Protein AF-A0A7C3T1F1-F1 (afdb_monomer_lite)

pLDDT: mean 91.88, std 9.68, range [42.22, 98.81]

Radius of gyration: 26.27 Å; chains: 1; bounding box: 64×55×73 Å

Sequence (427 aa):
MGEGMEMRIALVTFRFGRDFLGGGERYLYQLARGLLDRGHAVEVFTTRARNFFHTPHGYLIWDNHYAPGREEDGGIPVHRFTVLSPRPGRGVRLSRKWARLQERERRGKEFARSLAGFMAGDREHCLLYGWSNPGLQREPETAYMAGEAVAVVGGKELTRLVLVVRGEGDERLLVEVSGSLPSCFELEGGKRQVCEVSLRPASAAVLRLRFWERQGGTRPGDRHLEVSRLAVEDAGELRELSLGMTWERYMEEGSEFALGGCLWENVERRRARSSRWHRYLLGPRSPELERALRDRAGDFDVIVGSMFPMTTIETAQRAASLHGRPFVAVPLFHPRDPNHYSRHLKEVLVRADGVEANTAYMAAIMRRWGFKAFAVGPGFDTREFEGKDLDGRRFRARFGLEGRPLLLWVGRKNVHKGYLEAVRAVE

Foldseek 3Di:
DDPDDAFEEEEWDADEAPPDPDLFRVLVNVVQVVSVVVRHAYEYEYALFPDWDQDPLGFIDGDSPHDAAWDDHPNYIYGYFYFDAFDVVRLNVLSVVLVVVVVVLLVDPLLLVLLQVQLQAPQDKAFRDQWDDPDPDLQDLKIKGQFKTKMKGFAPWWFKKKWWKAWQAFKKKWKDKPPFDIDIDTHHHGDTDIDMDTDDIGRMIMIMIGMDHPDDDDDRPDTIMMISWIWTQHPNDIGTDGSNRYPLNCLQDNDLLSLLSSLQVSQVPDDPCSVVSLCNRYERDGPPSLVVLLVCVLVGQEYEYEEPPYCRLLSRLVSCVNNVHAYEYHHCDDSSDSSNRHPSNVVSQQSHPEYEQQDPVSQVSVVVSVGRYDYPHRDDDCVVVVDPPDDPVVVCVVVVNPPHDDDDQDDDPDPSSCVVVSVVVVD

Secondary structure (DSSP, 8-state):
---PPP-EEEEE-S---TT--SHHHHHHHHHHHHHHTTT-EEEEEEES-S-EEE-TTS-EEE---SPSEEEEETTEEEEEE---PPPHHHHHHHHHHHHHHHHHHHTSHHHHHHHHHHHTTS--EEEEEEEE-SS--SS-S-EEEEEEEEEEEEEEEEEEEEEEEE-SSSEEEEEEETTS--EEEEE-TT-EEEEEEEEEEEEEEEEEEEEEESSS---TTS--EEEEEEEEEETTEEEEPPTT-BHHHHHHHS-HHHHHHHHHHHHHHS-THHHHHHHHHT----HHHHHHHHHHGGG-SEEEEE-TT-THHHHHHHHHHHTT--EEEE----TT-GGG--HHHHHHHHH-SEEE-SSHHHHHHHHHTT--EE-------GGGG--TT--HHHHHHHTT-TT-------S-SSGGGTHHHHHHTT-

Structure (mmCIF, N/CA/C/O backbone):
data_AF-A0A7C3T1F1-F1
#
_entry.id   AF-A0A7C3T1F1-F1
#
loop_
_atom_site.group_PDB
_atom_site.id
_atom_site.type_symbol
_atom_site.label_atom_id
_atom_site.label_alt_id
_atom_site.label_comp_id
_atom_site.label_asym_id
_atom_site.label_entity_id
_atom_site.label_seq_id
_atom_site.pdbx_PDB_ins_code
_atom_site.Cartn_x
_atom_site.Cartn_y
_atom_site.Cartn_z
_atom_site.occupancy
_atom_site.B_iso_or_equiv
_atom_site.auth_seq_id
_atom_site.auth_comp_id
_atom_site.auth_asym_id
_atom_site.auth_atom_id
_atom_site.pdbx_PDB_model_num
ATOM 1 N N . MET A 1 1 ? 5.124 -27.695 -29.906 1.00 42.22 1 MET A N 1
ATOM 2 C CA . MET A 1 1 ? 5.390 -26.382 -29.283 1.00 42.22 1 MET A CA 1
ATOM 3 C C . MET A 1 1 ? 4.839 -25.360 -30.251 1.00 42.22 1 MET A C 1
ATOM 5 O O . MET A 1 1 ? 5.334 -25.321 -31.365 1.00 42.22 1 MET A O 1
ATOM 9 N N . GLY A 1 2 ? 3.730 -24.695 -29.917 1.00 44.47 2 GLY A N 1
ATOM 10 C CA . GLY A 1 2 ? 3.115 -23.739 -30.840 1.00 44.47 2 GLY A CA 1
ATOM 11 C C . GLY A 1 2 ? 4.089 -22.602 -31.125 1.00 44.47 2 GLY A C 1
ATOM 12 O O . GLY A 1 2 ? 4.692 -22.090 -30.184 1.00 44.47 2 GLY A O 1
ATOM 13 N N . GLU A 1 3 ? 4.267 -22.265 -32.400 1.00 49.81 3 GLU A N 1
ATOM 14 C CA . GLU A 1 3 ? 4.972 -21.065 -32.850 1.00 49.81 3 GLU A CA 1
ATOM 15 C C . GLU A 1 3 ? 4.307 -19.849 -32.192 1.00 49.81 3 GLU A C 1
ATOM 17 O O . GLU A 1 3 ? 3.253 -19.378 -32.617 1.00 49.81 3 GLU A O 1
ATOM 22 N N . GLY A 1 4 ? 4.858 -19.393 -31.067 1.00 61.56 4 GLY A N 1
ATOM 23 C CA . GLY A 1 4 ? 4.425 -18.151 -30.447 1.00 61.56 4 GLY A CA 1
ATOM 24 C C . GLY A 1 4 ? 4.884 -17.010 -31.339 1.00 61.56 4 GLY A C 1
ATOM 25 O O . GLY A 1 4 ? 6.082 -16.894 -31.579 1.00 61.56 4 GLY A O 1
ATOM 26 N N . MET A 1 5 ? 3.948 -16.201 -31.845 1.00 78.06 5 MET A N 1
ATOM 27 C CA . MET A 1 5 ? 4.278 -15.003 -32.622 1.00 78.06 5 MET A CA 1
ATOM 28 C C . MET A 1 5 ? 5.351 -14.181 -31.899 1.00 78.06 5 MET A C 1
ATOM 30 O O . MET A 1 5 ? 5.223 -13.876 -30.707 1.00 78.06 5 MET A O 1
ATOM 34 N N . GLU A 1 6 ? 6.397 -13.811 -32.636 1.00 91.38 6 GLU A N 1
ATOM 35 C CA . GLU A 1 6 ? 7.313 -12.756 -32.225 1.00 91.38 6 GLU A CA 1
ATOM 36 C C . GLU A 1 6 ? 6.490 -11.500 -31.902 1.00 91.38 6 GLU A C 1
ATOM 38 O O . GLU A 1 6 ? 5.608 -11.110 -32.664 1.00 91.38 6 GLU A O 1
ATOM 43 N N . MET A 1 7 ? 6.751 -10.893 -30.744 1.00 96.44 7 MET A N 1
ATOM 44 C CA . MET A 1 7 ? 6.057 -9.687 -30.290 1.00 96.44 7 MET A CA 1
ATOM 45 C C . MET A 1 7 ? 7.081 -8.589 -30.067 1.00 96.44 7 MET A C 1
ATOM 47 O O . MET A 1 7 ? 8.174 -8.850 -29.555 1.00 96.44 7 MET A O 1
ATOM 51 N N . ARG A 1 8 ? 6.693 -7.353 -30.371 1.00 98.00 8 ARG A N 1
ATOM 52 C CA . ARG A 1 8 ? 7.434 -6.144 -30.019 1.00 98.00 8 ARG A CA 1
ATOM 53 C C . ARG A 1 8 ? 6.893 -5.587 -28.710 1.00 98.00 8 ARG A C 1
ATOM 55 O O . ARG A 1 8 ? 5.738 -5.178 -28.622 1.00 98.00 8 ARG A O 1
ATOM 62 N N . ILE A 1 9 ? 7.736 -5.544 -27.686 1.00 98.62 9 ILE A N 1
ATOM 63 C CA . ILE A 1 9 ? 7.353 -5.200 -26.317 1.00 98.62 9 ILE A CA 1
ATOM 64 C C . ILE A 1 9 ? 8.111 -3.950 -25.874 1.00 98.62 9 ILE A C 1
ATOM 66 O O . ILE A 1 9 ? 9.343 -3.930 -25.864 1.00 98.62 9 ILE A O 1
ATOM 70 N N . ALA A 1 10 ? 7.377 -2.920 -25.451 1.00 98.69 10 ALA A N 1
ATOM 71 C CA . ALA A 1 10 ? 7.966 -1.771 -24.772 1.00 98.69 10 ALA A CA 1
ATOM 72 C C . ALA A 1 10 ? 7.882 -1.959 -23.256 1.00 98.69 10 ALA A C 1
ATOM 74 O O . ALA A 1 10 ? 6.788 -1.970 -22.686 1.00 98.69 10 ALA A O 1
ATOM 75 N N . LEU A 1 11 ? 9.032 -2.050 -22.591 1.00 98.69 11 LEU A N 1
ATOM 76 C CA . LEU A 1 11 ? 9.121 -2.056 -21.134 1.00 98.69 11 LEU A CA 1
ATOM 77 C C . LEU A 1 11 ? 9.446 -0.651 -20.620 1.00 98.69 11 LEU A C 1
ATOM 79 O O . LEU A 1 11 ? 10.501 -0.089 -20.903 1.00 98.69 11 LEU A O 1
ATOM 83 N N . VAL A 1 12 ? 8.551 -0.089 -19.816 1.00 98.75 12 VAL A N 1
ATOM 84 C CA . VAL A 1 12 ? 8.675 1.258 -19.265 1.00 98.75 12 VAL A CA 1
ATOM 85 C C . VAL A 1 12 ? 8.868 1.193 -17.755 1.00 98.75 12 VAL A C 1
ATOM 87 O O . VAL A 1 12 ? 8.034 0.670 -17.007 1.00 98.75 12 VAL A O 1
ATOM 90 N N . THR A 1 13 ? 9.969 1.767 -17.285 1.00 98.25 13 THR A N 1
ATOM 91 C CA . THR A 1 13 ? 10.332 1.801 -15.864 1.00 98.25 13 THR A CA 1
ATOM 92 C C . THR A 1 13 ? 11.102 3.075 -15.537 1.00 98.25 13 THR A C 1
ATOM 94 O O . THR A 1 13 ? 11.489 3.830 -16.424 1.00 98.25 13 THR A O 1
ATOM 97 N N . PHE A 1 14 ? 11.304 3.363 -14.256 1.00 97.19 14 PHE A N 1
ATOM 98 C CA . PHE A 1 14 ? 12.062 4.541 -13.847 1.00 97.19 14 PHE A CA 1
ATOM 99 C C . PHE A 1 14 ? 13.576 4.334 -13.955 1.00 97.19 14 PHE A C 1
ATOM 101 O O . PHE A 1 14 ? 14.293 5.294 -14.239 1.00 97.19 14 PHE A O 1
ATOM 108 N N . ARG A 1 15 ? 14.061 3.105 -13.749 1.00 96.06 15 ARG A N 1
ATOM 109 C CA . ARG A 1 15 ? 15.467 2.721 -13.916 1.00 96.06 15 ARG A CA 1
ATOM 110 C C . ARG A 1 15 ? 15.574 1.271 -14.371 1.00 96.06 15 ARG A C 1
ATOM 112 O O . ARG A 1 15 ? 14.745 0.442 -14.003 1.00 96.06 15 ARG A O 1
ATOM 119 N N . PHE A 1 16 ? 16.606 0.981 -15.153 1.00 96.75 16 PHE A N 1
ATOM 120 C CA . PHE A 1 16 ? 16.833 -0.329 -15.752 1.00 96.75 16 PHE A CA 1
ATOM 121 C C . PHE A 1 16 ? 18.316 -0.548 -16.039 1.00 96.75 16 PHE A C 1
ATOM 123 O O . PHE A 1 16 ? 18.999 0.393 -16.464 1.00 96.75 16 PHE A O 1
ATOM 130 N N . GLY A 1 17 ? 18.778 -1.778 -15.827 1.00 92.88 17 GLY A N 1
ATOM 131 C CA . GLY A 1 17 ? 20.121 -2.243 -16.160 1.00 92.88 17 GLY A CA 1
ATOM 132 C C . GLY A 1 17 ? 20.574 -3.414 -15.282 1.00 92.88 17 GLY A C 1
ATOM 133 O O . GLY A 1 17 ? 20.003 -3.652 -14.213 1.00 92.88 17 GLY A O 1
ATOM 134 N N . ARG A 1 18 ? 21.621 -4.117 -15.719 1.00 89.50 18 ARG A N 1
ATOM 135 C CA . ARG A 1 18 ? 22.212 -5.272 -15.018 1.00 89.50 18 ARG A CA 1
ATOM 136 C C . ARG A 1 18 ? 22.751 -4.930 -13.629 1.00 89.50 18 ARG A C 1
ATOM 138 O O . ARG A 1 18 ? 22.678 -5.747 -12.716 1.00 89.50 18 ARG A O 1
ATOM 145 N N . ASP A 1 19 ? 23.264 -3.715 -13.465 1.00 86.44 19 ASP A N 1
ATOM 146 C CA . ASP A 1 19 ? 23.966 -3.291 -12.248 1.00 86.44 19 ASP A CA 1
ATOM 147 C C . ASP A 1 19 ? 23.029 -2.945 -11.079 1.00 86.44 19 ASP A C 1
ATOM 149 O O . ASP A 1 19 ? 23.480 -2.598 -9.981 1.00 86.44 19 ASP A O 1
ATOM 153 N N . PHE A 1 20 ? 21.710 -3.004 -11.282 1.00 87.50 20 PHE A N 1
ATOM 154 C CA . PHE A 1 20 ? 20.752 -2.737 -10.218 1.00 87.50 20 PHE A CA 1
ATOM 155 C C . PHE A 1 20 ? 20.529 -3.970 -9.344 1.00 87.50 20 PHE A C 1
ATOM 157 O O . PHE A 1 20 ? 19.907 -4.949 -9.738 1.00 87.50 20 PHE A O 1
ATOM 164 N N . LEU A 1 21 ? 20.964 -3.866 -8.088 1.00 77.19 21 LEU A N 1
ATOM 165 C CA . LEU A 1 21 ? 20.829 -4.929 -7.085 1.00 77.19 21 LEU A CA 1
ATOM 166 C C . LEU A 1 21 ? 19.454 -4.964 -6.390 1.00 77.19 21 LEU A C 1
ATOM 168 O O . LEU A 1 21 ? 19.226 -5.775 -5.493 1.00 77.19 21 LEU A O 1
ATOM 172 N N . GLY A 1 22 ? 18.542 -4.051 -6.732 1.00 82.31 22 GLY A N 1
ATOM 173 C CA . GLY A 1 22 ? 17.197 -4.039 -6.163 1.00 82.31 22 GLY A CA 1
ATOM 174 C C . GLY A 1 22 ? 16.341 -5.168 -6.739 1.00 82.31 22 GLY A C 1
ATOM 175 O O . GLY A 1 22 ? 16.399 -5.448 -7.931 1.00 82.31 22 GLY A O 1
ATOM 176 N N . GLY A 1 23 ? 15.549 -5.835 -5.890 1.00 85.06 23 GLY A N 1
ATOM 177 C CA . GLY A 1 23 ? 14.776 -7.015 -6.301 1.00 85.06 23 GLY A CA 1
ATOM 178 C C . GLY A 1 23 ? 13.793 -6.736 -7.440 1.00 85.06 23 GLY A C 1
ATOM 179 O O . GLY A 1 23 ? 13.659 -7.553 -8.342 1.00 85.06 23 GLY A O 1
ATOM 180 N N . GLY A 1 24 ? 13.162 -5.558 -7.442 1.00 89.31 24 GLY A N 1
ATOM 181 C CA . GLY A 1 24 ? 12.253 -5.160 -8.512 1.00 89.31 24 GLY A CA 1
ATOM 182 C C . GLY A 1 24 ? 12.965 -4.874 -9.832 1.00 89.31 24 GLY A C 1
ATOM 183 O O . GLY A 1 24 ? 12.510 -5.303 -10.885 1.00 89.31 24 GLY A O 1
ATOM 184 N N . GLU A 1 25 ? 14.097 -4.171 -9.790 1.00 92.81 25 GLU A N 1
ATOM 185 C CA . GLU A 1 25 ? 14.891 -3.879 -10.987 1.00 92.81 25 GLU A CA 1
ATOM 186 C C . GLU A 1 25 ? 15.476 -5.157 -11.583 1.00 92.81 25 GLU A C 1
ATOM 188 O O . GLU A 1 25 ? 15.404 -5.359 -12.794 1.00 92.81 25 GLU A O 1
ATOM 193 N N . ARG A 1 26 ? 15.987 -6.046 -10.724 1.00 89.75 26 ARG A N 1
ATOM 194 C CA . ARG A 1 26 ? 16.495 -7.354 -11.131 1.00 89.75 26 ARG A CA 1
ATOM 195 C C . ARG A 1 26 ? 15.406 -8.203 -11.776 1.00 89.75 26 ARG A C 1
ATOM 197 O O . ARG A 1 26 ? 15.649 -8.784 -12.829 1.00 89.75 26 ARG A O 1
ATOM 204 N N . TYR A 1 27 ? 14.215 -8.236 -11.181 1.00 90.69 27 TYR A N 1
ATOM 205 C CA . TYR A 1 27 ? 13.070 -8.933 -11.757 1.00 90.69 27 TYR A CA 1
ATOM 206 C C . TYR A 1 27 ? 12.737 -8.411 -13.159 1.00 90.69 27 TYR A C 1
ATOM 208 O O . TYR A 1 27 ? 12.611 -9.200 -14.090 1.00 90.69 27 TYR A O 1
ATOM 216 N N . LEU A 1 28 ? 12.664 -7.089 -13.344 1.00 93.25 28 LEU A N 1
ATOM 217 C CA . LEU A 1 28 ? 12.388 -6.496 -14.656 1.00 93.25 28 LEU A CA 1
ATOM 218 C C . LEU A 1 28 ? 13.493 -6.784 -15.680 1.00 93.25 28 LEU A C 1
ATOM 220 O O . LEU A 1 28 ? 13.190 -7.029 -16.847 1.00 93.25 28 LEU A O 1
ATOM 224 N N . TYR A 1 29 ? 14.760 -6.781 -15.257 1.00 93.88 29 TYR A N 1
ATOM 225 C CA . TYR A 1 29 ? 15.881 -7.164 -16.115 1.00 93.88 29 TYR A CA 1
ATOM 226 C C . TYR A 1 29 ? 15.767 -8.623 -16.570 1.00 93.88 29 TYR A C 1
ATOM 228 O O . TYR A 1 29 ? 15.862 -8.912 -17.763 1.00 93.88 29 TYR A O 1
ATOM 236 N N . GLN A 1 30 ? 15.501 -9.537 -15.634 1.00 91.12 30 GLN A N 1
ATOM 237 C CA . GLN A 1 30 ? 15.329 -10.963 -15.921 1.00 91.12 30 GLN A CA 1
ATOM 238 C C . GLN A 1 30 ? 14.083 -11.234 -16.773 1.00 91.12 30 GLN A C 1
ATOM 240 O O . GLN A 1 30 ? 14.138 -12.072 -17.669 1.00 91.12 30 GLN A O 1
ATOM 245 N N . LEU A 1 31 ? 12.992 -10.490 -16.567 1.00 92.19 31 LEU A N 1
ATOM 246 C CA . LEU A 1 31 ? 11.808 -10.539 -17.424 1.00 92.19 31 LEU A CA 1
ATOM 247 C C . LEU A 1 31 ? 12.155 -10.140 -18.864 1.00 92.19 31 LEU A C 1
ATOM 249 O O . LEU A 1 31 ? 11.853 -10.886 -19.792 1.00 92.19 31 LEU A O 1
ATOM 253 N N . ALA A 1 32 ? 12.820 -8.997 -19.056 1.00 94.94 32 ALA A N 1
ATOM 254 C CA . ALA A 1 32 ? 13.201 -8.518 -20.383 1.00 94.94 32 ALA A CA 1
ATOM 255 C C . ALA A 1 32 ? 14.147 -9.499 -21.096 1.00 94.94 32 ALA A C 1
ATOM 257 O O . ALA A 1 32 ? 13.926 -9.834 -22.259 1.00 94.94 32 ALA A O 1
ATOM 258 N N . ARG A 1 33 ? 15.151 -10.026 -20.382 1.00 92.94 33 ARG A N 1
ATOM 259 C CA . ARG A 1 33 ? 16.064 -11.056 -20.900 1.00 92.94 33 ARG A CA 1
ATOM 260 C C . ARG A 1 33 ? 15.338 -12.355 -21.240 1.00 92.94 33 ARG A C 1
ATOM 262 O O . ARG A 1 33 ? 15.544 -12.891 -22.318 1.00 92.94 33 ARG A O 1
ATOM 269 N N . GLY A 1 34 ? 14.455 -12.829 -20.366 1.00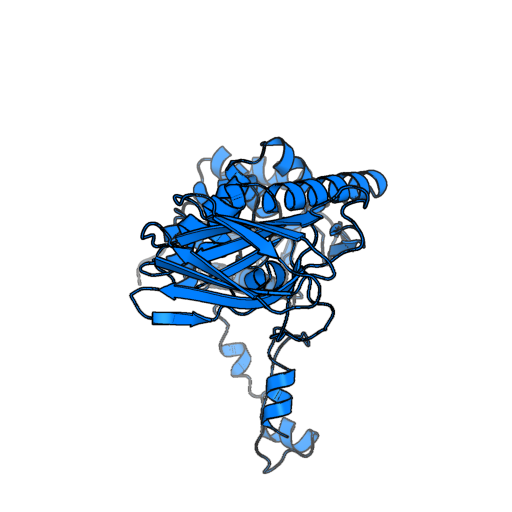 91.75 34 GLY A N 1
ATOM 270 C CA . GLY A 1 34 ? 13.696 -14.057 -20.588 1.00 91.75 34 GLY A CA 1
ATOM 271 C C . GLY A 1 34 ? 12.696 -13.966 -21.745 1.00 91.75 34 GLY A C 1
ATOM 272 O O . GLY A 1 34 ? 12.396 -14.995 -22.352 1.00 91.75 34 GLY A O 1
ATOM 273 N N . LEU A 1 35 ? 12.185 -12.768 -22.049 1.00 93.56 35 LEU A N 1
ATOM 274 C CA . LEU A 1 35 ? 11.372 -12.496 -23.240 1.00 93.56 35 LEU A CA 1
ATOM 275 C C . LEU A 1 35 ? 12.233 -12.469 -24.510 1.00 93.56 35 LEU A C 1
ATOM 277 O O . LEU A 1 35 ? 11.857 -13.084 -25.505 1.00 93.56 35 LEU A O 1
ATOM 281 N N . LEU A 1 36 ? 13.403 -11.825 -24.454 1.00 94.38 36 LEU A N 1
ATOM 282 C CA . LEU A 1 36 ? 14.363 -11.800 -25.560 1.00 94.38 36 LEU A CA 1
ATOM 283 C C . LEU A 1 36 ? 14.865 -13.209 -25.914 1.00 94.38 36 LEU A C 1
ATOM 285 O O . LEU A 1 36 ? 14.844 -13.597 -27.077 1.00 94.38 36 LEU A O 1
ATOM 289 N N . ASP A 1 37 ? 15.231 -14.011 -24.911 1.00 91.88 37 ASP A N 1
ATOM 290 C CA . ASP A 1 37 ? 15.701 -15.394 -25.088 1.00 91.88 37 ASP A CA 1
ATOM 291 C C . ASP A 1 37 ? 14.610 -16.321 -25.669 1.00 91.88 37 ASP A C 1
ATOM 293 O O . ASP A 1 37 ? 14.914 -17.391 -26.192 1.00 91.88 37 ASP A O 1
ATOM 297 N N . ARG A 1 38 ? 13.334 -15.914 -25.595 1.00 93.12 38 ARG A N 1
ATOM 298 C CA . ARG A 1 38 ? 12.190 -16.599 -26.221 1.00 93.12 38 ARG A CA 1
ATOM 299 C C . ARG A 1 38 ? 11.878 -16.102 -27.637 1.00 93.12 38 ARG A C 1
ATOM 301 O O . ARG A 1 38 ? 10.920 -16.583 -28.231 1.00 93.12 38 ARG A O 1
ATOM 308 N N . GLY A 1 39 ? 12.673 -15.175 -28.172 1.00 95.31 39 GLY A N 1
ATOM 309 C CA . GLY A 1 39 ? 12.532 -14.655 -29.532 1.00 95.31 39 GLY A CA 1
ATOM 310 C C . GLY A 1 39 ? 11.625 -13.431 -29.665 1.00 95.31 39 GLY A C 1
ATOM 311 O O . GLY A 1 39 ? 11.252 -13.095 -30.780 1.00 95.31 39 GLY A O 1
ATOM 312 N N . HIS A 1 40 ? 11.252 -12.758 -28.570 1.00 97.19 40 HIS A N 1
ATOM 313 C CA . HIS A 1 40 ? 10.511 -11.493 -28.647 1.00 97.19 40 HIS A CA 1
ATOM 314 C C . HIS A 1 40 ? 11.462 -10.291 -28.733 1.00 97.19 40 HIS A C 1
ATOM 316 O O . HIS A 1 40 ? 12.532 -10.281 -28.123 1.00 97.19 40 HIS A O 1
ATOM 322 N N . ALA A 1 41 ? 11.041 -9.225 -29.411 1.00 97.44 41 ALA A N 1
ATOM 323 C CA . ALA A 1 41 ? 11.782 -7.971 -29.463 1.00 97.44 41 ALA A CA 1
ATOM 324 C C . ALA A 1 41 ? 11.396 -7.081 -28.273 1.00 97.44 41 ALA A C 1
ATOM 326 O O . ALA A 1 41 ? 10.250 -6.649 -28.158 1.00 97.44 41 ALA A O 1
ATOM 327 N N . VAL A 1 42 ? 12.348 -6.771 -27.389 1.00 98.12 42 VAL A N 1
ATOM 328 C CA . VAL A 1 42 ? 12.102 -5.948 -26.193 1.00 98.12 42 VAL A CA 1
ATOM 329 C C . VAL A 1 42 ? 12.903 -4.654 -26.269 1.00 98.12 42 VAL A C 1
ATOM 331 O O . VAL A 1 42 ? 14.126 -4.697 -26.350 1.00 98.12 42 VAL A O 1
ATOM 334 N N . GLU A 1 43 ? 12.234 -3.504 -26.178 1.00 98.56 43 GLU A N 1
ATOM 335 C CA . GLU A 1 43 ? 12.884 -2.200 -25.990 1.00 98.56 43 GLU A CA 1
ATOM 336 C C . GLU A 1 43 ? 12.505 -1.607 -24.629 1.00 98.56 43 GLU A C 1
ATOM 338 O O . GLU A 1 43 ? 11.343 -1.636 -24.216 1.00 98.56 43 GLU A O 1
ATOM 343 N N . VAL A 1 44 ? 13.480 -1.017 -23.937 1.00 98.75 44 VAL A N 1
ATOM 344 C CA . VAL A 1 44 ? 13.270 -0.384 -22.633 1.00 98.75 44 VAL A CA 1
ATOM 345 C C . VAL A 1 44 ? 13.253 1.130 -22.766 1.00 98.75 44 VAL A C 1
ATOM 347 O O . VAL A 1 44 ? 14.191 1.733 -23.280 1.00 98.75 44 VAL A O 1
ATOM 350 N N . PHE A 1 45 ? 12.226 1.765 -22.209 1.00 98.81 45 PHE A N 1
ATOM 351 C CA . PHE A 1 45 ? 12.136 3.214 -22.065 1.00 98.81 45 PHE A CA 1
ATOM 352 C C . PHE A 1 45 ? 12.232 3.570 -20.585 1.00 98.81 45 PHE A C 1
ATOM 354 O O . PHE A 1 45 ? 11.357 3.238 -19.782 1.00 98.81 45 PHE A O 1
ATOM 361 N N . THR A 1 46 ? 13.315 4.241 -20.209 1.00 98.56 46 THR A N 1
ATOM 362 C CA . THR A 1 46 ? 13.649 4.500 -18.810 1.00 98.56 46 THR A CA 1
ATOM 363 C C . THR A 1 46 ? 14.248 5.884 -18.616 1.00 98.56 46 THR A C 1
ATOM 365 O O . THR A 1 46 ? 14.488 6.641 -19.554 1.00 98.56 46 THR A O 1
ATOM 368 N N . THR A 1 47 ? 14.494 6.264 -17.370 1.00 98.25 47 THR A N 1
ATOM 369 C CA . THR A 1 47 ? 15.194 7.508 -17.077 1.00 98.25 47 THR A CA 1
ATOM 370 C C . THR A 1 47 ? 16.706 7.313 -16.979 1.00 98.25 47 THR A C 1
ATOM 372 O O . THR A 1 47 ? 17.222 6.193 -16.920 1.00 98.25 47 THR A O 1
ATOM 375 N N . ARG A 1 48 ? 17.421 8.436 -16.925 1.00 97.56 48 ARG A N 1
ATOM 376 C CA . ARG A 1 48 ? 18.854 8.502 -16.616 1.00 97.56 48 ARG A CA 1
ATOM 377 C C . ARG A 1 48 ? 19.176 8.245 -15.141 1.00 97.56 48 ARG A C 1
ATOM 379 O O . ARG A 1 48 ? 20.345 8.292 -14.770 1.00 97.56 48 ARG A O 1
ATOM 386 N N . ALA A 1 49 ? 18.177 8.049 -14.282 1.00 96.00 49 ALA A N 1
ATOM 387 C CA . ALA A 1 49 ? 18.407 7.917 -12.853 1.00 96.00 49 ALA A CA 1
ATOM 388 C C . ALA A 1 49 ? 19.049 6.571 -12.500 1.00 96.00 49 ALA A C 1
ATOM 390 O O . ALA A 1 49 ? 18.531 5.508 -12.852 1.00 96.00 49 ALA A O 1
ATOM 391 N N . ARG A 1 50 ? 20.138 6.622 -11.732 1.00 94.75 50 ARG A N 1
ATOM 392 C CA . ARG A 1 50 ? 20.665 5.457 -11.012 1.00 94.75 50 ARG A CA 1
ATOM 393 C C . ARG A 1 50 ? 20.075 5.417 -9.609 1.00 94.75 50 ARG A C 1
ATOM 395 O O . ARG A 1 50 ? 19.529 4.399 -9.172 1.00 94.75 50 ARG A O 1
ATOM 402 N N . ASN A 1 51 ? 20.109 6.558 -8.936 1.00 93.19 51 ASN A N 1
ATOM 403 C CA . ASN A 1 51 ? 19.579 6.729 -7.598 1.00 93.19 51 ASN A CA 1
ATOM 404 C C . ASN A 1 51 ? 18.504 7.812 -7.552 1.00 93.19 51 ASN A C 1
ATOM 406 O O . ASN A 1 51 ? 18.431 8.725 -8.381 1.00 93.19 51 ASN A O 1
ATOM 410 N N . PHE A 1 52 ? 17.689 7.709 -6.510 1.00 93.94 52 PHE A N 1
ATOM 411 C CA . PHE A 1 52 ? 16.873 8.800 -6.022 1.00 93.94 52 PHE A CA 1
ATOM 412 C C . PHE A 1 52 ? 17.135 8.989 -4.532 1.00 93.94 52 PHE A C 1
ATOM 414 O O . PHE A 1 52 ? 17.476 8.045 -3.819 1.00 93.94 52 PHE A O 1
ATOM 421 N N . PHE A 1 53 ? 16.954 10.215 -4.062 1.00 94.38 53 PHE A N 1
ATOM 422 C CA . PHE A 1 53 ? 17.193 10.588 -2.675 1.00 94.38 53 PHE A CA 1
ATOM 423 C C . PHE A 1 53 ? 15.903 11.100 -2.050 1.00 94.38 53 PHE A C 1
ATOM 425 O O . PHE A 1 53 ? 15.262 12.004 -2.593 1.00 94.38 53 PHE A O 1
ATOM 432 N N . HIS A 1 54 ? 15.544 10.544 -0.894 1.00 92.88 54 HIS A N 1
ATOM 433 C CA . HIS A 1 54 ? 14.495 11.108 -0.055 1.00 92.88 54 HIS A CA 1
ATOM 434 C C . HIS A 1 54 ? 15.029 12.365 0.621 1.00 92.88 54 HIS A C 1
ATOM 436 O O . HIS A 1 54 ? 16.027 12.331 1.339 1.00 92.88 54 HIS A O 1
ATOM 442 N N . THR A 1 55 ? 14.356 13.488 0.404 1.00 95.00 55 THR A N 1
ATOM 443 C CA . THR A 1 55 ? 14.637 14.696 1.183 1.00 95.00 55 THR A CA 1
ATOM 444 C C . THR A 1 55 ? 14.049 14.579 2.592 1.00 95.00 55 THR A C 1
ATOM 446 O O . THR A 1 55 ? 13.071 13.850 2.777 1.00 95.00 55 THR A O 1
ATOM 449 N N . PRO A 1 56 ? 14.524 15.373 3.573 1.00 93.69 56 PRO A N 1
ATOM 450 C CA . PRO A 1 56 ? 13.919 15.445 4.912 1.00 93.69 56 PRO A CA 1
ATOM 451 C C . PRO A 1 56 ? 12.433 15.840 4.918 1.00 93.69 56 PRO A C 1
ATOM 453 O O . PRO A 1 56 ? 11.752 15.739 5.932 1.00 93.69 56 PRO A O 1
ATOM 456 N N . HIS A 1 57 ? 11.916 16.323 3.785 1.00 91.62 57 HIS A N 1
ATOM 457 C CA . HIS A 1 57 ? 10.520 16.700 3.611 1.00 91.62 57 HIS A CA 1
ATOM 458 C C . HIS A 1 57 ? 9.706 15.670 2.814 1.00 91.62 57 HIS A C 1
ATOM 460 O O . HIS A 1 57 ? 8.546 15.939 2.523 1.00 91.62 57 HIS A O 1
ATOM 466 N N . GLY A 1 58 ? 10.281 14.517 2.459 1.00 89.88 58 GLY A N 1
ATOM 467 C CA . GLY A 1 58 ? 9.559 13.382 1.873 1.00 89.88 58 GLY A CA 1
ATOM 468 C C . GLY A 1 58 ? 9.384 13.403 0.350 1.00 89.88 58 GLY A C 1
ATOM 469 O O . GLY A 1 58 ? 8.766 12.490 -0.187 1.00 89.88 58 GLY A O 1
ATOM 470 N N . TYR A 1 59 ? 9.922 14.396 -0.367 1.00 94.75 59 TYR A N 1
ATOM 471 C CA . TYR A 1 59 ? 9.961 14.378 -1.839 1.00 94.75 59 TYR A CA 1
ATOM 472 C C . TYR A 1 59 ? 11.283 13.819 -2.367 1.00 94.75 59 TYR A C 1
ATOM 474 O O . TYR A 1 59 ? 12.297 13.875 -1.665 1.00 94.75 59 TYR A O 1
ATOM 482 N N . LEU A 1 60 ? 11.264 13.315 -3.602 1.00 96.81 60 LEU A N 1
ATOM 483 C CA . LEU A 1 60 ? 12.394 12.652 -4.249 1.00 96.81 60 LEU A CA 1
ATOM 484 C C . LEU A 1 60 ? 13.201 13.605 -5.135 1.00 96.81 60 LEU A C 1
ATOM 486 O O . LEU A 1 60 ? 12.642 14.457 -5.829 1.00 96.81 60 LEU A O 1
ATOM 490 N N . ILE A 1 61 ? 14.521 13.429 -5.136 1.00 96.94 61 ILE A N 1
ATOM 491 C CA . ILE A 1 61 ? 15.464 14.059 -6.071 1.00 96.94 61 ILE A CA 1
ATOM 492 C C . ILE A 1 61 ? 16.160 12.958 -6.868 1.00 96.94 61 ILE A C 1
ATOM 494 O O . ILE A 1 61 ? 16.504 11.923 -6.311 1.00 96.94 61 ILE A O 1
ATOM 498 N N . TRP A 1 62 ? 16.375 13.204 -8.157 1.00 96.81 62 TRP A N 1
ATOM 499 C CA . TRP A 1 62 ? 16.893 12.250 -9.134 1.00 96.81 62 TRP A CA 1
ATOM 500 C C . TRP A 1 62 ? 18.282 12.673 -9.619 1.00 96.81 62 TRP A C 1
ATOM 502 O O . TRP A 1 62 ? 18.479 13.855 -9.913 1.00 96.81 62 TRP A O 1
ATOM 512 N N . ASP A 1 63 ? 19.226 11.731 -9.706 1.00 96.31 63 ASP A N 1
ATOM 513 C CA . ASP A 1 63 ? 20.638 12.028 -10.005 1.00 96.31 63 ASP A CA 1
ATOM 514 C C . ASP A 1 63 ? 20.961 12.214 -11.498 1.00 96.31 63 ASP A C 1
ATOM 516 O O . ASP A 1 63 ? 21.957 12.854 -11.821 1.00 96.31 63 ASP A O 1
ATOM 520 N N . ASN A 1 64 ? 20.123 11.696 -12.406 1.00 97.19 64 ASN A N 1
ATOM 521 C CA . ASN A 1 64 ? 20.382 11.668 -13.855 1.00 97.19 64 ASN A CA 1
ATOM 522 C C . ASN A 1 64 ? 21.798 11.165 -14.212 1.00 97.19 64 ASN A C 1
ATOM 524 O O . ASN A 1 64 ? 22.441 11.699 -15.119 1.00 97.19 64 ASN A O 1
ATOM 528 N N . HIS A 1 65 ? 22.273 10.152 -13.487 1.00 96.69 65 HIS A N 1
ATOM 529 C CA . HIS A 1 65 ? 23.635 9.632 -13.577 1.00 96.69 65 HIS A CA 1
ATOM 530 C C . HIS A 1 65 ? 24.050 9.159 -14.980 1.00 96.69 65 HIS A C 1
ATOM 532 O O . HIS A 1 65 ? 25.153 9.469 -15.419 1.00 96.69 65 HIS A O 1
ATOM 538 N N . TYR A 1 66 ? 23.189 8.419 -15.683 1.00 96.62 66 TYR A N 1
ATOM 539 C CA . TYR A 1 66 ? 23.526 7.856 -16.995 1.00 96.62 66 TYR A CA 1
ATOM 540 C C . TYR A 1 66 ? 23.478 8.910 -18.109 1.00 96.62 66 TYR A C 1
ATOM 542 O O . TYR A 1 66 ? 22.801 9.938 -17.985 1.00 96.62 66 TYR A O 1
ATOM 550 N N . ALA A 1 67 ? 24.163 8.642 -19.223 1.00 96.62 67 ALA A N 1
ATOM 551 C CA . ALA A 1 67 ? 24.080 9.477 -20.417 1.00 96.62 67 ALA A CA 1
ATOM 552 C C . ALA A 1 67 ? 22.646 9.464 -21.000 1.00 96.62 67 ALA A C 1
ATOM 554 O O . ALA A 1 67 ? 21.942 8.457 -20.883 1.00 96.62 67 ALA A O 1
ATOM 555 N N . PRO A 1 68 ? 22.166 10.580 -21.580 1.00 97.12 68 PRO A N 1
ATOM 556 C CA . PRO A 1 68 ? 20.921 10.579 -22.342 1.00 97.12 68 PRO A CA 1
ATOM 557 C C . PRO A 1 68 ? 21.077 9.790 -23.649 1.00 97.12 68 PRO A C 1
ATOM 559 O O . PRO A 1 68 ? 22.163 9.749 -24.223 1.00 97.12 68 PRO A O 1
ATOM 562 N N . GLY A 1 69 ? 19.969 9.259 -24.166 1.00 96.69 69 GLY A N 1
ATOM 563 C CA . GLY A 1 69 ? 19.922 8.618 -25.481 1.00 96.69 69 GLY A CA 1
ATOM 564 C C . GLY A 1 69 ? 19.783 7.100 -25.417 1.00 96.69 69 GLY A C 1
ATOM 565 O O . GLY A 1 69 ? 19.297 6.554 -24.427 1.00 96.69 69 GLY A O 1
ATOM 566 N N . ARG A 1 70 ? 20.142 6.436 -26.517 1.00 97.00 70 ARG A N 1
ATOM 567 C CA . ARG A 1 70 ? 20.017 4.987 -26.685 1.00 97.00 70 ARG A CA 1
ATOM 568 C C . ARG A 1 70 ? 21.341 4.299 -26.367 1.00 97.00 70 ARG A C 1
ATOM 570 O O . ARG A 1 70 ? 22.380 4.703 -26.875 1.00 97.00 70 ARG A O 1
ATOM 577 N N . GLU A 1 71 ? 21.265 3.219 -25.608 1.00 96.81 71 GLU A N 1
ATOM 578 C CA . GLU A 1 71 ? 22.347 2.263 -25.381 1.00 96.81 71 GLU A CA 1
ATOM 579 C C . GLU A 1 71 ? 21.814 0.826 -25.499 1.00 96.81 71 GLU A C 1
ATOM 581 O O . GLU A 1 71 ? 20.636 0.611 -25.801 1.00 96.81 71 GLU A O 1
ATOM 586 N N . GLU A 1 72 ? 22.681 -0.154 -25.268 1.00 96.19 72 GLU A N 1
ATOM 587 C CA . GLU A 1 72 ? 22.320 -1.568 -25.203 1.00 96.19 72 GLU A CA 1
ATOM 588 C C . GLU A 1 72 ? 22.845 -2.177 -23.896 1.00 96.19 72 GLU A C 1
ATOM 590 O O . GLU A 1 72 ? 24.009 -1.983 -23.546 1.00 96.19 72 GLU A O 1
ATOM 595 N N . ASP A 1 73 ? 21.998 -2.923 -23.181 1.00 94.25 73 ASP A N 1
ATOM 596 C CA . ASP A 1 73 ? 22.392 -3.708 -22.003 1.00 94.25 73 ASP A CA 1
ATOM 597 C C . ASP A 1 73 ? 21.981 -5.164 -22.214 1.00 94.25 73 ASP A C 1
ATOM 599 O O . ASP A 1 73 ? 20.800 -5.510 -22.177 1.00 94.25 73 ASP A O 1
ATOM 603 N N . GLY A 1 74 ? 22.973 -6.021 -22.468 1.00 90.50 74 GLY A N 1
ATOM 604 C CA . GLY A 1 74 ? 22.746 -7.441 -22.711 1.00 90.50 74 GLY A CA 1
ATOM 605 C C . GLY A 1 74 ? 21.762 -7.673 -23.857 1.00 90.50 74 GLY A C 1
ATOM 606 O O . GLY A 1 74 ? 20.752 -8.336 -23.645 1.00 90.50 74 GLY A O 1
ATOM 607 N N . GLY A 1 75 ? 22.010 -7.104 -25.039 1.00 93.81 75 GLY A N 1
ATOM 608 C CA . GLY A 1 75 ? 21.152 -7.275 -26.218 1.00 93.81 75 GLY A CA 1
ATOM 609 C C . GLY A 1 75 ? 19.799 -6.557 -26.156 1.00 93.81 75 GLY A C 1
ATOM 610 O O . GLY A 1 75 ? 19.010 -6.686 -27.085 1.00 93.81 75 GLY A O 1
ATOM 611 N N . ILE A 1 76 ? 19.503 -5.819 -25.081 1.00 97.31 76 ILE A N 1
ATOM 612 C CA . ILE A 1 76 ? 18.251 -5.071 -24.927 1.00 97.31 76 ILE A CA 1
ATOM 613 C C . ILE A 1 76 ? 18.525 -3.594 -25.233 1.00 97.31 76 ILE A C 1
ATOM 615 O O . ILE A 1 76 ? 19.306 -2.972 -24.507 1.00 97.31 76 ILE A O 1
ATOM 619 N N . PRO A 1 77 ? 17.883 -2.991 -26.250 1.00 98.25 77 PRO A N 1
ATOM 620 C CA . PRO A 1 77 ? 17.920 -1.548 -26.457 1.00 98.25 77 PRO A CA 1
ATOM 621 C C . PRO A 1 77 ? 17.306 -0.794 -25.271 1.00 98.25 77 PRO A C 1
ATOM 623 O O . PRO A 1 77 ? 16.154 -1.029 -24.901 1.00 98.25 77 PRO A O 1
ATOM 626 N N . VAL A 1 78 ? 18.054 0.155 -24.706 1.00 98.50 78 VAL A N 1
ATOM 627 C CA . VAL A 1 78 ? 17.630 0.983 -23.570 1.00 98.50 78 VAL A CA 1
ATOM 628 C C . VAL A 1 78 ? 17.674 2.457 -23.960 1.00 98.50 78 VAL A C 1
ATOM 630 O O . VAL A 1 78 ? 18.719 2.987 -24.321 1.00 98.50 78 VAL A O 1
ATOM 633 N N . HIS A 1 79 ? 16.538 3.142 -23.853 1.00 98.62 79 HIS A N 1
ATOM 634 C CA . HIS A 1 79 ? 16.397 4.574 -24.119 1.00 98.62 79 HIS A CA 1
ATOM 635 C C . HIS A 1 79 ? 16.297 5.336 -22.798 1.00 98.62 79 HIS A C 1
ATOM 637 O O . HIS A 1 79 ? 15.376 5.095 -22.011 1.00 98.62 79 HIS A O 1
ATOM 643 N N . ARG A 1 80 ? 17.236 6.254 -22.545 1.00 98.56 80 ARG A N 1
ATOM 644 C CA . ARG A 1 80 ? 17.362 7.000 -21.286 1.00 98.56 80 ARG A CA 1
ATOM 645 C C . ARG A 1 80 ? 17.034 8.476 -21.455 1.00 98.56 80 ARG A C 1
ATOM 647 O O . ARG A 1 80 ? 17.650 9.184 -22.251 1.00 98.56 80 ARG A O 1
ATOM 654 N N . PHE A 1 81 ? 16.122 8.958 -20.616 1.00 98.56 81 PHE A N 1
ATOM 655 C CA . PHE A 1 81 ? 15.617 10.332 -20.669 1.00 98.56 81 PHE A CA 1
ATOM 656 C C . PHE A 1 81 ? 15.846 11.104 -19.368 1.00 98.56 81 PHE A C 1
ATOM 658 O O . PHE A 1 81 ? 15.905 10.530 -18.273 1.00 98.56 81 PHE A O 1
ATOM 665 N N . THR A 1 82 ? 15.964 12.429 -19.472 1.00 98.31 82 THR A N 1
ATOM 666 C CA . THR A 1 82 ? 16.276 13.289 -18.322 1.00 98.31 82 THR A CA 1
ATOM 667 C C . THR A 1 82 ? 15.075 13.463 -17.395 1.00 98.31 82 THR A C 1
ATOM 669 O O . THR A 1 82 ? 13.952 13.706 -17.845 1.00 98.31 82 THR A O 1
ATOM 672 N N . VAL A 1 83 ? 15.309 13.378 -16.082 1.00 98.19 83 VAL A N 1
ATOM 673 C CA . VAL A 1 83 ? 14.307 13.627 -15.038 1.00 98.19 83 VAL A CA 1
ATOM 674 C C . VAL A 1 83 ? 14.413 15.047 -14.496 1.00 98.19 83 VAL A C 1
ATOM 676 O O . VAL A 1 83 ? 15.487 15.523 -14.131 1.00 98.19 83 VAL A O 1
ATOM 679 N N . LEU A 1 84 ? 13.264 15.705 -14.361 1.00 97.50 84 LEU A N 1
ATOM 680 C CA . LEU A 1 84 ? 13.117 17.016 -13.745 1.00 97.50 84 LEU A CA 1
ATOM 681 C C . LEU A 1 84 ? 12.787 16.890 -12.252 1.00 97.50 84 LEU A C 1
ATOM 683 O O . LEU A 1 84 ? 11.620 16.746 -11.852 1.00 97.50 84 LEU A O 1
ATOM 687 N N . SER A 1 85 ? 13.816 17.026 -11.419 1.00 96.56 85 SER A N 1
ATOM 688 C CA . SER A 1 85 ? 13.675 17.033 -9.961 1.00 96.56 85 SER A CA 1
ATOM 689 C C . SER A 1 85 ? 12.793 18.192 -9.453 1.00 96.56 85 SER A C 1
ATOM 691 O O . SER A 1 85 ? 12.695 19.254 -10.084 1.00 96.56 85 SER A O 1
ATOM 693 N N . PRO A 1 86 ? 12.105 18.021 -8.312 1.00 96.50 86 PRO A N 1
ATOM 694 C CA . PRO A 1 86 ? 11.345 19.088 -7.672 1.00 96.50 86 PRO A CA 1
ATOM 695 C C . PRO A 1 86 ? 12.260 20.243 -7.261 1.00 96.50 86 PRO A C 1
ATOM 697 O O . PRO A 1 86 ? 13.266 20.042 -6.590 1.00 96.50 86 PRO A O 1
ATOM 700 N N . ARG A 1 87 ? 11.876 21.485 -7.582 1.00 96.44 87 ARG A N 1
ATOM 701 C CA . ARG A 1 87 ? 12.547 22.670 -7.018 1.00 96.44 87 ARG A CA 1
ATOM 702 C C . ARG A 1 87 ? 12.358 22.692 -5.493 1.00 96.44 87 ARG A C 1
ATOM 704 O O . ARG A 1 87 ? 11.189 22.636 -5.084 1.00 96.44 87 ARG A O 1
ATOM 711 N N . PRO A 1 88 ? 13.416 22.861 -4.672 1.00 95.44 88 PRO A N 1
ATOM 712 C CA . PRO A 1 88 ? 13.345 22.683 -3.219 1.00 95.44 88 PRO A CA 1
ATOM 713 C C . PRO A 1 88 ? 12.191 23.426 -2.537 1.00 95.44 88 PRO A C 1
ATOM 715 O O . PRO A 1 88 ? 11.296 22.794 -1.980 1.00 95.44 88 PRO A O 1
ATOM 718 N N . GLY A 1 89 ? 12.098 24.754 -2.684 1.00 96.88 89 GLY A N 1
ATOM 719 C CA . GLY A 1 89 ? 11.044 25.544 -2.026 1.00 96.88 89 GLY A CA 1
ATOM 720 C C . GLY A 1 89 ? 9.611 25.144 -2.418 1.00 96.88 89 GLY A C 1
ATOM 721 O O . GLY A 1 89 ? 8.685 25.198 -1.604 1.00 96.88 89 GLY A O 1
ATOM 722 N N . ARG A 1 90 ? 9.402 24.682 -3.659 1.00 96.75 90 ARG A N 1
ATOM 723 C CA . ARG A 1 90 ? 8.104 24.141 -4.095 1.00 96.75 90 ARG A CA 1
ATOM 724 C C . ARG A 1 90 ? 7.882 22.719 -3.572 1.00 96.75 90 ARG A C 1
ATOM 726 O O . ARG A 1 90 ? 6.749 22.416 -3.204 1.00 96.75 90 ARG A O 1
ATOM 733 N N . GLY A 1 91 ? 8.927 21.891 -3.527 1.00 96.62 91 GLY A N 1
ATOM 734 C CA . GLY A 1 91 ? 8.915 20.544 -2.950 1.00 96.62 91 GLY A CA 1
ATOM 735 C C . GLY A 1 91 ? 8.490 20.564 -1.485 1.00 96.62 91 GLY A C 1
ATOM 736 O O . GLY A 1 91 ? 7.481 19.952 -1.142 1.00 96.62 91 GLY A O 1
ATOM 737 N N . VAL A 1 92 ? 9.149 21.374 -0.647 1.00 97.31 92 VAL A N 1
ATOM 738 C CA . VAL A 1 92 ? 8.801 21.535 0.780 1.00 97.31 92 VAL A CA 1
ATOM 739 C C . VAL A 1 92 ? 7.351 21.979 0.955 1.00 97.31 92 VAL A C 1
ATOM 741 O O . VAL A 1 92 ? 6.583 21.371 1.704 1.00 97.31 92 VAL A O 1
ATOM 744 N N . ARG A 1 93 ? 6.937 23.024 0.227 1.00 96.88 93 ARG A N 1
ATOM 745 C CA . ARG A 1 93 ? 5.574 23.561 0.324 1.00 96.88 93 ARG A CA 1
ATOM 746 C C . ARG A 1 93 ? 4.519 22.518 -0.041 1.00 96.88 93 ARG A C 1
ATOM 748 O O . ARG A 1 93 ? 3.494 22.433 0.633 1.00 96.88 93 ARG A O 1
ATOM 755 N N . LEU A 1 94 ? 4.728 21.769 -1.123 1.00 95.69 94 LEU A N 1
ATOM 756 C CA . LEU A 1 94 ? 3.781 20.745 -1.561 1.00 95.69 94 LEU A CA 1
ATOM 757 C C . LEU A 1 94 ? 3.795 19.522 -0.643 1.00 95.69 94 LEU A C 1
ATOM 759 O O . LEU A 1 94 ? 2.720 19.004 -0.364 1.00 95.69 94 LEU A O 1
ATOM 763 N N . SER A 1 95 ? 4.950 19.136 -0.103 1.00 94.88 95 SER A N 1
ATOM 764 C CA . SER A 1 95 ? 5.052 18.035 0.863 1.00 94.88 95 SER A CA 1
ATOM 765 C C . SER A 1 95 ? 4.282 18.341 2.144 1.00 94.88 95 SER A C 1
ATOM 767 O O . SER A 1 95 ? 3.463 17.541 2.580 1.00 94.88 95 SER A O 1
ATOM 769 N N . ARG A 1 96 ? 4.417 19.560 2.689 1.00 95.38 96 ARG A N 1
ATOM 770 C CA . ARG A 1 96 ? 3.614 20.008 3.843 1.00 95.38 96 ARG A CA 1
ATOM 771 C C . ARG A 1 96 ? 2.113 20.002 3.541 1.00 95.38 96 ARG A C 1
ATOM 773 O O . ARG A 1 96 ? 1.314 19.632 4.396 1.00 95.38 96 ARG A O 1
ATOM 780 N N . LYS A 1 97 ? 1.711 20.414 2.332 1.00 93.81 97 LYS A N 1
ATOM 781 C CA . LYS A 1 97 ? 0.302 20.344 1.901 1.00 93.81 97 LYS A CA 1
ATOM 782 C C . LYS A 1 97 ? -0.186 18.900 1.772 1.00 93.81 97 LYS A C 1
ATOM 784 O O . LYS A 1 97 ? -1.334 18.643 2.118 1.00 93.81 97 LYS A O 1
ATOM 789 N N . TRP A 1 98 ? 0.660 17.998 1.282 1.00 92.12 98 TRP A N 1
ATOM 790 C CA . TRP A 1 98 ? 0.365 16.574 1.143 1.00 92.12 98 TRP A CA 1
ATOM 791 C C . TRP A 1 98 ? 0.191 15.903 2.509 1.00 92.12 98 TRP A C 1
ATOM 793 O O . TRP A 1 98 ? -0.864 15.329 2.756 1.00 92.12 98 TRP A O 1
ATOM 803 N N . ALA A 1 99 ? 1.133 16.104 3.432 1.00 92.06 99 ALA A N 1
ATOM 804 C CA . ALA A 1 99 ? 1.052 15.578 4.795 1.00 92.06 99 ALA A CA 1
ATOM 805 C C . ALA A 1 99 ? -0.209 16.066 5.531 1.00 92.06 99 ALA A C 1
ATOM 807 O O . ALA A 1 99 ? -0.955 15.269 6.090 1.00 92.06 99 ALA A O 1
ATOM 808 N N . ARG A 1 100 ? -0.528 17.369 5.455 1.00 93.06 100 ARG A N 1
ATOM 809 C CA . ARG A 1 100 ? -1.768 17.918 6.045 1.00 93.06 100 ARG A CA 1
ATOM 810 C C . ARG A 1 100 ? -3.036 17.341 5.417 1.00 93.06 100 ARG A C 1
ATOM 812 O O . ARG A 1 100 ? -4.046 17.215 6.101 1.00 93.06 100 ARG A O 1
ATOM 819 N N . LEU A 1 101 ? -3.012 17.060 4.113 1.00 91.88 101 LEU A N 1
ATOM 820 C CA . LEU A 1 101 ? -4.139 16.436 3.426 1.00 91.88 101 LEU A CA 1
ATOM 821 C C . LEU A 1 101 ? -4.354 15.011 3.942 1.00 91.88 101 LEU A C 1
ATOM 823 O O . LEU A 1 101 ? -5.473 14.702 4.336 1.00 91.88 101 LEU A O 1
ATOM 827 N N . GLN A 1 102 ? -3.297 14.194 3.971 1.00 90.38 102 GLN A N 1
ATOM 828 C CA . GLN A 1 102 ? -3.350 12.815 4.467 1.00 90.38 102 GLN A CA 1
ATOM 829 C C . GLN A 1 102 ? -3.809 12.766 5.927 1.00 90.38 102 GLN A C 1
ATOM 831 O O . GLN A 1 102 ? -4.704 11.996 6.260 1.00 90.38 102 GLN A O 1
ATOM 836 N N . GLU A 1 103 ? -3.276 13.650 6.770 1.00 91.50 103 GLU A N 1
ATOM 837 C CA . GLU A 1 103 ? -3.658 13.722 8.179 1.00 91.50 103 GLU A CA 1
ATOM 838 C C . GLU A 1 103 ? -5.135 14.083 8.366 1.00 91.50 103 GLU A C 1
ATOM 840 O O . GLU A 1 103 ? -5.859 13.443 9.127 1.00 91.50 103 GLU A O 1
ATOM 845 N N . ARG A 1 104 ? -5.617 15.088 7.627 1.00 92.88 104 ARG A N 1
ATOM 846 C CA . ARG A 1 104 ? -7.029 15.482 7.671 1.00 92.88 104 ARG A CA 1
ATOM 847 C C . ARG A 1 104 ? -7.952 14.378 7.157 1.00 92.88 104 ARG A C 1
ATOM 849 O O . ARG A 1 104 ? -9.053 14.234 7.672 1.00 92.88 104 ARG A O 1
ATOM 856 N N . GLU A 1 105 ? -7.539 13.653 6.121 1.00 91.94 105 GLU A N 1
ATOM 857 C CA . GLU A 1 105 ? -8.305 12.529 5.576 1.00 91.94 105 GLU A CA 1
ATOM 858 C C . GLU A 1 105 ? -8.405 11.391 6.585 1.00 91.94 105 GLU A C 1
ATOM 860 O O . GLU A 1 105 ? -9.513 10.949 6.868 1.00 91.94 105 GLU A O 1
ATOM 865 N N . ARG A 1 106 ? -7.280 10.992 7.189 1.00 91.06 106 ARG A N 1
ATOM 866 C CA . ARG A 1 106 ? -7.225 9.950 8.222 1.00 91.06 106 ARG A CA 1
ATOM 867 C C . ARG A 1 106 ? -8.102 10.283 9.431 1.00 91.06 106 ARG A C 1
ATOM 869 O O . ARG A 1 106 ? -8.786 9.412 9.951 1.00 91.06 106 ARG A O 1
ATOM 876 N N . ARG A 1 107 ? -8.132 11.555 9.844 1.00 93.31 107 ARG A N 1
ATOM 877 C CA . ARG A 1 107 ? -9.020 12.055 10.912 1.00 93.31 107 ARG A CA 1
ATOM 878 C C . ARG A 1 107 ? -10.481 12.245 10.479 1.00 93.31 107 ARG A C 1
ATOM 880 O O . ARG A 1 107 ? -11.334 12.598 11.291 1.00 93.31 107 ARG A O 1
ATOM 887 N N . GLY A 1 108 ? -10.789 12.059 9.199 1.00 92.50 108 GLY A N 1
ATOM 888 C CA . GLY A 1 108 ? -12.128 12.226 8.654 1.00 92.50 108 GLY A CA 1
ATOM 889 C C . GLY A 1 108 ? -13.055 11.063 9.010 1.00 92.50 108 GLY A C 1
ATOM 890 O O . GLY A 1 108 ? -12.658 9.901 8.996 1.00 92.50 108 GLY A O 1
ATOM 891 N N . LYS A 1 109 ? -14.338 11.368 9.245 1.00 94.12 109 LYS A N 1
ATOM 892 C CA . LYS A 1 109 ? -15.379 10.359 9.526 1.00 94.12 109 LYS A CA 1
ATOM 893 C C . LYS A 1 109 ? -15.490 9.302 8.422 1.00 94.12 109 LYS A C 1
ATOM 895 O O . LYS A 1 109 ? -15.678 8.130 8.725 1.00 94.12 109 LYS A O 1
ATOM 900 N N . GLU A 1 110 ? -15.332 9.705 7.162 1.00 95.38 110 GLU A N 1
ATOM 901 C CA . GLU A 1 110 ? -15.403 8.780 6.023 1.00 95.38 110 GLU A CA 1
ATOM 902 C C . GLU A 1 110 ? -14.249 7.778 5.988 1.00 95.38 110 GLU A C 1
ATOM 904 O O . GLU A 1 110 ? -14.429 6.664 5.512 1.00 95.38 110 GLU A O 1
ATOM 909 N N . PHE A 1 111 ? -13.074 8.137 6.512 1.00 96.50 111 PHE A N 1
ATOM 910 C CA . PHE A 1 111 ? -11.951 7.206 6.583 1.00 96.50 111 PHE A CA 1
ATOM 911 C C . PHE A 1 111 ? -12.224 6.102 7.604 1.00 96.50 111 PHE A C 1
ATOM 913 O O . PHE A 1 111 ? -12.128 4.927 7.273 1.00 96.50 111 PHE A O 1
ATOM 920 N N . ALA A 1 112 ? -12.665 6.474 8.810 1.00 97.44 112 ALA A N 1
ATOM 921 C CA . ALA A 1 112 ? -13.066 5.512 9.836 1.00 97.44 112 ALA A CA 1
ATOM 922 C C . ALA A 1 112 ? -14.211 4.595 9.369 1.00 97.44 112 ALA A C 1
ATOM 924 O O . ALA A 1 112 ? -14.158 3.391 9.595 1.00 97.44 112 ALA A O 1
ATOM 925 N N . ARG A 1 113 ? -15.225 5.145 8.683 1.00 97.19 113 ARG A N 1
ATOM 926 C CA . ARG A 1 113 ? -16.333 4.354 8.118 1.00 97.19 113 ARG A CA 1
ATOM 927 C C . ARG A 1 113 ? -15.871 3.378 7.042 1.00 97.19 113 ARG A C 1
ATOM 929 O O . ARG A 1 113 ? -16.290 2.229 7.061 1.00 97.19 113 ARG A O 1
ATOM 936 N N . SER A 1 114 ? -15.016 3.834 6.129 1.00 97.56 114 SER A N 1
ATOM 937 C CA . SER A 1 114 ? -14.449 2.997 5.071 1.00 97.56 114 SER A CA 1
ATOM 938 C C . SER A 1 114 ? -13.628 1.852 5.670 1.00 97.56 114 SER A C 1
ATOM 940 O O . SER A 1 114 ? -13.885 0.694 5.357 1.00 97.56 114 SER A O 1
ATOM 942 N N . LEU A 1 115 ? -12.739 2.145 6.629 1.00 97.94 115 LEU A N 1
ATOM 943 C CA . LEU A 1 115 ? -11.983 1.116 7.346 1.00 97.94 115 LEU A CA 1
ATOM 944 C C . LEU A 1 115 ? -12.906 0.111 8.051 1.00 97.94 115 LEU A C 1
ATOM 946 O O . LEU A 1 115 ? -12.697 -1.088 7.911 1.00 97.94 115 LEU A O 1
ATOM 950 N N . ALA A 1 116 ? -13.957 0.582 8.734 1.00 98.00 116 ALA A N 1
ATOM 951 C CA . ALA A 1 116 ? -14.934 -0.289 9.392 1.00 98.00 116 ALA A CA 1
ATOM 952 C C . ALA A 1 116 ? -15.634 -1.217 8.390 1.00 98.00 116 ALA A C 1
ATOM 954 O O . ALA A 1 116 ? -15.763 -2.409 8.643 1.00 98.00 116 ALA A O 1
ATOM 955 N N . GLY A 1 117 ? -16.037 -0.687 7.231 1.00 97.56 117 GLY A N 1
ATOM 956 C CA . GLY A 1 117 ? -16.666 -1.472 6.170 1.00 97.56 117 GLY A CA 1
ATOM 957 C C . GLY A 1 117 ? -15.765 -2.588 5.643 1.00 97.56 117 GLY A C 1
ATOM 958 O O . GLY A 1 117 ? -16.247 -3.687 5.389 1.00 97.56 117 GLY A O 1
ATOM 959 N N . PHE A 1 118 ? -14.458 -2.341 5.530 1.00 97.56 118 PHE A N 1
ATOM 960 C CA . PHE A 1 118 ? -13.512 -3.367 5.096 1.00 97.56 118 PHE A CA 1
ATOM 961 C C . PHE A 1 118 ? -13.072 -4.346 6.194 1.00 97.56 118 PHE A C 1
ATOM 963 O O . PHE A 1 118 ? -12.611 -5.431 5.855 1.00 97.56 118 PHE A O 1
ATOM 970 N N . MET A 1 119 ? -13.203 -3.981 7.471 1.00 97.62 119 MET A N 1
ATOM 971 C CA . MET A 1 119 ? -12.981 -4.878 8.616 1.00 97.62 119 MET A CA 1
ATOM 972 C C . MET A 1 119 ? -14.218 -5.719 8.965 1.00 97.62 119 MET A C 1
ATOM 974 O O . MET A 1 119 ? -14.163 -6.562 9.857 1.00 97.62 119 MET A O 1
ATOM 978 N N . ALA A 1 120 ? -15.359 -5.464 8.322 1.00 97.00 120 ALA A N 1
ATOM 979 C CA . ALA A 1 120 ? -16.616 -6.122 8.638 1.00 97.00 120 ALA A CA 1
ATOM 980 C C . ALA A 1 120 ? -16.508 -7.649 8.497 1.00 97.00 120 ALA A C 1
ATOM 982 O O . ALA A 1 120 ? -16.254 -8.156 7.406 1.00 97.00 120 ALA A O 1
ATOM 983 N N . GLY A 1 121 ? -16.752 -8.375 9.591 1.00 95.19 121 GLY A N 1
ATOM 984 C CA . GLY A 1 121 ? -16.650 -9.838 9.643 1.00 95.19 121 GLY A CA 1
ATOM 985 C C . GLY A 1 121 ? -15.292 -10.365 10.119 1.00 95.19 121 GLY A C 1
ATOM 986 O O . GLY A 1 121 ? -15.216 -11.513 10.562 1.00 95.19 121 GLY A O 1
ATOM 987 N N . ASP A 1 122 ? -14.245 -9.539 10.088 1.00 95.75 122 ASP A N 1
ATOM 988 C CA . ASP A 1 122 ? -12.887 -9.911 10.485 1.00 95.75 122 ASP A CA 1
ATOM 989 C C . ASP A 1 122 ? -12.598 -9.432 11.915 1.00 95.75 122 ASP A C 1
ATOM 991 O O . ASP A 1 122 ? -12.892 -8.294 12.281 1.00 95.75 122 ASP A O 1
ATOM 995 N N . ARG A 1 123 ? -12.005 -10.294 12.756 1.00 96.25 123 ARG A N 1
ATOM 996 C CA . ARG A 1 123 ? -11.697 -9.977 14.166 1.00 96.25 123 ARG A CA 1
ATOM 997 C C . ARG A 1 123 ? -10.454 -9.081 14.299 1.00 96.25 123 ARG A C 1
ATOM 999 O O . ARG A 1 123 ? -9.512 -9.428 15.006 1.00 96.25 123 ARG A O 1
ATOM 1006 N N . GLU A 1 124 ? -10.490 -7.896 13.702 1.00 96.12 124 GLU A N 1
ATOM 1007 C CA . GLU A 1 124 ? -9.418 -6.890 13.742 1.00 96.12 124 GLU A CA 1
ATOM 1008 C C . GLU A 1 124 ? -9.858 -5.597 14.442 1.00 96.12 124 GLU A C 1
ATOM 1010 O O . GLU A 1 124 ? -11.048 -5.341 14.632 1.00 96.12 124 GLU A O 1
ATOM 1015 N N . HIS A 1 125 ? -8.900 -4.749 14.815 1.00 98.06 125 HIS A N 1
ATOM 1016 C CA . HIS A 1 125 ? -9.171 -3.398 15.305 1.00 98.06 125 HIS A CA 1
ATOM 1017 C C . HIS A 1 125 ? -8.003 -2.454 15.017 1.00 98.06 125 HIS A C 1
ATOM 1019 O O . HIS A 1 125 ? -6.879 -2.880 14.770 1.00 98.06 125 HIS A O 1
ATOM 1025 N N . CYS A 1 126 ? -8.279 -1.153 15.031 1.00 97.75 126 CYS A N 1
ATOM 1026 C CA . CYS A 1 126 ? -7.290 -0.102 14.832 1.00 97.75 126 CYS A CA 1
ATOM 1027 C C . CYS A 1 126 ? -7.632 1.117 15.693 1.00 97.75 126 CYS A C 1
ATOM 1029 O O . CYS A 1 126 ? -8.701 1.721 15.553 1.00 97.75 126 CYS A O 1
ATOM 1031 N N . LEU A 1 127 ? -6.700 1.514 16.556 1.00 96.44 127 LEU A N 1
ATOM 1032 C CA . LEU A 1 127 ? -6.715 2.788 17.263 1.00 96.44 127 LEU A CA 1
ATOM 1033 C C . LEU A 1 127 ? -6.294 3.894 16.286 1.00 96.44 127 LEU A C 1
ATOM 1035 O O . LEU A 1 127 ? -5.113 4.196 16.105 1.00 96.44 127 LEU A O 1
ATOM 1039 N N . LEU A 1 128 ? -7.281 4.470 15.601 1.00 95.44 128 LEU A N 1
ATOM 1040 C CA . LEU A 1 128 ? -7.062 5.293 14.417 1.00 95.44 128 LEU A CA 1
ATOM 1041 C C . LEU A 1 128 ? -6.367 6.624 14.725 1.00 95.44 128 LEU A C 1
ATOM 1043 O O . LEU A 1 128 ? -5.350 6.929 14.109 1.00 95.44 128 LEU A O 1
ATOM 1047 N N . TYR A 1 129 ? -6.919 7.450 15.620 1.00 93.94 129 TYR A N 1
ATOM 1048 C CA . TYR A 1 129 ? -6.320 8.733 16.012 1.00 93.94 129 TYR A CA 1
ATOM 1049 C C . TYR A 1 129 ? -6.752 9.161 17.416 1.00 93.94 129 TYR A C 1
ATOM 1051 O O . TYR A 1 129 ? -7.784 8.719 17.908 1.00 93.94 129 TYR A O 1
ATOM 1059 N N . GLY A 1 130 ? -5.982 10.068 18.028 1.00 91.62 130 GLY A N 1
ATOM 1060 C CA . GLY A 1 130 ? -6.283 10.615 19.358 1.00 91.62 130 GLY A CA 1
ATOM 1061 C C . GLY A 1 130 ? -5.812 9.744 20.524 1.00 91.62 130 GLY A C 1
ATOM 1062 O O . GLY A 1 130 ? -6.066 10.088 21.671 1.00 91.62 130 GLY A O 1
ATOM 1063 N N . TRP A 1 131 ? -5.104 8.657 20.214 1.00 91.56 131 TRP A N 1
ATOM 1064 C CA . TRP A 1 131 ? -4.467 7.747 21.160 1.00 91.56 131 TRP A CA 1
ATOM 1065 C C . TRP A 1 131 ? -2.969 8.045 21.255 1.00 91.56 131 TRP A C 1
ATOM 1067 O O . TRP A 1 131 ? -2.331 8.346 20.243 1.00 91.56 131 TRP A O 1
ATOM 1077 N N . SER A 1 132 ? -2.407 7.935 22.452 1.00 88.38 132 SER A N 1
ATOM 1078 C CA . SER A 1 132 ? -0.980 8.090 22.725 1.00 88.38 132 SER A CA 1
ATOM 1079 C C . SER A 1 132 ? -0.518 7.076 23.761 1.00 88.38 132 SER A C 1
ATOM 1081 O O . SER A 1 132 ? -1.182 6.897 24.779 1.00 88.38 132 SER A O 1
ATOM 1083 N N . ASN A 1 133 ? 0.652 6.485 23.526 1.00 82.31 133 ASN A N 1
ATOM 1084 C CA . ASN A 1 133 ? 1.294 5.539 24.430 1.00 82.31 133 ASN A CA 1
ATOM 1085 C C . ASN A 1 133 ? 2.682 6.108 24.771 1.00 82.31 133 ASN A C 1
ATOM 1087 O O . ASN A 1 133 ? 3.548 6.122 23.898 1.00 82.31 133 ASN A O 1
ATOM 1091 N N . PRO A 1 134 ? 2.910 6.642 25.986 1.00 63.25 134 PRO A N 1
ATOM 1092 C CA . PRO A 1 134 ? 4.171 7.301 26.339 1.00 63.25 134 PRO A CA 1
ATOM 1093 C C . PRO A 1 134 ? 5.377 6.343 26.423 1.00 63.25 134 PRO A C 1
ATOM 1095 O O . PRO A 1 134 ? 6.509 6.800 26.558 1.00 63.25 134 PRO A O 1
ATOM 1098 N N . GLY A 1 135 ? 5.163 5.028 26.314 1.00 61.66 135 GLY A N 1
ATOM 1099 C CA . GLY A 1 135 ? 6.220 4.018 26.246 1.00 61.66 135 GLY A CA 1
ATOM 1100 C C . GLY A 1 135 ? 6.506 3.531 24.823 1.00 61.66 135 GLY A C 1
ATOM 1101 O O . GLY A 1 135 ? 5.623 3.487 23.974 1.00 61.66 135 GLY A O 1
ATOM 1102 N N . LEU A 1 136 ? 7.733 3.055 24.585 1.00 61.69 136 LEU A N 1
ATOM 1103 C CA . LEU A 1 136 ? 8.129 2.351 23.350 1.00 61.69 136 LEU A CA 1
ATOM 1104 C C . LEU A 1 136 ? 7.611 0.896 23.295 1.00 61.69 136 LEU A C 1
ATOM 1106 O O . LEU A 1 136 ? 8.105 0.081 22.517 1.00 61.69 136 LEU A O 1
ATOM 1110 N N . GLN A 1 137 ? 6.658 0.542 24.158 1.00 70.44 137 GLN A N 1
ATOM 1111 C CA . GLN A 1 137 ? 6.115 -0.807 24.247 1.00 70.44 137 GLN A CA 1
ATOM 1112 C C . GLN A 1 137 ? 5.181 -1.073 23.067 1.00 70.44 137 GLN A C 1
ATOM 1114 O O . GLN A 1 137 ? 4.278 -0.290 22.781 1.00 70.44 137 GLN A O 1
ATOM 1119 N N . ARG A 1 138 ? 5.383 -2.212 22.399 1.00 73.25 138 ARG A N 1
ATOM 1120 C CA . ARG A 1 138 ? 4.530 -2.649 21.283 1.00 73.25 138 ARG A CA 1
ATOM 1121 C C . ARG A 1 138 ? 3.124 -3.035 21.747 1.00 73.25 138 ARG A C 1
ATOM 1123 O O . ARG A 1 138 ? 2.161 -2.770 21.035 1.00 73.25 138 ARG A O 1
ATOM 1130 N N . GLU A 1 139 ? 3.029 -3.636 22.930 1.00 82.50 139 GLU A N 1
ATOM 1131 C CA . GLU A 1 139 ? 1.787 -4.008 23.615 1.00 82.50 139 GLU A CA 1
ATOM 1132 C C . GLU A 1 139 ? 1.745 -3.301 24.974 1.00 82.50 139 GLU A C 1
ATOM 1134 O O . GLU A 1 139 ? 2.186 -3.869 25.971 1.00 82.50 139 GLU A O 1
ATOM 1139 N N . PRO A 1 140 ? 1.323 -2.031 25.019 1.00 85.19 140 PRO A N 1
ATOM 1140 C CA . PRO A 1 140 ? 1.234 -1.297 26.266 1.00 85.19 140 PRO A CA 1
ATOM 1141 C C . PRO A 1 140 ? 0.022 -1.759 27.080 1.00 85.19 140 PRO A C 1
ATOM 1143 O O . PRO A 1 140 ? -1.049 -2.024 26.534 1.00 85.19 140 PRO A O 1
ATOM 1146 N N . GLU A 1 141 ? 0.182 -1.785 28.400 1.00 88.69 141 GLU A N 1
ATOM 1147 C CA . GLU A 1 141 ? -0.914 -2.063 29.339 1.00 88.69 141 GLU A CA 1
ATOM 1148 C C . GLU A 1 141 ? -1.925 -0.911 29.420 1.00 88.69 141 GLU A C 1
ATOM 1150 O O . GLU A 1 141 ? -3.066 -1.103 29.835 1.00 88.69 141 GLU A O 1
ATOM 1155 N N . THR A 1 142 ? -1.513 0.298 29.032 1.00 90.69 142 THR A N 1
ATOM 1156 C CA . THR A 1 142 ? -2.348 1.499 29.057 1.00 90.69 142 THR A CA 1
ATOM 1157 C C . THR A 1 142 ? -2.162 2.337 27.798 1.00 90.69 142 THR A C 1
ATOM 1159 O O . THR A 1 142 ? -1.065 2.454 27.249 1.00 90.69 142 THR A O 1
ATOM 1162 N N . ALA A 1 143 ? -3.250 2.963 27.361 1.00 92.88 143 ALA A N 1
ATOM 1163 C CA . ALA A 1 143 ? -3.246 4.022 26.366 1.00 92.88 143 ALA A CA 1
ATOM 1164 C C . ALA A 1 143 ? -3.837 5.294 26.965 1.00 92.88 143 ALA A C 1
ATOM 1166 O O . ALA A 1 143 ? -4.621 5.254 27.908 1.00 92.88 143 ALA A O 1
ATOM 1167 N N . TYR A 1 144 ? -3.481 6.432 26.393 1.00 92.00 144 TYR A N 1
ATOM 1168 C CA . TYR A 1 144 ? -3.971 7.733 26.822 1.00 92.00 144 TYR A CA 1
ATOM 1169 C C . TYR A 1 144 ? -4.686 8.404 25.663 1.00 92.00 144 TYR A C 1
ATOM 1171 O O . TYR A 1 144 ? -4.241 8.309 24.517 1.00 92.00 144 TYR A O 1
ATOM 1179 N N . MET A 1 145 ? -5.775 9.107 25.950 1.00 91.00 145 MET A N 1
ATOM 1180 C CA . MET A 1 145 ? -6.445 9.953 24.965 1.00 91.00 145 MET A CA 1
ATOM 1181 C C . 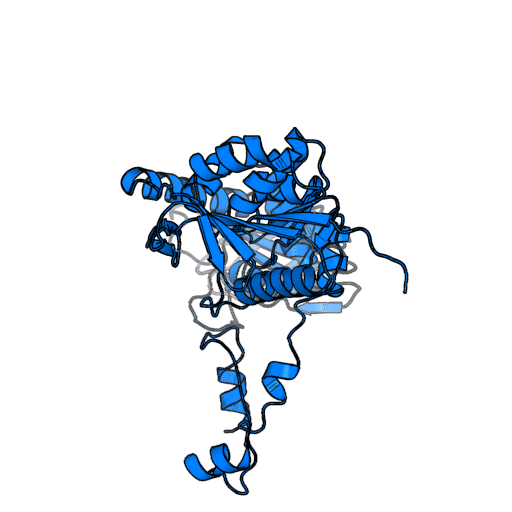MET A 1 145 ? -6.417 11.422 25.379 1.00 91.00 145 MET A C 1
ATOM 1183 O O . MET A 1 145 ? -6.427 11.732 26.567 1.00 91.00 145 MET A O 1
ATOM 1187 N N . ALA A 1 146 ? -6.398 12.325 24.394 1.00 83.31 146 ALA A N 1
ATOM 1188 C CA . ALA A 1 146 ? -6.427 13.777 24.598 1.00 83.31 146 ALA A CA 1
ATOM 1189 C C . ALA A 1 146 ? -7.633 14.398 23.870 1.00 83.31 146 ALA A C 1
ATOM 1191 O O . ALA A 1 146 ? -7.643 14.518 22.642 1.00 83.31 146 ALA A O 1
ATOM 1192 N N . GLY A 1 147 ? -8.669 14.772 24.626 1.00 86.31 147 GLY A N 1
ATOM 1193 C CA . GLY A 1 147 ? -9.925 15.347 24.132 1.00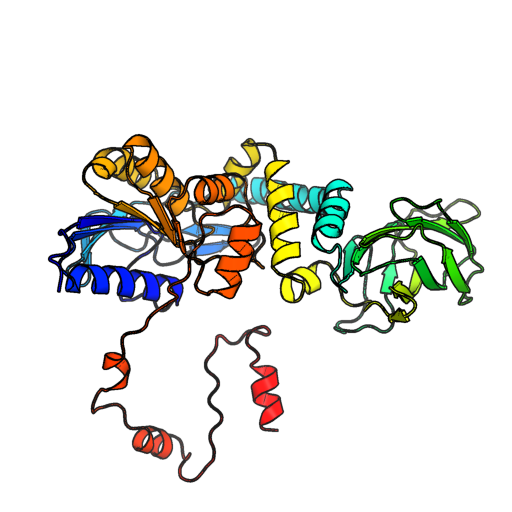 86.31 147 GLY A CA 1
ATOM 1194 C C . GLY A 1 147 ? -10.816 14.371 23.352 1.00 86.31 147 GLY A C 1
ATOM 1195 O O . GLY A 1 147 ? -11.896 14.016 23.818 1.00 86.31 147 GLY A O 1
ATOM 1196 N N . GLU A 1 148 ? -10.389 13.941 22.162 1.00 92.25 148 GLU A N 1
ATOM 1197 C CA . GLU A 1 148 ? -11.111 12.989 21.303 1.00 92.25 148 GLU A CA 1
ATOM 1198 C C . GLU A 1 148 ? -10.183 11.865 20.835 1.00 92.25 148 GLU A C 1
ATOM 1200 O O . GLU A 1 148 ? -9.093 12.129 20.325 1.00 92.25 148 GLU A O 1
ATOM 1205 N N . ALA A 1 149 ? -10.668 10.626 20.910 1.00 95.00 149 ALA A N 1
ATOM 1206 C CA . ALA A 1 149 ? -10.032 9.462 20.311 1.00 95.00 149 ALA A CA 1
ATOM 1207 C C . ALA A 1 149 ? -11.028 8.647 19.485 1.00 95.00 149 ALA A C 1
ATOM 1209 O O . ALA A 1 149 ? -12.217 8.567 19.801 1.00 95.00 149 ALA A O 1
ATOM 1210 N N . VAL A 1 150 ? -10.539 8.050 18.400 1.00 97.38 150 VAL A N 1
ATOM 1211 C CA . VAL A 1 150 ? -11.336 7.206 17.508 1.00 97.38 150 VAL A CA 1
ATOM 1212 C C . VAL A 1 150 ? -10.653 5.870 17.300 1.00 97.38 150 VAL A C 1
ATOM 1214 O O . VAL A 1 150 ? -9.462 5.820 16.994 1.00 97.38 150 VAL A O 1
ATOM 1217 N N . ALA A 1 151 ? -11.423 4.797 17.429 1.00 97.88 151 ALA A N 1
ATOM 1218 C CA . ALA A 1 151 ? -11.016 3.442 17.093 1.00 97.88 151 ALA A CA 1
ATOM 1219 C C . ALA A 1 151 ? -12.010 2.820 16.106 1.00 97.88 151 ALA A C 1
ATOM 1221 O O . ALA A 1 151 ? -13.176 3.213 16.036 1.00 97.88 151 ALA A O 1
ATOM 1222 N N . VAL A 1 152 ? -11.536 1.855 15.331 1.00 98.56 152 VAL A N 1
ATOM 1223 C CA . VAL A 1 152 ? -12.352 1.046 14.427 1.00 98.56 152 VAL A CA 1
ATOM 1224 C C . VAL A 1 152 ? -12.188 -0.409 14.825 1.00 98.56 152 VAL A C 1
ATOM 1226 O O . VAL A 1 152 ? -11.070 -0.847 15.080 1.00 98.56 152 VAL A O 1
ATOM 1229 N N . VAL A 1 153 ? -13.295 -1.139 14.909 1.00 98.31 153 VAL A N 1
ATOM 1230 C CA . VAL A 1 153 ? -13.316 -2.536 15.347 1.00 98.31 153 VAL A CA 1
ATOM 1231 C C . VAL A 1 153 ? -14.143 -3.343 14.357 1.00 98.31 153 VAL A C 1
ATOM 1233 O O . VAL A 1 153 ? -15.292 -2.993 14.103 1.00 98.31 153 VAL A O 1
ATOM 1236 N N . GLY A 1 154 ? -13.564 -4.402 13.803 1.00 98.31 154 GLY A N 1
ATOM 1237 C CA . GLY A 1 154 ? -14.265 -5.447 13.063 1.00 98.31 154 GLY A CA 1
ATOM 1238 C C . GLY A 1 154 ? -14.569 -6.639 13.964 1.00 98.31 154 GLY A C 1
ATOM 1239 O O . GLY A 1 154 ? -13.870 -6.883 14.954 1.00 98.31 154 GLY A O 1
ATOM 1240 N N . GLY A 1 155 ? -15.620 -7.381 13.645 1.00 97.44 155 GLY A N 1
ATOM 1241 C CA . GLY A 1 155 ? -15.986 -8.616 14.327 1.00 97.44 155 GLY A CA 1
ATOM 1242 C C . GLY A 1 155 ? -17.055 -9.376 13.556 1.00 97.44 155 GLY A C 1
ATOM 1243 O O . GLY A 1 155 ? -17.459 -8.980 12.463 1.00 97.44 155 GLY A O 1
ATOM 1244 N N . LYS A 1 156 ? -17.536 -10.473 14.127 1.00 97.44 1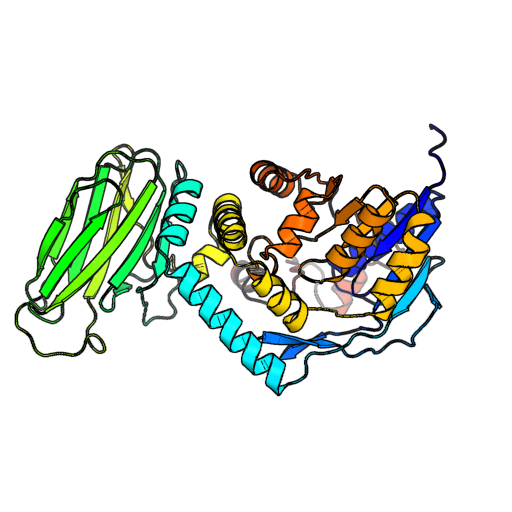56 LYS A N 1
ATOM 1245 C CA . LYS A 1 156 ? -18.652 -11.233 13.557 1.00 97.44 156 LYS A CA 1
ATOM 1246 C C . LYS A 1 156 ? -19.983 -10.605 13.954 1.00 97.44 156 LYS A C 1
ATOM 1248 O O . LYS A 1 156 ? -20.812 -10.340 13.089 1.00 97.44 156 LYS A O 1
ATOM 1253 N N . GLU A 1 157 ? -20.150 -10.328 15.245 1.00 97.62 157 GLU A N 1
ATOM 1254 C CA . GLU A 1 157 ? -21.357 -9.717 15.801 1.00 97.62 157 GLU A CA 1
ATOM 1255 C C . GLU A 1 157 ? -21.017 -8.971 17.096 1.00 97.62 157 GLU A C 1
ATOM 1257 O O . GLU A 1 157 ? -20.978 -9.549 18.179 1.00 97.62 157 GLU A O 1
ATOM 1262 N N . LEU A 1 158 ? -20.741 -7.675 16.979 1.00 98.38 158 LEU A N 1
ATOM 1263 C CA . LEU A 1 158 ? -20.398 -6.799 18.092 1.00 98.38 158 LEU A CA 1
ATOM 1264 C C . LEU A 1 158 ? -21.663 -6.368 18.842 1.00 98.38 158 LEU A C 1
ATOM 1266 O O . LEU A 1 158 ? -22.528 -5.716 18.254 1.00 98.38 158 LEU A O 1
ATOM 1270 N N . THR A 1 159 ? -21.751 -6.675 20.136 1.00 97.94 159 THR A N 1
ATOM 1271 C CA . THR A 1 159 ? -22.959 -6.424 20.953 1.00 97.94 159 THR A CA 1
ATOM 1272 C C . THR A 1 159 ? -22.711 -5.527 22.161 1.00 97.94 159 THR A C 1
ATOM 1274 O O . THR A 1 159 ? -23.632 -4.859 22.631 1.00 97.94 159 THR A O 1
ATOM 1277 N N . ARG A 1 160 ? -21.472 -5.449 22.656 1.00 98.12 160 ARG A N 1
ATOM 1278 C CA . ARG A 1 160 ? -21.117 -4.629 23.822 1.00 98.12 160 ARG A CA 1
ATOM 1279 C C . ARG A 1 160 ? -19.690 -4.107 23.724 1.00 98.12 160 ARG A C 1
ATOM 1281 O O . ARG A 1 160 ? -18.808 -4.785 23.208 1.00 98.12 160 ARG A O 1
ATOM 1288 N N . LEU A 1 161 ? -19.464 -2.907 24.244 1.00 98.31 161 LEU A N 1
ATOM 1289 C CA . LEU A 1 161 ? -18.150 -2.301 24.449 1.00 98.31 161 LEU A CA 1
ATOM 1290 C C . LEU A 1 161 ? -17.909 -2.140 25.951 1.00 98.31 161 LEU A C 1
ATOM 1292 O O . LEU A 1 161 ? -18.785 -1.659 26.667 1.00 98.31 161 LEU A O 1
ATOM 1296 N N . VAL A 1 162 ? -16.715 -2.504 26.406 1.00 98.31 162 VAL A N 1
ATOM 1297 C CA . VAL A 1 162 ? -16.270 -2.362 27.794 1.00 98.31 162 VAL A CA 1
ATOM 1298 C C . VAL A 1 162 ? -14.975 -1.559 27.816 1.00 98.31 162 VAL A C 1
ATOM 1300 O O . VAL A 1 162 ? -14.005 -1.902 27.140 1.00 98.31 162 VAL A O 1
ATOM 1303 N N . LEU A 1 163 ? -14.955 -0.490 28.607 1.00 97.50 163 LEU A N 1
ATOM 1304 C CA . LEU A 1 163 ? -13.787 0.360 28.822 1.00 97.50 163 LEU A CA 1
ATOM 1305 C C . LEU A 1 163 ? -13.457 0.408 30.314 1.00 97.50 163 LEU A C 1
ATOM 1307 O O . LEU A 1 163 ? -14.366 0.482 31.139 1.00 97.50 163 LEU A O 1
ATOM 1311 N N . VAL A 1 164 ? -12.170 0.424 30.660 1.00 97.75 164 VAL A N 1
ATOM 1312 C CA . VAL A 1 164 ? -11.719 0.771 32.018 1.00 97.75 164 VAL A CA 1
ATOM 1313 C C . VAL A 1 164 ? -10.857 2.015 31.939 1.00 97.75 164 VAL A C 1
ATOM 1315 O O . VAL A 1 164 ? -9.763 1.986 31.365 1.00 97.75 164 VAL A O 1
ATOM 1318 N N . VAL A 1 165 ? -11.360 3.100 32.521 1.00 96.69 165 VAL A N 1
ATOM 1319 C CA . VAL A 1 165 ? -10.777 4.437 32.392 1.00 96.69 165 VAL A CA 1
ATOM 1320 C C . VAL A 1 165 ? -10.412 5.037 33.746 1.00 96.69 165 VAL A C 1
ATOM 1322 O O . VAL A 1 165 ? -11.018 4.694 34.763 1.00 96.69 165 VAL A O 1
ATOM 1325 N N . ARG A 1 166 ? -9.427 5.939 33.763 1.00 94.62 166 ARG A N 1
ATOM 1326 C CA . ARG A 1 166 ? -9.063 6.759 34.926 1.00 94.62 166 ARG A CA 1
ATOM 1327 C C . ARG A 1 166 ? -8.747 8.184 34.471 1.00 94.62 166 ARG A C 1
ATOM 1329 O O . ARG A 1 166 ? -7.807 8.386 33.705 1.00 94.62 166 ARG A O 1
ATOM 1336 N N . GLY A 1 167 ? -9.537 9.143 34.946 1.00 88.88 167 GLY A N 1
ATOM 1337 C CA . GLY A 1 167 ? -9.303 10.576 34.748 1.00 88.88 167 GLY A CA 1
ATOM 1338 C C . GLY A 1 167 ? -8.452 11.175 35.865 1.00 88.88 167 GLY A C 1
ATOM 1339 O O . GLY A 1 167 ? -8.336 10.597 36.950 1.00 88.88 167 GLY A O 1
ATOM 1340 N N . GLU A 1 168 ? -7.864 12.342 35.614 1.00 85.88 168 GLU A N 1
ATOM 1341 C CA . GLU A 1 168 ? -7.113 13.098 36.630 1.00 85.88 168 GLU A CA 1
ATOM 1342 C C . GLU A 1 168 ? -8.042 13.894 37.557 1.00 85.88 168 GLU A C 1
ATOM 1344 O O . GLU A 1 168 ? -7.719 14.112 38.724 1.00 85.88 168 GLU A O 1
ATOM 1349 N N . GLY A 1 169 ? -9.208 14.299 37.050 1.00 85.19 169 GLY A N 1
ATOM 1350 C CA . GLY A 1 169 ? -10.221 15.041 37.794 1.00 85.19 169 GLY A CA 1
ATOM 1351 C C . GLY A 1 169 ? -11.634 14.559 37.488 1.00 85.19 169 GLY A C 1
ATOM 1352 O O . GLY A 1 169 ? -11.832 13.518 36.863 1.00 85.19 169 GLY A O 1
ATOM 1353 N N . ASP A 1 170 ? -12.613 15.343 37.932 1.00 87.62 170 ASP A N 1
ATOM 1354 C CA . ASP A 1 170 ? -14.020 15.057 37.678 1.00 87.62 170 ASP A CA 1
ATOM 1355 C C . ASP A 1 170 ? -14.389 15.418 36.233 1.00 87.62 170 ASP A C 1
ATOM 1357 O O . ASP A 1 170 ? -14.493 16.586 35.833 1.00 87.62 170 ASP A O 1
ATOM 1361 N N . GLU A 1 171 ? -14.586 14.381 35.432 1.00 89.12 171 GLU A N 1
ATOM 1362 C CA . GLU A 1 171 ? -14.672 14.457 33.978 1.00 89.12 171 GLU A CA 1
ATOM 1363 C C . GLU A 1 171 ? -15.971 13.822 33.476 1.00 89.12 171 GLU A C 1
ATOM 1365 O O . GLU A 1 171 ? -16.662 13.089 34.182 1.00 89.12 171 GLU A O 1
ATOM 1370 N N . ARG A 1 172 ? -16.321 14.108 32.226 1.00 92.00 172 ARG A N 1
ATOM 1371 C CA . ARG A 1 172 ? -17.377 13.412 31.491 1.00 92.00 172 ARG A CA 1
ATOM 1372 C C . ARG A 1 172 ? -16.766 12.663 30.335 1.00 92.00 172 ARG A C 1
ATOM 1374 O O . ARG A 1 172 ? -15.992 13.251 29.588 1.00 92.00 172 ARG A O 1
ATOM 1381 N N . LEU A 1 173 ? -17.169 11.411 30.153 1.00 95.06 173 LEU A N 1
ATOM 1382 C CA . LEU A 1 173 ? -16.821 10.597 28.995 1.00 95.06 173 LEU A CA 1
ATOM 1383 C C . LEU A 1 173 ? -18.070 10.329 28.157 1.00 95.06 173 LEU A C 1
ATOM 1385 O O . LEU A 1 173 ? -18.998 9.653 28.595 1.00 95.06 173 LEU A O 1
ATOM 1389 N N . LEU A 1 174 ? -18.066 10.827 26.925 1.00 96.69 174 LEU A N 1
ATOM 1390 C CA . LEU A 1 174 ? -19.042 10.500 25.896 1.00 96.69 174 LEU A CA 1
ATOM 1391 C C . LEU A 1 174 ? -18.484 9.404 24.991 1.00 96.69 174 LEU A C 1
ATOM 1393 O O . LEU A 1 174 ? -17.441 9.576 24.356 1.00 96.69 174 LEU A O 1
ATOM 1397 N N . VAL A 1 175 ? -19.226 8.307 24.894 1.00 97.62 175 VAL A N 1
ATOM 1398 C CA . VAL A 1 175 ? -18.935 7.173 24.022 1.00 97.62 175 VAL A CA 1
ATOM 1399 C C . VAL A 1 175 ? -19.992 7.105 22.930 1.00 97.62 175 VAL A C 1
ATOM 1401 O O . VAL A 1 175 ? -21.172 6.863 23.187 1.00 97.62 175 VAL A O 1
ATOM 1404 N N . GLU A 1 176 ? -19.562 7.314 21.694 1.00 97.50 176 GLU A N 1
ATOM 1405 C CA . GLU A 1 176 ? -20.384 7.180 20.498 1.00 97.50 176 GLU A CA 1
ATOM 1406 C C . GLU A 1 176 ? -19.929 5.962 19.706 1.00 97.50 176 GLU A C 1
ATOM 1408 O O . GLU A 1 176 ? -18.766 5.862 19.311 1.00 97.50 176 GLU A O 1
ATOM 1413 N N . VAL A 1 177 ? -20.863 5.060 19.420 1.00 97.19 177 VAL A N 1
ATOM 1414 C CA . VAL A 1 177 ? -20.611 3.894 18.574 1.00 97.19 177 VAL A CA 1
ATOM 1415 C C . VAL A 1 177 ? -21.517 3.962 17.356 1.00 97.19 177 VAL A C 1
ATOM 1417 O O . VAL A 1 177 ? -22.719 4.199 17.482 1.00 97.19 177 VAL A O 1
ATOM 1420 N N . SER A 1 178 ? -20.950 3.794 16.159 1.00 95.19 178 SER A N 1
ATOM 1421 C CA . SER A 1 178 ? -21.705 3.885 14.904 1.00 95.19 178 SER A CA 1
ATOM 1422 C C . SER A 1 178 ? -22.946 2.986 14.919 1.00 95.19 178 SER A C 1
ATOM 1424 O O . SER A 1 178 ? -22.829 1.779 15.101 1.00 95.19 178 SER A O 1
ATOM 1426 N N . GLY A 1 179 ? -24.125 3.577 14.706 1.00 92.00 179 GLY A N 1
ATOM 1427 C CA . GLY A 1 179 ? -25.407 2.861 14.694 1.00 92.00 179 GLY A CA 1
ATOM 1428 C C . GLY A 1 179 ? -26.062 2.668 16.068 1.00 92.00 179 GLY A C 1
ATOM 1429 O O . GLY A 1 179 ? -27.210 2.234 16.120 1.00 92.00 179 GLY A O 1
ATOM 1430 N N . SER A 1 180 ? -25.391 3.029 17.165 1.00 93.81 180 SER A N 1
ATOM 1431 C CA . SER A 1 180 ? -25.909 2.910 18.536 1.00 93.81 180 SER A CA 1
ATOM 1432 C C . SER A 1 180 ? -26.196 4.280 19.158 1.00 93.81 180 SER A C 1
ATOM 1434 O O . SER A 1 180 ? -25.741 5.311 18.658 1.00 93.81 180 SER A O 1
ATOM 1436 N N . LEU A 1 181 ? -26.978 4.302 20.242 1.00 93.44 181 LEU A N 1
ATOM 1437 C CA . LEU A 1 181 ? -27.201 5.530 21.007 1.00 93.44 181 LEU A CA 1
ATOM 1438 C C . LEU A 1 181 ? -25.921 5.918 21.769 1.00 93.44 181 LEU A C 1
ATOM 1440 O O . LEU A 1 181 ? -25.221 5.033 22.265 1.00 93.44 181 LEU A O 1
ATOM 1444 N N . PRO A 1 182 ? -25.600 7.219 21.871 1.00 95.12 182 PRO A N 1
ATOM 1445 C CA . PRO A 1 182 ? -24.464 7.672 22.661 1.00 95.12 182 PRO A CA 1
ATOM 1446 C C . PRO A 1 182 ? -24.668 7.354 24.146 1.00 95.12 182 PRO A C 1
ATOM 1448 O O . PRO A 1 182 ? -25.772 7.496 24.669 1.00 95.12 182 PRO A O 1
ATOM 1451 N N . SER A 1 183 ? -23.589 6.976 24.828 1.00 97.19 183 SER A N 1
ATOM 1452 C CA . SER A 1 183 ? -23.561 6.770 26.282 1.00 97.19 183 SER A CA 1
ATOM 1453 C C . SER A 1 183 ? -22.660 7.809 26.940 1.00 97.19 183 SER A C 1
ATOM 1455 O O . SER A 1 183 ? -21.581 8.100 26.427 1.00 97.19 183 SER A O 1
ATOM 1457 N N . CYS A 1 184 ? -23.103 8.382 28.057 1.00 96.62 184 CYS A N 1
ATOM 1458 C CA . CYS A 1 184 ? -22.346 9.374 28.815 1.00 96.62 184 CYS A CA 1
ATOM 1459 C C . CYS A 1 184 ? -22.073 8.844 30.221 1.00 96.62 184 CYS A C 1
ATOM 1461 O O . CYS A 1 184 ? -22.991 8.369 30.887 1.00 96.62 184 CYS A O 1
ATOM 1463 N N . PHE A 1 185 ? -20.830 8.972 30.668 1.00 96.06 185 PHE A N 1
ATOM 1464 C CA . PHE A 1 185 ? -20.373 8.551 31.985 1.00 96.06 185 PHE A CA 1
ATOM 1465 C C . PHE A 1 185 ? -19.816 9.761 32.728 1.00 96.06 185 PHE A C 1
ATOM 1467 O O . PHE A 1 185 ? -19.067 10.555 32.156 1.00 96.06 185 PHE A O 1
ATOM 1474 N N . GLU A 1 186 ? -20.195 9.906 33.993 1.00 94.56 186 GLU A N 1
ATOM 1475 C CA . GLU A 1 186 ? -19.559 10.845 34.915 1.00 94.56 186 GLU A CA 1
ATOM 1476 C C . GLU A 1 186 ? -18.386 10.106 35.561 1.00 94.56 186 GLU A C 1
ATOM 1478 O O . GLU A 1 186 ? -18.579 9.024 36.113 1.00 94.56 186 GLU A O 1
ATOM 1483 N N . LEU A 1 187 ? -17.182 10.659 35.445 1.00 92.81 187 LEU A N 1
ATOM 1484 C CA . LEU A 1 187 ? -15.959 10.061 35.957 1.00 92.81 187 LEU A CA 1
ATOM 1485 C C . LEU A 1 187 ? -15.504 10.802 37.209 1.00 92.81 187 LEU A C 1
ATOM 1487 O O . LEU A 1 187 ? -15.327 12.016 37.182 1.00 92.81 187 LEU A O 1
ATOM 1491 N N . GLU A 1 188 ? -15.273 10.057 38.284 1.00 91.38 188 GLU A N 1
ATOM 1492 C CA . GLU A 1 188 ? -14.602 10.559 39.486 1.00 91.38 188 GLU A CA 1
ATOM 1493 C C . GLU A 1 188 ? -13.074 10.593 39.310 1.00 91.38 188 GLU A C 1
ATOM 1495 O O . GLU A 1 188 ? -12.461 9.593 38.908 1.00 91.38 188 GLU A O 1
ATOM 1500 N N . GLY A 1 189 ? -12.455 11.725 39.654 1.00 88.75 189 GLY A N 1
ATOM 1501 C CA . GLY A 1 189 ? -11.007 11.916 39.538 1.00 88.75 189 GLY A CA 1
ATOM 1502 C C . GLY A 1 189 ? -10.185 10.882 40.315 1.00 88.75 189 GLY A C 1
ATOM 1503 O O . GLY A 1 189 ? -10.498 10.518 41.450 1.00 88.75 189 GLY A O 1
ATOM 1504 N N . GLY A 1 190 ? -9.116 10.378 39.694 1.00 87.25 190 GLY A N 1
ATOM 1505 C CA . GLY A 1 190 ? -8.173 9.429 40.292 1.00 87.25 190 GLY A CA 1
ATOM 1506 C C . GLY A 1 190 ? -8.688 7.991 40.444 1.00 87.25 190 GLY A C 1
ATOM 1507 O O . GLY A 1 190 ? -7.888 7.093 40.727 1.00 87.25 190 GLY A O 1
ATOM 1508 N N . LYS A 1 191 ? -9.982 7.728 40.216 1.00 93.06 191 LYS A N 1
ATOM 1509 C CA . LYS A 1 191 ? -10.580 6.392 40.342 1.00 93.06 191 LYS A CA 1
ATOM 1510 C C . LYS A 1 191 ? -10.697 5.685 38.996 1.00 93.06 191 LYS A C 1
ATOM 1512 O O . LYS A 1 191 ? -11.138 6.260 38.001 1.00 93.06 191 LYS A O 1
ATOM 1517 N N . ARG A 1 192 ? -10.351 4.393 38.988 1.00 95.88 192 ARG A N 1
ATOM 1518 C CA . ARG A 1 192 ? -10.635 3.502 37.856 1.00 95.88 192 ARG A CA 1
ATOM 1519 C C . ARG A 1 192 ? -12.120 3.174 37.821 1.00 95.88 192 ARG A C 1
ATOM 1521 O O . ARG A 1 192 ? -12.671 2.727 38.824 1.00 95.88 192 ARG A O 1
ATOM 1528 N N . GLN A 1 193 ? -12.742 3.381 36.669 1.00 97.06 193 GLN A N 1
ATOM 1529 C CA . GLN A 1 193 ? -14.173 3.187 36.458 1.00 97.06 193 GLN A CA 1
ATOM 1530 C C . GLN A 1 193 ? -14.408 2.320 35.224 1.00 97.06 193 GLN A C 1
ATOM 1532 O O . GLN A 1 193 ? -13.709 2.454 34.217 1.00 97.06 193 GLN A O 1
ATOM 1537 N N . VAL A 1 194 ? -15.380 1.413 35.328 1.00 97.75 194 VAL A N 1
ATOM 1538 C CA . VAL A 1 194 ? -15.806 0.545 34.228 1.00 97.75 194 VAL A CA 1
ATOM 1539 C C . VAL A 1 194 ? -16.972 1.216 33.513 1.00 97.75 194 VAL A C 1
ATOM 1541 O O . VAL A 1 194 ? -17.984 1.535 34.135 1.00 97.75 194 VAL A O 1
ATOM 1544 N N . CYS A 1 195 ? -16.838 1.419 32.208 1.00 97.44 195 CYS A N 1
ATOM 1545 C CA . CYS A 1 195 ? -17.888 1.961 31.356 1.00 97.44 195 CYS A CA 1
ATOM 1546 C C . CYS A 1 195 ? -18.333 0.877 30.371 1.00 97.44 195 CYS A C 1
ATOM 1548 O O . CYS A 1 195 ? -17.548 0.452 29.520 1.00 97.44 195 CYS A O 1
ATOM 1550 N N . GLU A 1 196 ? -19.588 0.439 30.477 1.00 97.81 196 GLU A N 1
ATOM 1551 C CA . GLU A 1 196 ? -20.183 -0.542 29.567 1.00 97.81 196 GLU A CA 1
ATOM 1552 C C . GLU A 1 196 ? -21.208 0.121 28.648 1.00 97.81 196 GLU A C 1
ATOM 1554 O O . GLU A 1 196 ? -22.083 0.860 29.099 1.00 97.81 196 GLU A O 1
ATOM 1559 N N . VAL A 1 197 ? -21.112 -0.158 27.350 1.00 97.50 197 VAL A N 1
ATOM 1560 C CA . VAL A 1 197 ? -22.005 0.387 26.325 1.00 97.50 197 VAL A CA 1
ATOM 1561 C C . VAL A 1 197 ? -22.614 -0.762 25.538 1.00 97.50 197 VAL A C 1
ATOM 1563 O O . VAL A 1 197 ? -21.900 -1.517 24.880 1.00 97.50 197 VAL A O 1
ATOM 1566 N N . SER A 1 198 ? -23.941 -0.884 25.589 1.00 96.69 198 SER A N 1
ATOM 1567 C CA . SER A 1 198 ? -24.684 -1.816 24.735 1.00 96.69 198 SER A CA 1
ATOM 1568 C C . SER A 1 198 ? -24.708 -1.305 23.297 1.00 96.69 198 SER A C 1
ATOM 1570 O O . SER A 1 198 ? -24.977 -0.126 23.050 1.00 96.69 198 SER A O 1
ATOM 1572 N N . LEU A 1 199 ? -24.433 -2.190 22.347 1.00 96.19 199 LEU A N 1
ATOM 1573 C CA . LEU A 1 199 ? -24.363 -1.877 20.925 1.00 96.19 199 LEU A CA 1
ATOM 1574 C C . LEU A 1 199 ? -25.571 -2.473 20.204 1.00 96.19 199 LEU A C 1
ATOM 1576 O O . LEU A 1 199 ? -26.074 -3.535 20.569 1.00 96.19 199 LEU A O 1
ATOM 1580 N N . ARG A 1 200 ? -26.012 -1.821 19.126 1.00 95.50 200 ARG A N 1
ATOM 1581 C CA . ARG A 1 200 ? -26.791 -2.541 18.113 1.00 95.50 200 ARG A CA 1
ATOM 1582 C C . ARG A 1 200 ? -25.870 -3.572 17.446 1.00 95.50 200 ARG A C 1
ATOM 1584 O O . ARG A 1 200 ? -24.790 -3.157 17.022 1.00 95.50 200 ARG A O 1
ATOM 1591 N N . PRO A 1 201 ? -26.289 -4.848 17.316 1.00 96.69 201 PRO A N 1
ATOM 1592 C CA . PRO A 1 201 ? -25.488 -5.880 16.666 1.00 96.69 201 PRO A CA 1
ATOM 1593 C C . PRO A 1 201 ? -24.953 -5.423 15.306 1.00 96.69 201 PRO A C 1
ATOM 1595 O O . PRO A 1 201 ? -25.717 -4.963 14.452 1.00 96.69 201 PRO A O 1
ATOM 1598 N N . ALA A 1 202 ? -23.637 -5.518 15.119 1.00 97.38 202 ALA A N 1
ATOM 1599 C CA . ALA A 1 202 ? -22.964 -5.114 13.887 1.00 97.38 202 ALA A CA 1
ATOM 1600 C C . ALA A 1 202 ? -21.670 -5.907 13.666 1.00 97.38 202 ALA A C 1
ATOM 1602 O O . ALA A 1 202 ? -20.980 -6.257 14.615 1.00 97.38 202 ALA A O 1
ATOM 1603 N N . SER A 1 203 ? -21.282 -6.132 12.413 1.00 97.62 203 SER A N 1
ATOM 1604 C CA . SER A 1 203 ? -20.014 -6.795 12.067 1.00 97.62 203 SER A CA 1
ATOM 1605 C C . SER A 1 203 ? -18.802 -5.849 12.072 1.00 97.62 203 SER A C 1
ATOM 1607 O O . SER A 1 203 ? -17.665 -6.274 11.882 1.00 97.62 203 SER A O 1
ATOM 1609 N N . ALA A 1 204 ? -19.022 -4.549 12.270 1.00 98.00 204 ALA A N 1
ATOM 1610 C CA . ALA A 1 204 ? -17.978 -3.565 12.516 1.00 98.00 204 ALA A CA 1
ATOM 1611 C C . ALA A 1 204 ? -18.552 -2.319 13.196 1.00 98.00 204 ALA A C 1
ATOM 1613 O O . ALA A 1 204 ? -19.733 -1.999 13.048 1.00 98.00 204 ALA A O 1
ATOM 1614 N N . ALA A 1 205 ? -17.700 -1.584 13.906 1.00 97.88 205 ALA A N 1
ATOM 1615 C CA . ALA A 1 205 ? -18.069 -0.381 14.630 1.00 97.88 205 ALA A CA 1
ATOM 1616 C C . ALA A 1 205 ? -16.964 0.683 14.578 1.00 97.88 205 ALA A C 1
ATOM 1618 O O . ALA A 1 205 ? -15.777 0.395 14.739 1.00 97.88 205 ALA A O 1
ATOM 1619 N N . VAL A 1 206 ? -17.370 1.943 14.406 1.00 98.44 206 VAL A N 1
ATOM 1620 C CA . VAL A 1 206 ? -16.523 3.110 14.678 1.00 98.44 206 VAL A CA 1
ATOM 1621 C C . VAL A 1 206 ? -16.824 3.587 16.091 1.00 98.44 206 VAL A C 1
ATOM 1623 O O . VAL A 1 206 ? -17.953 3.991 16.376 1.00 98.44 206 VAL A O 1
ATOM 1626 N N . LEU A 1 207 ? -15.808 3.564 16.947 1.00 97.75 207 LEU A N 1
ATOM 1627 C CA . LEU A 1 207 ? -15.859 4.052 18.319 1.00 97.75 207 LEU A CA 1
ATOM 1628 C C . LEU A 1 207 ? -15.299 5.474 18.348 1.00 97.75 207 LEU A C 1
ATOM 1630 O O . LEU A 1 207 ? -14.179 5.706 17.891 1.00 97.75 207 LEU A O 1
ATOM 1634 N N . ARG A 1 208 ? -16.056 6.426 18.886 1.00 97.31 208 ARG A N 1
ATOM 1635 C CA . ARG A 1 208 ? -15.611 7.801 19.126 1.00 97.31 208 ARG A CA 1
ATOM 1636 C C . ARG A 1 208 ? -15.780 8.116 20.604 1.00 97.31 208 ARG A C 1
ATOM 1638 O O . ARG A 1 208 ? -16.891 8.115 21.122 1.00 97.31 208 ARG A O 1
ATOM 1645 N N . LEU A 1 209 ? -14.659 8.385 21.255 1.00 96.00 209 LEU A N 1
ATOM 1646 C CA . LEU A 1 209 ? -14.567 8.720 22.667 1.00 96.00 209 LEU A CA 1
ATOM 1647 C C . LEU A 1 209 ? -14.242 10.204 22.778 1.00 96.00 209 LEU A C 1
ATOM 1649 O O . LEU A 1 209 ? -13.304 10.677 22.134 1.00 96.00 209 LEU A O 1
ATOM 1653 N N . ARG A 1 210 ? -15.009 10.939 23.578 1.00 94.31 210 ARG A N 1
ATOM 1654 C CA . ARG A 1 210 ? -14.763 12.355 23.866 1.00 94.31 210 ARG A CA 1
ATOM 1655 C C . ARG A 1 210 ? -14.821 12.578 25.365 1.00 94.31 210 ARG A C 1
ATOM 1657 O O . ARG A 1 210 ? -15.804 12.169 25.974 1.00 94.31 210 ARG A O 1
ATOM 1664 N N . PHE A 1 211 ? -13.818 13.238 25.937 1.00 89.88 211 PHE A N 1
ATOM 1665 C CA . PHE A 1 211 ? -13.847 13.607 27.351 1.00 89.88 211 PHE A CA 1
ATOM 1666 C C . PHE A 1 211 ? -13.567 15.088 27.581 1.00 89.88 211 PHE A C 1
ATOM 1668 O O . PHE A 1 211 ? -12.889 15.741 26.782 1.00 89.88 211 PHE A O 1
ATOM 1675 N N . TRP A 1 212 ? -14.150 15.622 28.652 1.00 87.19 212 TRP A N 1
ATOM 1676 C CA . TRP A 1 212 ? -13.985 17.011 29.077 1.00 87.19 212 TRP A CA 1
ATOM 1677 C C . TRP A 1 212 ? -14.306 17.180 30.570 1.00 87.19 212 TRP A C 1
ATOM 1679 O O . TRP A 1 212 ? -14.983 16.349 31.170 1.00 87.19 212 TRP A O 1
ATOM 1689 N N . GLU A 1 213 ? -13.831 18.273 31.165 1.00 79.81 213 GLU A N 1
ATOM 1690 C CA . GLU A 1 213 ? -14.021 18.606 32.584 1.00 79.81 213 GLU A CA 1
ATOM 1691 C C . GLU A 1 213 ? -15.473 19.016 32.901 1.00 79.81 213 GLU A C 1
ATOM 1693 O O . GLU A 1 213 ? -16.130 19.690 32.100 1.00 79.81 213 GLU A O 1
ATOM 1698 N N . ARG A 1 214 ? -15.985 18.641 34.084 1.00 68.88 214 ARG A N 1
ATOM 1699 C CA . ARG A 1 214 ? -17.365 18.966 34.499 1.00 68.88 214 ARG A CA 1
ATOM 1700 C C . ARG A 1 214 ? -17.601 20.447 34.799 1.00 68.88 214 ARG A C 1
ATOM 1702 O O . ARG A 1 214 ? -18.709 20.928 34.562 1.00 68.88 214 ARG A O 1
ATOM 1709 N N . GLN A 1 215 ? -16.607 21.166 35.321 1.00 58.19 215 GLN A N 1
ATOM 1710 C CA . GLN A 1 215 ? -16.698 22.600 35.622 1.00 58.19 215 GLN A CA 1
ATOM 1711 C C . GLN A 1 215 ? -15.558 23.345 34.924 1.00 58.19 215 GLN A C 1
ATOM 1713 O O . GLN A 1 215 ? -14.402 22.970 35.048 1.00 58.19 215 GLN A O 1
ATOM 1718 N N . GLY A 1 216 ? -15.911 24.345 34.113 1.00 54.72 216 GLY A N 1
ATOM 1719 C CA . GLY A 1 216 ? -15.035 24.890 33.077 1.00 54.72 216 GLY A CA 1
ATOM 1720 C C . GLY A 1 216 ? -13.710 25.485 33.558 1.00 54.72 216 GLY A C 1
ATOM 1721 O O . GLY A 1 216 ? -13.620 26.049 34.643 1.00 54.72 216 GLY A O 1
ATOM 1722 N N . GLY A 1 217 ? -12.714 25.470 32.667 1.00 47.44 217 GLY A N 1
ATOM 1723 C CA . GLY A 1 217 ? -11.578 26.386 32.773 1.00 47.44 217 GLY A CA 1
ATOM 1724 C C . GLY A 1 217 ? -10.292 25.994 32.057 1.00 47.44 217 GLY A C 1
ATOM 1725 O O . GLY A 1 217 ? -9.503 26.885 31.750 1.00 47.44 217 GLY A O 1
ATOM 1726 N N . THR A 1 218 ? -10.049 24.722 31.741 1.00 43.06 218 THR A N 1
ATOM 1727 C CA . THR A 1 218 ? -8.755 24.326 31.160 1.00 43.06 218 THR A CA 1
ATOM 1728 C C . THR A 1 218 ? -8.819 24.112 29.646 1.00 43.06 218 THR A C 1
ATOM 1730 O O . THR A 1 218 ? -9.773 23.564 29.091 1.00 43.06 218 THR A O 1
ATOM 1733 N N . ARG A 1 219 ? -7.804 24.621 28.930 1.00 47.00 219 ARG A N 1
ATOM 1734 C CA . ARG A 1 219 ? -7.652 24.390 27.486 1.00 47.00 219 ARG A CA 1
ATOM 1735 C C . ARG A 1 219 ? -7.448 22.878 27.248 1.00 47.00 219 ARG A C 1
ATOM 1737 O O . ARG A 1 219 ? -6.697 22.286 28.015 1.00 47.00 219 ARG A O 1
ATOM 1744 N N . PRO A 1 220 ? -8.016 22.270 26.185 1.00 45.44 220 PRO A N 1
ATOM 1745 C CA . PRO A 1 220 ? -7.939 20.823 25.888 1.00 45.44 220 PRO A CA 1
ATOM 1746 C C . PRO A 1 220 ? -6.540 20.218 25.587 1.00 45.44 220 PRO A C 1
ATOM 1748 O O . PRO A 1 220 ? -6.441 19.330 24.747 1.00 45.44 220 PRO A O 1
ATOM 1751 N N . GLY A 1 221 ? -5.450 20.712 26.181 1.00 50.06 221 GLY A N 1
ATOM 1752 C CA . GLY A 1 221 ? -4.075 20.390 25.775 1.00 50.06 221 GLY A CA 1
ATOM 1753 C C . GLY A 1 221 ? -3.260 19.524 26.737 1.00 50.06 221 GLY A C 1
ATOM 1754 O O . GLY A 1 221 ? -2.468 18.726 26.252 1.00 50.06 221 GLY A O 1
ATOM 1755 N N . ASP A 1 222 ? -3.464 19.658 28.053 1.00 56.72 222 ASP A N 1
ATOM 1756 C CA . ASP A 1 222 ? -2.515 19.127 29.053 1.00 56.72 222 ASP A CA 1
ATOM 1757 C C . ASP A 1 222 ? -3.042 17.934 29.867 1.00 56.72 222 ASP A C 1
ATOM 1759 O O . ASP A 1 222 ? -2.306 17.391 30.683 1.00 56.72 222 ASP A O 1
ATOM 1763 N N . ARG A 1 223 ? -4.301 17.518 29.665 1.00 68.81 223 ARG A N 1
ATOM 1764 C CA . ARG A 1 223 ? -4.908 16.398 30.403 1.00 68.81 223 ARG A CA 1
ATOM 1765 C C . ARG A 1 223 ? -5.153 15.187 29.524 1.00 68.81 223 ARG A C 1
ATOM 1767 O O . ARG A 1 223 ? -5.538 15.309 28.356 1.00 68.81 223 ARG A O 1
ATOM 1774 N N . HIS A 1 224 ? -4.989 14.022 30.136 1.00 85.44 224 HIS A N 1
ATOM 1775 C CA . HIS A 1 224 ? -5.134 12.732 29.490 1.00 85.44 224 HIS A CA 1
ATOM 1776 C C . HIS A 1 224 ? -6.097 11.841 30.267 1.00 85.44 224 HIS A C 1
ATOM 1778 O O . HIS A 1 224 ? -5.987 11.711 31.481 1.00 85.44 224 HIS A O 1
ATOM 1784 N N . LEU A 1 225 ? -7.001 11.174 29.550 1.00 91.31 225 LEU A N 1
ATOM 1785 C CA . LEU A 1 225 ? -7.771 10.074 30.119 1.00 91.31 225 LEU A CA 1
ATOM 1786 C C . LEU A 1 225 ? -6.984 8.780 29.897 1.00 91.31 225 LEU A C 1
ATOM 1788 O O . LEU A 1 225 ? -6.708 8.414 28.750 1.00 91.31 225 LEU A O 1
ATOM 1792 N N . GLU A 1 226 ? -6.611 8.104 30.983 1.00 94.19 226 GLU A N 1
ATOM 1793 C CA . GLU A 1 226 ? -5.990 6.779 30.931 1.00 94.19 226 GLU A CA 1
ATOM 1794 C C . GLU A 1 226 ? -7.056 5.740 30.578 1.00 94.19 226 GLU A C 1
ATOM 1796 O O . GLU A 1 226 ? -8.112 5.676 31.207 1.00 94.19 226 GLU A O 1
ATOM 1801 N N . VAL A 1 227 ? -6.750 4.893 29.603 1.00 95.44 227 VAL A N 1
ATOM 1802 C CA . VAL A 1 227 ? -7.516 3.714 29.213 1.00 95.44 227 VAL A CA 1
ATOM 1803 C C . VAL A 1 227 ? -6.637 2.503 29.487 1.00 95.44 227 VAL A C 1
ATOM 1805 O O . VAL A 1 227 ? -5.624 2.296 28.826 1.00 95.44 227 VAL A O 1
ATOM 1808 N N . SER A 1 228 ? -7.020 1.711 30.483 1.00 95.25 228 SER A N 1
ATOM 1809 C CA . SER A 1 228 ? -6.294 0.496 30.896 1.00 95.25 228 SER A CA 1
ATOM 1810 C C . SER A 1 228 ? -6.919 -0.785 30.346 1.00 95.25 228 SER A C 1
ATOM 1812 O O . SER A 1 228 ? -6.333 -1.858 30.432 1.00 95.25 228 SER A O 1
ATOM 1814 N N . ARG A 1 229 ? -8.122 -0.678 29.773 1.00 96.75 229 ARG A N 1
ATOM 1815 C CA . ARG A 1 229 ? -8.809 -1.786 29.116 1.00 96.75 229 ARG A CA 1
ATOM 1816 C C . ARG A 1 229 ? -9.752 -1.266 28.047 1.00 96.75 229 ARG A C 1
ATOM 1818 O O . ARG A 1 229 ? -10.488 -0.305 28.284 1.00 96.75 229 ARG A O 1
ATOM 1825 N N . LEU A 1 230 ? -9.758 -1.945 26.909 1.00 97.31 230 LEU A N 1
ATOM 1826 C CA . LEU A 1 230 ? -10.703 -1.743 25.822 1.00 97.31 230 LEU A CA 1
ATOM 1827 C C . LEU A 1 230 ? -11.084 -3.125 25.290 1.00 97.31 230 LEU A C 1
ATOM 1829 O O . LEU A 1 230 ? -10.253 -3.800 24.694 1.00 97.31 230 LEU A O 1
ATOM 1833 N N . ALA A 1 231 ? -12.325 -3.545 25.498 1.00 98.19 231 ALA A N 1
ATOM 1834 C CA . ALA A 1 231 ? -12.804 -4.859 25.086 1.00 98.19 231 ALA A CA 1
ATOM 1835 C C . ALA A 1 231 ? -14.161 -4.753 24.393 1.00 98.19 231 ALA A C 1
ATOM 1837 O O . ALA A 1 231 ? -14.950 -3.852 24.679 1.00 98.19 231 ALA A O 1
ATOM 1838 N N . VAL A 1 232 ? -14.449 -5.691 23.498 1.00 98.31 232 VAL A N 1
ATOM 1839 C CA . VAL A 1 232 ? -15.763 -5.819 22.863 1.00 98.31 232 VAL A CA 1
ATOM 1840 C C . VAL A 1 232 ? -16.292 -7.229 23.029 1.00 98.31 232 VAL A C 1
ATOM 1842 O O . VAL A 1 232 ? -15.535 -8.193 22.963 1.00 98.31 232 VAL A O 1
ATOM 1845 N N . GLU A 1 233 ? -17.594 -7.349 23.223 1.00 98.31 233 GLU A N 1
ATOM 1846 C CA . GLU A 1 233 ? -18.287 -8.621 23.084 1.00 98.31 233 GLU A CA 1
ATOM 1847 C C . GLU A 1 233 ? -18.567 -8.865 21.600 1.00 98.31 233 GLU A C 1
ATOM 1849 O O . GLU A 1 233 ? -19.162 -8.016 20.935 1.00 98.31 233 GLU A O 1
ATOM 1854 N N . ASP A 1 234 ? -18.076 -9.988 21.086 1.00 98.12 234 ASP A N 1
ATOM 1855 C CA . ASP A 1 234 ? -18.120 -10.380 19.681 1.00 98.12 234 ASP A CA 1
ATOM 1856 C C . ASP A 1 234 ? -18.594 -11.831 19.576 1.00 98.12 234 ASP A C 1
ATOM 1858 O O . ASP A 1 234 ? -17.885 -12.744 20.004 1.00 98.12 234 ASP A O 1
ATOM 1862 N N . ALA A 1 235 ? -19.796 -12.035 19.033 1.00 97.00 235 ALA A N 1
ATOM 1863 C CA . ALA A 1 235 ? -20.463 -13.337 18.957 1.00 97.00 235 ALA A CA 1
ATOM 1864 C C . ALA A 1 235 ? -20.541 -14.060 20.322 1.00 97.00 235 ALA A C 1
ATOM 1866 O O . ALA A 1 235 ? -20.310 -15.264 20.418 1.00 97.00 235 ALA A O 1
ATOM 1867 N N . GLY A 1 236 ? -20.841 -13.305 21.386 1.00 95.75 236 GLY A N 1
ATOM 1868 C CA . GLY A 1 236 ? -20.970 -13.811 22.759 1.00 95.75 236 GLY A CA 1
ATOM 1869 C C . GLY A 1 236 ? -19.648 -14.000 23.514 1.00 95.75 236 GLY A C 1
ATOM 1870 O O . GLY A 1 236 ? -19.668 -14.338 24.696 1.00 95.75 236 GLY A O 1
ATOM 1871 N N . GLU A 1 237 ? -18.498 -13.755 22.879 1.00 97.50 237 GLU A N 1
ATOM 1872 C CA . GLU A 1 237 ? -17.185 -13.807 23.528 1.00 97.50 237 GLU A CA 1
ATOM 1873 C C . GLU A 1 237 ? -16.659 -12.404 23.829 1.00 97.50 237 GLU A C 1
ATOM 1875 O O . GLU A 1 237 ? -16.629 -11.538 22.954 1.00 97.50 237 GLU A O 1
ATOM 1880 N N . LEU A 1 238 ? -16.149 -12.187 25.042 1.00 97.94 238 LEU A N 1
ATOM 1881 C CA . LEU A 1 238 ? -15.445 -10.951 25.372 1.00 97.94 238 LEU A CA 1
ATOM 1882 C C . LEU A 1 238 ? -14.013 -10.995 24.821 1.00 97.94 238 LEU A C 1
ATOM 1884 O O . LEU A 1 238 ? -13.198 -11.813 25.244 1.00 97.94 238 LEU A O 1
ATOM 1888 N N . ARG A 1 239 ? -13.702 -10.096 23.888 1.00 97.31 239 ARG A N 1
ATOM 1889 C CA . ARG A 1 239 ? -12.396 -9.962 23.235 1.00 97.31 239 ARG A CA 1
ATOM 1890 C C . ARG A 1 239 ? -11.708 -8.674 23.675 1.00 97.31 239 ARG A C 1
ATOM 1892 O O . ARG A 1 239 ? -12.212 -7.582 23.412 1.00 97.31 239 ARG A O 1
ATOM 1899 N N . GLU A 1 240 ? -10.527 -8.809 24.271 1.00 97.56 240 GLU A N 1
ATOM 1900 C CA . GLU A 1 240 ? -9.632 -7.683 24.553 1.00 97.56 240 GLU A CA 1
ATOM 1901 C C . GLU A 1 240 ? -9.038 -7.115 23.262 1.00 97.56 240 GLU A C 1
ATOM 1903 O O . GLU A 1 240 ? -8.570 -7.857 22.393 1.00 97.56 240 GLU A O 1
ATOM 1908 N N . LEU A 1 241 ? -9.034 -5.790 23.146 1.00 97.12 241 LEU A N 1
ATOM 1909 C CA . LEU A 1 241 ? -8.401 -5.071 22.051 1.00 97.12 241 LEU A CA 1
ATOM 1910 C C . LEU A 1 241 ? -7.021 -4.584 22.502 1.00 97.12 241 LEU A C 1
ATOM 1912 O O . LEU A 1 241 ? -6.891 -3.883 23.503 1.00 97.12 241 LEU A O 1
ATOM 1916 N N . SER A 1 242 ? -5.984 -4.909 21.729 1.00 95.44 242 SER A N 1
ATOM 1917 C CA . SER A 1 242 ? -4.638 -4.365 21.938 1.00 95.44 242 SER A CA 1
ATOM 1918 C C . SER A 1 242 ? -4.652 -2.833 21.923 1.00 95.44 242 SER A C 1
ATOM 1920 O O . SER A 1 242 ? -5.011 -2.212 20.915 1.00 95.44 242 SER A O 1
ATOM 1922 N N . LEU A 1 243 ? -4.179 -2.239 23.020 1.00 94.94 243 LEU A N 1
ATOM 1923 C CA . LEU A 1 243 ? -3.980 -0.796 23.175 1.00 94.94 243 LEU A CA 1
ATOM 1924 C C . LEU A 1 243 ? -2.760 -0.272 22.388 1.00 94.94 243 LEU A C 1
ATOM 1926 O O . LEU A 1 243 ? -2.549 0.936 22.264 1.00 94.94 243 LEU A O 1
ATOM 1930 N N . GLY A 1 244 ? -1.961 -1.180 21.822 1.00 92.81 244 GLY A N 1
ATOM 1931 C CA . GLY A 1 244 ? -0.816 -0.876 20.966 1.00 92.81 244 GLY A CA 1
ATOM 1932 C C . GLY A 1 244 ? -1.137 -0.862 19.473 1.00 92.81 244 GLY A C 1
ATOM 1933 O O . GLY A 1 244 ? -0.281 -0.479 18.677 1.00 92.81 244 GLY A O 1
ATOM 1934 N N . MET A 1 245 ? -2.345 -1.267 19.067 1.00 94.75 245 MET A N 1
ATOM 1935 C CA . MET A 1 245 ? -2.741 -1.364 17.657 1.00 94.75 245 MET A CA 1
ATOM 1936 C C . MET A 1 245 ? -3.109 0.003 17.060 1.00 94.75 245 MET A C 1
ATOM 1938 O O . MET A 1 245 ? -4.241 0.229 16.632 1.00 94.75 245 MET A O 1
ATOM 1942 N N . THR A 1 246 ? -2.165 0.948 17.059 1.00 94.25 246 THR A N 1
ATOM 1943 C CA . THR A 1 246 ? -2.342 2.272 16.440 1.00 94.25 246 THR A CA 1
ATOM 1944 C C . THR A 1 246 ? -2.452 2.178 14.922 1.00 94.25 246 THR A C 1
ATOM 1946 O O . THR A 1 246 ? -2.170 1.139 14.329 1.00 94.25 246 THR A O 1
ATOM 1949 N N . TRP A 1 247 ? -2.832 3.273 14.261 1.00 93.25 247 TRP A N 1
ATOM 1950 C CA . TRP A 1 247 ? -2.789 3.352 12.799 1.00 93.25 247 TRP A CA 1
ATOM 1951 C C . TRP A 1 247 ? -1.411 2.981 12.228 1.00 93.25 247 TRP A C 1
ATOM 1953 O O . TRP A 1 247 ? -1.333 2.258 11.239 1.00 93.25 247 TRP A O 1
ATOM 1963 N N . GLU A 1 248 ? -0.329 3.435 12.858 1.00 91.38 248 GLU A N 1
ATOM 1964 C CA . GLU A 1 248 ? 1.045 3.141 12.445 1.00 91.38 248 GLU A CA 1
ATOM 1965 C C . GLU A 1 248 ? 1.329 1.641 12.494 1.00 91.38 248 GLU A C 1
ATOM 1967 O O . GLU A 1 248 ? 1.767 1.072 11.495 1.00 91.38 248 GLU A O 1
ATOM 1972 N N . ARG A 1 249 ? 0.979 0.981 13.602 1.00 91.19 249 ARG A N 1
ATOM 1973 C CA . ARG A 1 249 ? 1.119 -0.472 13.722 1.00 91.19 249 ARG A CA 1
ATOM 1974 C C . ARG A 1 249 ? 0.183 -1.223 12.775 1.00 91.19 249 ARG A C 1
ATOM 1976 O O . ARG A 1 249 ? 0.580 -2.209 12.162 1.00 91.19 249 ARG A O 1
ATOM 1983 N N . TYR A 1 250 ? -1.041 -0.737 12.594 1.00 94.31 250 TYR A N 1
ATOM 1984 C CA . TYR A 1 250 ? -2.011 -1.340 11.686 1.00 94.31 250 TYR A CA 1
ATOM 1985 C C . TYR A 1 250 ? -1.547 -1.279 10.221 1.00 94.31 250 TYR A C 1
ATOM 1987 O O . TYR A 1 250 ? -1.765 -2.228 9.470 1.00 94.31 250 TYR A O 1
ATOM 1995 N N . MET A 1 251 ? -0.840 -0.219 9.806 1.00 93.12 251 MET A N 1
ATOM 1996 C CA . MET A 1 251 ? -0.203 -0.179 8.483 1.00 93.12 251 MET A CA 1
ATOM 1997 C C . MET A 1 251 ? 0.814 -1.315 8.300 1.00 93.12 251 MET A C 1
ATOM 1999 O O . MET A 1 251 ? 0.945 -1.839 7.195 1.00 93.12 251 MET A O 1
ATOM 2003 N N . GLU A 1 252 ? 1.498 -1.733 9.364 1.00 90.38 252 GLU A N 1
ATOM 2004 C CA . GLU A 1 252 ? 2.526 -2.779 9.331 1.00 90.38 252 GLU A CA 1
ATOM 2005 C C . GLU A 1 252 ? 1.962 -4.197 9.474 1.00 90.38 252 GLU A C 1
ATOM 2007 O O . GLU A 1 252 ? 2.457 -5.117 8.822 1.00 90.38 252 GLU A O 1
ATOM 2012 N N . GLU A 1 253 ? 0.922 -4.372 10.289 1.00 90.81 253 GLU A N 1
ATOM 2013 C CA . GLU A 1 253 ? 0.444 -5.692 10.726 1.00 90.81 253 GLU A CA 1
ATOM 2014 C C . GLU A 1 253 ? -0.990 -6.004 10.289 1.00 90.81 253 GLU A C 1
ATOM 2016 O O . GLU A 1 253 ? -1.309 -7.164 10.039 1.00 90.81 253 GLU A O 1
ATOM 2021 N N . GLY A 1 254 ? -1.844 -4.988 10.145 1.00 93.00 254 GLY A N 1
ATOM 2022 C CA . GLY A 1 254 ? -3.270 -5.157 9.854 1.00 93.00 254 GLY A CA 1
ATOM 2023 C C . GLY A 1 254 ? -3.542 -5.787 8.491 1.00 93.00 254 GLY A C 1
ATOM 2024 O O . GLY A 1 254 ? -2.658 -5.820 7.630 1.00 93.00 254 GLY A O 1
ATOM 2025 N N . SER A 1 255 ? -4.763 -6.265 8.268 1.00 94.44 255 SER A N 1
ATOM 2026 C CA . SER A 1 255 ? -5.188 -6.879 7.011 1.00 94.44 255 SER A CA 1
ATOM 2027 C C . SER A 1 255 ? -4.872 -5.995 5.815 1.00 94.44 255 SER A C 1
ATOM 2029 O O . SER A 1 255 ? -5.306 -4.843 5.715 1.00 94.44 255 SER A O 1
ATOM 2031 N N . GLU A 1 256 ? -4.135 -6.562 4.862 1.00 95.38 256 GLU A N 1
ATOM 2032 C CA . GLU A 1 256 ? -3.802 -5.861 3.629 1.00 95.38 256 GLU A CA 1
ATOM 2033 C C . GLU A 1 256 ? -5.061 -5.542 2.832 1.00 95.38 256 GLU A C 1
ATOM 2035 O O . GLU A 1 256 ? -5.131 -4.453 2.272 1.00 95.38 256 GLU A O 1
ATOM 2040 N N . PHE A 1 257 ? -6.069 -6.428 2.838 1.00 95.62 257 PHE A N 1
ATOM 2041 C CA . PHE A 1 257 ? -7.352 -6.186 2.179 1.00 95.62 257 PHE A CA 1
ATOM 2042 C C . PHE A 1 257 ? -8.040 -4.940 2.739 1.00 95.62 257 PHE A C 1
ATOM 2044 O O . PHE A 1 257 ? -8.442 -4.075 1.954 1.00 95.62 257 PHE A O 1
ATOM 2051 N N . ALA A 1 258 ? -8.127 -4.824 4.068 1.00 96.69 258 ALA A N 1
ATOM 2052 C CA . ALA A 1 258 ? -8.808 -3.704 4.701 1.00 96.69 258 ALA A CA 1
ATOM 2053 C C . ALA A 1 258 ? -8.015 -2.400 4.630 1.00 96.69 258 ALA A C 1
ATOM 2055 O O . ALA A 1 258 ? -8.573 -1.350 4.297 1.00 96.69 258 ALA A O 1
ATOM 2056 N N . LEU A 1 259 ? -6.701 -2.477 4.848 1.00 96.06 259 LEU A N 1
ATOM 2057 C CA . LEU A 1 259 ? -5.791 -1.351 4.681 1.00 96.06 259 LEU A CA 1
ATOM 2058 C C . LEU A 1 259 ? -5.869 -0.792 3.256 1.00 96.06 259 LEU A C 1
ATOM 2060 O O . LEU A 1 259 ? -6.150 0.393 3.062 1.00 96.06 259 LEU A O 1
ATOM 2064 N N . GLY A 1 260 ? -5.657 -1.644 2.252 1.00 96.44 260 GLY A N 1
ATOM 2065 C CA . GLY A 1 260 ? -5.640 -1.211 0.862 1.00 96.44 260 GLY A CA 1
ATOM 2066 C C . GLY A 1 260 ? -7.015 -0.798 0.352 1.00 96.44 260 GLY A C 1
ATOM 2067 O O . GLY A 1 260 ? -7.111 0.201 -0.357 1.00 96.44 260 GLY A O 1
ATOM 2068 N N . GLY A 1 261 ? -8.084 -1.478 0.773 1.00 96.19 261 GLY A N 1
ATOM 2069 C CA . GLY A 1 261 ? -9.460 -1.100 0.452 1.00 96.19 261 GLY A CA 1
ATOM 2070 C C . GLY A 1 261 ? -9.788 0.314 0.928 1.00 96.19 261 GLY A C 1
ATOM 2071 O O . GLY A 1 261 ? -10.159 1.173 0.122 1.00 96.19 261 GLY A O 1
ATOM 2072 N N . CYS A 1 262 ? -9.543 0.591 2.213 1.00 96.25 262 CYS A N 1
ATOM 2073 C CA . CYS A 1 262 ? -9.784 1.906 2.805 1.00 96.25 262 CYS A CA 1
ATOM 2074 C C . CYS A 1 262 ? -8.932 3.001 2.144 1.00 96.25 262 CYS A C 1
ATOM 2076 O O . CYS A 1 262 ? -9.422 4.093 1.832 1.00 96.25 262 CYS A O 1
ATOM 2078 N N . LEU A 1 263 ? -7.654 2.719 1.872 1.00 96.19 263 LEU A N 1
ATOM 2079 C CA . LEU A 1 263 ? -6.778 3.666 1.184 1.00 96.19 263 LEU A CA 1
ATOM 2080 C C . LEU A 1 263 ? -7.241 3.926 -0.259 1.00 96.19 263 LEU A C 1
ATOM 2082 O O . LEU A 1 263 ? -7.258 5.086 -0.679 1.00 96.19 263 LEU A O 1
ATOM 2086 N N . TRP A 1 264 ? -7.673 2.903 -1.003 1.00 96.38 264 TRP A N 1
ATOM 2087 C CA . TRP A 1 264 ? -8.195 3.063 -2.362 1.00 96.38 264 TRP A CA 1
ATOM 2088 C C . TRP A 1 264 ? -9.482 3.888 -2.411 1.00 96.38 264 TRP A C 1
ATOM 2090 O O . TRP A 1 264 ? -9.590 4.791 -3.244 1.00 96.38 264 TRP A O 1
ATOM 2100 N N . GLU A 1 265 ? -10.430 3.618 -1.519 1.00 95.31 265 GLU A N 1
ATOM 2101 C CA . GLU A 1 265 ? -11.682 4.375 -1.431 1.00 95.31 265 GLU A CA 1
ATOM 2102 C C . GLU A 1 265 ? -11.409 5.836 -1.024 1.00 95.31 265 GLU A C 1
ATOM 2104 O O . GLU A 1 265 ? -11.972 6.790 -1.573 1.00 95.31 265 GLU A O 1
ATOM 2109 N N . ASN A 1 266 ? -10.453 6.046 -0.113 1.00 93.69 266 ASN A N 1
ATOM 2110 C CA . ASN A 1 266 ? -10.047 7.385 0.292 1.00 93.69 266 ASN A CA 1
ATOM 2111 C C . ASN A 1 266 ? -9.434 8.192 -0.865 1.00 93.69 266 ASN A C 1
ATOM 2113 O O . ASN A 1 266 ? -9.725 9.384 -1.004 1.00 93.69 266 ASN A O 1
ATOM 2117 N N . VAL A 1 267 ? -8.621 7.579 -1.735 1.00 92.38 267 VAL A N 1
ATOM 2118 C CA . VAL A 1 267 ? -8.043 8.317 -2.873 1.00 92.38 267 VAL A CA 1
ATOM 2119 C C . VAL A 1 267 ? -9.050 8.646 -3.970 1.00 92.38 267 VAL A C 1
ATOM 2121 O O . VAL A 1 267 ? -8.835 9.614 -4.703 1.00 92.38 267 VAL A O 1
ATOM 2124 N N . GLU A 1 268 ? -10.162 7.924 -4.074 1.00 91.50 268 GLU A N 1
ATOM 2125 C CA . GLU A 1 268 ? -11.246 8.258 -5.008 1.00 91.50 268 GLU A CA 1
ATOM 2126 C C . GLU A 1 268 ? -11.991 9.525 -4.595 1.00 91.50 268 GLU A C 1
ATOM 2128 O O . GLU A 1 268 ? -12.316 10.365 -5.444 1.00 91.50 268 GLU A O 1
ATOM 2133 N N . ARG A 1 269 ? -12.147 9.730 -3.282 1.00 90.56 269 ARG A N 1
ATOM 2134 C CA . ARG A 1 269 ? -12.689 10.969 -2.706 1.00 90.56 269 ARG A CA 1
ATOM 2135 C C . ARG A 1 269 ? -11.767 12.175 -2.908 1.00 90.56 269 ARG A C 1
ATOM 2137 O O . ARG A 1 269 ? -12.211 13.325 -2.819 1.00 90.56 269 ARG A O 1
ATOM 2144 N N . ARG A 1 270 ? -10.476 11.964 -3.198 1.00 89.50 270 ARG A N 1
ATOM 2145 C CA . ARG A 1 270 ? -9.532 13.069 -3.415 1.00 89.50 270 ARG A CA 1
ATOM 2146 C C . ARG A 1 270 ? -9.865 13.843 -4.685 1.00 89.50 270 ARG A C 1
ATOM 2148 O O . ARG A 1 270 ? -10.080 13.293 -5.767 1.00 89.50 270 ARG A O 1
ATOM 2155 N N . ARG A 1 271 ? -9.745 15.172 -4.587 1.00 86.94 271 ARG A N 1
ATOM 2156 C CA . ARG A 1 271 ? -9.763 16.065 -5.757 1.00 86.94 271 ARG A CA 1
ATOM 2157 C C . ARG A 1 271 ? -8.650 15.667 -6.731 1.00 86.94 271 ARG A C 1
ATOM 2159 O O . ARG A 1 271 ? -7.502 15.519 -6.308 1.00 86.94 271 ARG A O 1
ATOM 2166 N N . ALA A 1 272 ? -8.941 15.641 -8.032 1.00 84.06 272 ALA A N 1
ATOM 2167 C CA . ALA A 1 272 ? -7.984 15.261 -9.083 1.00 84.06 272 ALA A CA 1
ATOM 2168 C C . ALA A 1 272 ? -6.660 16.059 -9.056 1.00 84.06 272 ALA A C 1
ATOM 2170 O O . ALA A 1 272 ? -5.598 15.548 -9.412 1.00 84.06 272 ALA A O 1
ATOM 2171 N N . ARG A 1 273 ? -6.682 17.309 -8.563 1.00 86.75 273 ARG A N 1
ATOM 2172 C CA . ARG A 1 273 ? -5.469 18.133 -8.399 1.00 86.75 273 ARG A CA 1
ATOM 2173 C C . ARG A 1 273 ? -4.421 17.521 -7.459 1.00 86.75 273 ARG A C 1
ATOM 2175 O O . ARG A 1 273 ? -3.252 17.869 -7.582 1.00 86.75 273 ARG A O 1
ATOM 2182 N N . SER A 1 274 ? -4.821 16.646 -6.535 1.00 87.69 274 SER A N 1
ATOM 2183 C CA . SER A 1 274 ? -3.918 15.985 -5.581 1.00 87.69 274 SER A CA 1
ATOM 2184 C C . SER A 1 274 ? -2.915 15.064 -6.287 1.00 87.69 274 SER A C 1
ATOM 2186 O O . SER A 1 274 ? -1.738 15.071 -5.934 1.00 87.69 274 SER A O 1
ATOM 2188 N N . SER A 1 275 ? -3.319 14.400 -7.377 1.00 91.94 275 SER A N 1
ATOM 2189 C CA . SER A 1 275 ? -2.417 13.610 -8.226 1.00 91.94 275 SER A CA 1
ATOM 2190 C C . SER A 1 275 ? -1.271 14.454 -8.786 1.00 91.94 275 SER A C 1
ATOM 2192 O O . SER A 1 275 ? -0.150 13.975 -8.900 1.00 91.94 275 SER A O 1
ATOM 2194 N N . ARG A 1 276 ? -1.499 15.747 -9.073 1.00 93.62 276 ARG A N 1
ATOM 2195 C CA . ARG A 1 276 ? -0.424 16.652 -9.523 1.00 93.62 276 ARG A CA 1
ATOM 2196 C C . ARG A 1 276 ? 0.640 16.870 -8.447 1.00 93.62 276 ARG A C 1
ATOM 2198 O O . ARG A 1 276 ? 1.786 17.129 -8.796 1.00 93.62 276 ARG A O 1
ATOM 2205 N N . TRP A 1 277 ? 0.275 16.810 -7.166 1.00 94.12 277 TRP A N 1
ATOM 2206 C CA . TRP A 1 277 ? 1.239 16.921 -6.071 1.00 94.12 277 TRP A CA 1
ATOM 2207 C C . TRP A 1 277 ? 2.043 15.637 -5.960 1.00 94.12 277 TRP A C 1
ATOM 2209 O O . TRP A 1 277 ? 3.260 15.714 -6.010 1.00 94.12 277 TRP A O 1
ATOM 2219 N N . HIS A 1 278 ? 1.385 14.478 -5.938 1.00 93.94 278 HIS A N 1
ATOM 2220 C CA . HIS A 1 278 ? 2.068 13.186 -5.891 1.00 93.94 278 HIS A CA 1
ATOM 2221 C C . HIS A 1 278 ? 3.071 13.007 -7.041 1.00 93.94 278 HIS A C 1
ATOM 2223 O O . HIS A 1 278 ? 4.248 12.761 -6.794 1.00 93.94 278 HIS A O 1
ATOM 2229 N N . ARG A 1 279 ? 2.651 13.251 -8.293 1.00 95.00 279 ARG A N 1
ATOM 2230 C CA . ARG A 1 279 ? 3.554 13.209 -9.460 1.00 95.00 279 ARG A CA 1
ATOM 2231 C C . ARG A 1 279 ? 4.729 14.172 -9.335 1.00 95.00 279 ARG A C 1
ATOM 2233 O O . ARG A 1 279 ? 5.826 13.882 -9.791 1.00 95.00 279 ARG A O 1
ATOM 2240 N N . TYR A 1 280 ? 4.490 15.353 -8.763 1.00 96.38 280 TYR A N 1
ATOM 2241 C CA . TYR A 1 280 ? 5.542 16.341 -8.563 1.00 96.38 280 TYR A CA 1
ATOM 2242 C C . TYR A 1 280 ? 6.507 15.930 -7.455 1.00 96.38 280 TYR A C 1
ATOM 2244 O O . TYR A 1 280 ? 7.682 16.214 -7.592 1.00 96.38 280 TYR A O 1
ATOM 2252 N N . LEU A 1 281 ? 6.029 15.320 -6.371 1.00 96.12 281 LEU A N 1
ATOM 2253 C CA . LEU A 1 281 ? 6.836 14.993 -5.196 1.00 96.12 281 LEU A CA 1
ATOM 2254 C C . LEU A 1 281 ? 7.635 13.701 -5.375 1.00 96.12 281 LEU A C 1
ATOM 2256 O O . LEU A 1 281 ? 8.788 13.663 -4.962 1.00 96.12 281 LEU A O 1
ATOM 2260 N N . LEU A 1 282 ? 7.041 12.678 -5.989 1.00 94.88 282 LEU A N 1
ATOM 2261 C CA . LEU A 1 282 ? 7.681 11.377 -6.171 1.00 94.88 282 LEU A CA 1
ATOM 2262 C C . LEU A 1 282 ? 8.312 11.268 -7.561 1.00 94.88 282 LEU A C 1
ATOM 2264 O O . LEU A 1 282 ? 9.500 11.003 -7.666 1.00 94.88 282 LEU A O 1
ATOM 2268 N N . GLY A 1 283 ? 7.586 11.610 -8.628 1.00 92.06 283 GLY A N 1
ATOM 2269 C CA . GLY A 1 283 ? 8.105 11.498 -9.995 1.00 92.06 283 GLY A CA 1
ATOM 2270 C C . GLY A 1 283 ? 8.370 10.039 -10.404 1.00 92.06 283 GLY A C 1
ATOM 2271 O O . GLY A 1 283 ? 7.688 9.150 -9.898 1.00 92.06 283 GLY A O 1
ATOM 2272 N N . PRO A 1 284 ? 9.314 9.779 -11.326 1.00 96.25 284 PRO A N 1
ATOM 2273 C CA . PRO A 1 284 ? 10.141 10.751 -12.042 1.00 96.25 284 PRO A CA 1
ATOM 2274 C C . PRO A 1 284 ? 9.354 11.502 -13.127 1.00 96.25 284 PRO A C 1
ATOM 2276 O O . PRO A 1 284 ? 8.596 10.922 -13.900 1.00 96.25 284 PRO A O 1
ATOM 2279 N N . ARG A 1 285 ? 9.580 12.814 -13.243 1.00 96.75 285 ARG A N 1
ATOM 2280 C CA . ARG A 1 285 ? 8.974 13.639 -14.302 1.00 96.75 285 ARG A CA 1
ATOM 2281 C C . ARG A 1 285 ? 9.948 13.812 -15.458 1.00 96.75 285 ARG A C 1
ATOM 2283 O O . ARG A 1 285 ? 10.915 14.553 -15.308 1.00 96.75 285 ARG A O 1
ATOM 2290 N N . SER A 1 286 ? 9.680 13.185 -16.597 1.00 97.88 286 SER A N 1
ATOM 2291 C CA . SER A 1 286 ? 10.521 13.291 -17.792 1.00 97.88 286 SER A CA 1
ATOM 2292 C C . SER A 1 286 ? 9.667 13.623 -19.022 1.00 97.88 286 SER A C 1
ATOM 2294 O O . SER A 1 286 ? 9.057 12.728 -19.603 1.00 97.88 286 SER A O 1
ATOM 2296 N N . PRO A 1 287 ? 9.598 14.906 -19.431 1.00 97.81 287 PRO A N 1
ATOM 2297 C CA . PRO A 1 287 ? 8.859 15.306 -20.630 1.00 97.81 287 PRO A CA 1
ATOM 2298 C C . PRO A 1 287 ? 9.388 14.659 -21.918 1.00 97.81 287 PRO A C 1
ATOM 2300 O O . PRO A 1 287 ? 8.629 14.467 -22.863 1.00 97.81 287 PRO A O 1
ATOM 2303 N N . GLU A 1 288 ? 10.682 14.334 -21.957 1.00 98.12 288 GLU A N 1
ATOM 2304 C CA . GLU A 1 288 ? 11.320 13.651 -23.087 1.00 98.12 288 GLU A CA 1
ATOM 2305 C C . GLU A 1 288 ? 10.848 12.195 -23.190 1.00 98.12 288 GLU A C 1
ATOM 2307 O O . GLU A 1 288 ? 10.418 11.784 -24.264 1.00 98.12 288 GLU A O 1
ATOM 2312 N N . LEU A 1 289 ? 10.819 11.456 -22.070 1.00 98.50 289 LEU A N 1
ATOM 2313 C CA . LEU A 1 289 ? 10.252 10.102 -22.012 1.00 98.50 289 LEU A CA 1
ATOM 2314 C C . LEU A 1 289 ? 8.773 10.097 -22.417 1.00 98.50 289 LEU A C 1
ATOM 2316 O O . LEU A 1 289 ? 8.346 9.254 -23.201 1.00 98.50 289 LEU A O 1
ATOM 2320 N N . GLU A 1 290 ? 7.990 11.047 -21.894 1.00 98.31 290 GLU A N 1
ATOM 2321 C CA . GLU A 1 290 ? 6.570 11.185 -22.241 1.00 98.31 290 GLU A CA 1
ATOM 2322 C C . GLU A 1 290 ? 6.362 11.417 -23.742 1.00 98.31 290 GLU A C 1
ATOM 2324 O O . GLU A 1 290 ? 5.407 10.890 -24.311 1.00 98.31 290 GLU A O 1
ATOM 2329 N N . ARG A 1 291 ? 7.234 12.201 -24.388 1.00 98.50 291 ARG A N 1
ATOM 2330 C CA . ARG A 1 291 ? 7.170 12.456 -25.832 1.00 98.50 291 ARG A CA 1
ATOM 2331 C C . ARG A 1 291 ? 7.587 11.225 -26.633 1.00 98.50 291 ARG A C 1
ATOM 2333 O O . ARG A 1 291 ? 6.832 10.791 -27.488 1.00 98.50 291 ARG A O 1
ATOM 2340 N N . ALA A 1 292 ? 8.714 10.607 -26.284 1.00 98.44 292 ALA A N 1
ATOM 2341 C CA . ALA A 1 292 ? 9.202 9.413 -26.968 1.00 98.44 292 ALA A CA 1
ATOM 2342 C C . ALA A 1 292 ? 8.175 8.271 -26.951 1.00 98.44 292 ALA A C 1
ATOM 2344 O O . ALA A 1 292 ? 7.930 7.648 -27.980 1.00 98.44 292 ALA A O 1
ATOM 2345 N N . LEU A 1 293 ? 7.528 8.028 -25.805 1.00 98.38 293 LEU A N 1
ATOM 2346 C CA . LEU A 1 293 ? 6.472 7.020 -25.707 1.00 98.38 293 LEU A CA 1
ATOM 2347 C C . LEU A 1 293 ? 5.201 7.431 -26.449 1.00 98.38 293 LEU A C 1
ATOM 2349 O O . LEU A 1 293 ? 4.578 6.584 -27.076 1.00 98.38 293 LEU A O 1
ATOM 2353 N N . ARG A 1 294 ? 4.817 8.712 -26.420 1.00 97.94 294 ARG A N 1
ATOM 2354 C CA . ARG A 1 294 ? 3.690 9.207 -27.224 1.00 97.94 294 ARG A CA 1
ATOM 2355 C C . ARG A 1 294 ? 3.902 8.949 -28.711 1.00 97.94 294 ARG A C 1
ATOM 2357 O O . ARG A 1 294 ? 2.932 8.625 -29.379 1.00 97.94 294 ARG A O 1
ATOM 2364 N N . ASP A 1 295 ? 5.127 9.075 -29.203 1.00 98.19 295 ASP A N 1
ATOM 2365 C CA . ASP A 1 295 ? 5.412 8.961 -30.632 1.00 98.19 295 ASP A CA 1
ATOM 2366 C C . ASP A 1 295 ? 5.616 7.498 -31.055 1.00 98.19 295 ASP A C 1
ATOM 2368 O O . ASP A 1 295 ? 5.167 7.102 -32.125 1.00 98.19 295 ASP A O 1
ATOM 2372 N N . ARG A 1 296 ? 6.240 6.676 -30.197 1.00 97.81 296 ARG A N 1
ATOM 2373 C CA . ARG A 1 296 ? 6.659 5.306 -30.543 1.00 97.81 296 ARG A CA 1
ATOM 2374 C C . ARG A 1 296 ? 5.792 4.183 -29.985 1.00 97.81 296 ARG A C 1
ATOM 2376 O O . ARG A 1 296 ? 5.967 3.045 -30.395 1.00 97.81 296 ARG A O 1
ATOM 2383 N N . ALA A 1 297 ? 4.875 4.439 -29.050 1.00 97.62 297 ALA A N 1
ATOM 2384 C CA . ALA A 1 297 ? 4.055 3.374 -28.453 1.00 97.62 297 ALA A CA 1
ATOM 2385 C C . ALA A 1 297 ? 3.255 2.566 -29.491 1.00 97.62 297 ALA A C 1
ATOM 2387 O O . ALA A 1 297 ? 3.014 1.381 -29.280 1.00 97.62 297 ALA A O 1
ATOM 2388 N N . GLY A 1 298 ? 2.893 3.182 -30.620 1.00 97.88 298 GLY A N 1
ATOM 2389 C CA . GLY A 1 298 ? 2.246 2.512 -31.745 1.00 97.88 298 GLY A CA 1
ATOM 2390 C C . GLY A 1 298 ? 3.107 1.452 -32.441 1.00 97.88 298 GLY A C 1
ATOM 2391 O O . GLY A 1 298 ? 2.542 0.605 -33.122 1.00 97.88 298 GLY A O 1
ATOM 2392 N N . ASP A 1 299 ? 4.426 1.440 -32.241 1.00 98.12 299 ASP A N 1
ATOM 2393 C CA . ASP A 1 299 ? 5.344 0.467 -32.852 1.00 98.12 299 ASP A CA 1
ATOM 2394 C C . ASP A 1 299 ? 5.340 -0.897 -32.140 1.00 98.12 299 ASP A C 1
ATOM 2396 O O . ASP A 1 299 ? 5.943 -1.851 -32.634 1.00 98.12 299 ASP A O 1
ATOM 2400 N N . PHE A 1 300 ? 4.716 -0.981 -30.964 1.00 98.56 300 PHE A N 1
ATOM 2401 C CA . PHE A 1 300 ? 4.764 -2.144 -30.082 1.00 98.56 300 PHE A CA 1
ATOM 2402 C C . PHE A 1 300 ? 3.409 -2.846 -30.018 1.00 98.56 300 PHE A C 1
ATOM 2404 O O . PHE A 1 300 ? 2.358 -2.204 -30.036 1.00 98.56 300 PHE A O 1
ATOM 2411 N N . ASP A 1 301 ? 3.438 -4.167 -29.881 1.00 98.44 301 ASP A N 1
ATOM 2412 C CA . ASP A 1 301 ? 2.244 -4.996 -29.724 1.00 98.44 301 ASP A CA 1
ATOM 2413 C C . ASP A 1 301 ? 1.712 -4.931 -28.293 1.00 98.44 301 ASP A C 1
ATOM 2415 O O . ASP A 1 301 ? 0.502 -4.957 -28.079 1.00 98.44 301 ASP A O 1
ATOM 2419 N N . VAL A 1 302 ? 2.612 -4.808 -27.311 1.00 98.38 302 VAL A N 1
ATOM 2420 C CA . VAL A 1 302 ? 2.276 -4.716 -25.885 1.00 98.38 302 VAL A CA 1
ATOM 2421 C C . VAL A 1 302 ? 3.174 -3.695 -25.192 1.00 98.38 302 VAL A C 1
ATOM 2423 O O . VAL A 1 302 ? 4.381 -3.624 -25.437 1.00 98.38 302 VAL A O 1
ATOM 2426 N N . ILE A 1 303 ? 2.589 -2.928 -24.271 1.00 98.81 303 ILE A N 1
ATOM 2427 C CA . ILE A 1 303 ? 3.325 -2.006 -23.404 1.00 98.81 303 ILE A CA 1
ATOM 2428 C C . ILE A 1 303 ? 3.244 -2.503 -21.965 1.00 98.81 303 ILE A C 1
ATOM 2430 O O . ILE A 1 303 ? 2.165 -2.687 -21.401 1.00 98.81 303 ILE A O 1
ATOM 2434 N N . VAL A 1 304 ? 4.409 -2.676 -21.351 1.00 98.62 304 VAL A N 1
ATOM 2435 C CA . VAL A 1 304 ? 4.552 -3.070 -19.954 1.00 98.62 304 VAL A CA 1
ATOM 2436 C C . VAL A 1 304 ? 5.025 -1.862 -19.162 1.00 98.62 304 VAL A C 1
ATOM 2438 O O . VAL A 1 304 ? 6.106 -1.333 -19.403 1.00 98.62 304 VAL A O 1
ATOM 2441 N N . GLY A 1 305 ? 4.225 -1.406 -18.204 1.00 98.44 305 GLY A N 1
ATOM 2442 C CA . GLY A 1 305 ? 4.616 -0.347 -17.277 1.00 98.44 305 GLY A CA 1
ATOM 2443 C C . GLY A 1 305 ? 4.918 -0.927 -15.904 1.00 98.44 305 GLY A C 1
ATOM 2444 O O . GLY A 1 305 ? 4.216 -1.829 -15.454 1.00 98.44 305 GLY A O 1
ATOM 2445 N N . SER A 1 306 ? 5.915 -0.394 -15.201 1.00 96.56 306 SER A N 1
ATOM 2446 C CA . SER A 1 306 ? 6.338 -0.974 -13.921 1.00 96.56 306 SER A CA 1
ATOM 2447 C C . SER A 1 306 ? 6.703 0.039 -12.836 1.00 96.56 306 SER A C 1
ATOM 2449 O O . SER A 1 306 ? 6.887 1.228 -13.116 1.00 96.56 306 SER A O 1
ATOM 2451 N N . MET A 1 307 ? 6.833 -0.484 -11.607 1.00 93.75 307 MET A N 1
ATOM 2452 C CA . MET A 1 307 ? 7.328 0.181 -10.391 1.00 93.75 307 MET A CA 1
ATOM 2453 C C . MET A 1 307 ? 6.424 1.284 -9.836 1.00 93.75 307 MET A C 1
ATOM 2455 O O . MET A 1 307 ? 6.564 2.461 -10.154 1.00 93.75 307 MET A O 1
ATOM 2459 N N . PHE A 1 308 ? 5.542 0.934 -8.908 1.00 95.62 308 PHE A N 1
ATOM 2460 C CA . PHE A 1 308 ? 4.921 1.924 -8.033 1.00 95.62 308 PHE A CA 1
ATOM 2461 C C . PHE A 1 308 ? 5.927 2.427 -6.981 1.00 95.62 308 PHE A C 1
ATOM 2463 O O . PHE A 1 308 ? 6.829 1.687 -6.593 1.00 95.62 308 PHE A O 1
ATOM 2470 N N . PRO A 1 309 ? 5.780 3.675 -6.499 1.00 95.25 309 PRO A N 1
ATOM 2471 C CA . PRO A 1 309 ? 4.809 4.697 -6.912 1.00 95.25 309 PRO A CA 1
ATOM 2472 C C . PRO A 1 309 ? 5.285 5.578 -8.087 1.00 95.25 309 PRO A C 1
ATOM 2474 O O . PRO A 1 309 ? 4.852 6.728 -8.216 1.00 95.25 309 PRO A O 1
ATOM 2477 N N . MET A 1 310 ? 6.197 5.078 -8.926 1.00 96.25 310 MET A N 1
ATOM 2478 C CA . MET A 1 310 ? 6.860 5.876 -9.958 1.00 96.25 310 MET A CA 1
ATOM 2479 C C . MET A 1 310 ? 5.906 6.235 -11.093 1.00 96.25 310 MET A C 1
ATOM 2481 O O . MET A 1 310 ? 5.176 5.397 -11.616 1.00 96.25 310 MET A O 1
ATOM 2485 N N . THR A 1 311 ? 5.937 7.493 -11.530 1.00 95.75 311 THR A N 1
ATOM 2486 C CA . THR A 1 311 ? 5.012 8.000 -12.558 1.00 95.75 311 THR A CA 1
ATOM 2487 C C . THR A 1 311 ? 5.258 7.430 -13.954 1.00 95.75 311 THR A C 1
ATOM 2489 O O . THR A 1 311 ? 4.421 7.608 -14.834 1.00 95.75 311 THR A O 1
ATOM 2492 N N . THR A 1 312 ? 6.360 6.710 -14.173 1.00 97.12 312 THR A N 1
ATOM 2493 C CA . THR A 1 312 ? 6.654 6.031 -15.445 1.00 97.12 312 THR A CA 1
ATOM 2494 C C . THR A 1 312 ? 5.577 5.033 -15.843 1.00 97.12 312 THR A C 1
ATOM 2496 O O . THR A 1 312 ? 5.253 4.942 -17.024 1.00 97.12 312 THR A O 1
ATOM 2499 N N . ILE A 1 313 ? 4.963 4.344 -14.876 1.00 98.12 313 ILE A N 1
ATOM 2500 C CA . ILE A 1 313 ? 3.868 3.409 -15.155 1.00 98.12 313 ILE A CA 1
ATOM 2501 C C . ILE A 1 313 ? 2.617 4.122 -15.685 1.00 98.12 313 ILE A C 1
ATOM 2503 O O . ILE A 1 313 ? 1.939 3.615 -16.572 1.00 98.12 313 ILE A O 1
ATOM 2507 N N . GLU A 1 314 ? 2.344 5.337 -15.204 1.00 97.69 314 GLU A N 1
ATOM 2508 C CA . GLU A 1 314 ? 1.267 6.175 -15.730 1.00 97.69 314 GLU A CA 1
ATOM 2509 C C . GLU A 1 314 ? 1.596 6.684 -17.134 1.00 97.69 314 GLU A C 1
ATOM 2511 O O . GLU A 1 314 ? 0.724 6.695 -18.003 1.00 97.69 314 GLU A O 1
ATOM 2516 N N . THR A 1 315 ? 2.844 7.093 -17.373 1.00 97.81 315 THR A N 1
ATOM 2517 C CA . THR A 1 315 ? 3.298 7.498 -18.708 1.00 97.81 315 THR A CA 1
ATOM 2518 C C . THR A 1 315 ? 3.119 6.363 -19.717 1.00 97.81 315 THR A C 1
ATOM 2520 O O . THR A 1 315 ? 2.578 6.596 -20.797 1.00 97.81 315 THR A O 1
ATOM 2523 N N . ALA A 1 316 ? 3.493 5.139 -19.340 1.00 98.56 316 ALA A N 1
ATOM 2524 C CA . ALA A 1 316 ? 3.313 3.939 -20.152 1.00 98.56 316 ALA A CA 1
ATOM 2525 C C . ALA A 1 316 ? 1.833 3.668 -20.455 1.00 98.56 316 ALA A C 1
ATOM 2527 O O . ALA A 1 316 ? 1.451 3.538 -21.615 1.00 98.56 316 ALA A O 1
ATOM 2528 N N . GLN A 1 317 ? 0.985 3.675 -19.421 1.00 98.62 317 GLN A N 1
ATOM 2529 C CA . GLN A 1 317 ? -0.452 3.427 -19.549 1.00 98.62 317 GLN A CA 1
ATOM 2530 C C . GLN A 1 317 ? -1.133 4.442 -20.478 1.00 98.62 317 GLN A C 1
ATOM 2532 O O . GLN A 1 317 ? -1.977 4.079 -21.302 1.00 98.62 317 GLN A O 1
ATOM 2537 N N . ARG A 1 318 ? -0.759 5.723 -20.372 1.00 98.19 318 ARG A N 1
ATOM 2538 C CA . ARG A 1 318 ? -1.279 6.783 -21.246 1.00 98.19 318 ARG A CA 1
ATOM 2539 C C . ARG A 1 318 ? -0.856 6.596 -22.695 1.00 98.19 318 ARG A C 1
ATOM 2541 O O . ARG A 1 318 ? -1.686 6.795 -23.576 1.00 98.19 318 ARG A O 1
ATOM 2548 N N . ALA A 1 319 ? 0.404 6.238 -22.931 1.00 98.38 319 ALA A N 1
ATOM 2549 C CA . ALA A 1 319 ? 0.909 5.986 -24.274 1.00 98.38 319 ALA A CA 1
ATOM 2550 C C . ALA A 1 319 ? 0.219 4.766 -24.903 1.00 98.38 319 ALA A C 1
ATOM 2552 O O . ALA A 1 319 ? -0.231 4.844 -26.041 1.00 98.38 319 ALA A O 1
ATOM 2553 N N . ALA A 1 320 ? 0.024 3.697 -24.128 1.00 98.62 320 ALA A N 1
ATOM 2554 C CA . ALA A 1 320 ? -0.724 2.524 -24.565 1.00 98.62 320 ALA A CA 1
ATOM 2555 C C . ALA A 1 320 ? -2.170 2.863 -24.940 1.00 98.62 320 ALA A C 1
ATOM 2557 O O . ALA A 1 320 ? -2.619 2.531 -26.032 1.00 98.62 320 ALA A O 1
ATOM 2558 N N . SER A 1 321 ? -2.863 3.627 -24.089 1.00 98.31 321 SER A N 1
ATOM 2559 C CA . SER A 1 321 ? -4.241 4.061 -24.364 1.00 98.31 321 SER A CA 1
ATOM 2560 C C . SER A 1 321 ? -4.345 4.928 -25.616 1.00 98.31 321 SER A C 1
ATOM 2562 O O . SER A 1 321 ? -5.299 4.789 -26.372 1.00 98.31 321 SER A O 1
ATOM 2564 N N . LEU A 1 322 ? -3.382 5.831 -25.827 1.00 98.12 322 LEU A N 1
ATOM 2565 C CA . LEU A 1 322 ? -3.363 6.721 -26.989 1.00 98.12 322 LEU A CA 1
ATOM 2566 C C . LEU A 1 322 ? -3.292 5.942 -28.308 1.00 98.12 322 LEU A C 1
ATOM 2568 O O . LEU A 1 322 ? -3.899 6.360 -29.287 1.00 98.12 322 LEU A O 1
ATOM 2572 N N . HIS A 1 323 ? -2.570 4.821 -28.314 1.00 98.25 323 HIS A N 1
ATOM 2573 C CA . HIS A 1 323 ? -2.352 3.982 -29.494 1.00 98.25 323 HIS A CA 1
ATOM 2574 C C . HIS A 1 323 ? -3.230 2.727 -29.533 1.00 98.25 323 HIS A C 1
ATOM 2576 O O . HIS A 1 323 ? -3.037 1.879 -30.398 1.00 98.25 323 HIS A O 1
ATOM 2582 N N . GLY A 1 324 ? -4.167 2.571 -28.592 1.00 97.94 324 GLY A N 1
ATOM 2583 C CA . GLY A 1 324 ? -5.007 1.374 -28.498 1.00 97.94 324 GLY A CA 1
ATOM 2584 C C . GLY A 1 324 ? -4.218 0.077 -28.279 1.00 97.94 324 GLY A C 1
ATOM 2585 O O . GLY A 1 324 ? -4.645 -0.978 -28.742 1.00 97.94 324 GLY A O 1
ATOM 2586 N N . ARG A 1 325 ? -3.057 0.142 -27.612 1.00 98.31 325 ARG A N 1
ATOM 2587 C CA . ARG A 1 325 ? -2.207 -1.025 -27.338 1.00 98.31 325 ARG A CA 1
ATOM 2588 C C . ARG A 1 325 ? -2.549 -1.669 -25.990 1.00 98.31 325 ARG A C 1
ATOM 2590 O O . ARG A 1 325 ? -2.772 -0.928 -25.028 1.00 98.31 325 ARG A O 1
ATOM 2597 N N . PRO A 1 326 ? -2.527 -3.013 -25.893 1.00 98.50 326 PRO A N 1
ATOM 2598 C CA . PRO A 1 326 ? -2.601 -3.722 -24.623 1.00 98.50 326 PRO A CA 1
ATOM 2599 C C . PRO A 1 326 ? -1.579 -3.205 -23.607 1.00 98.50 326 PRO A C 1
ATOM 2601 O O . PRO A 1 326 ? -0.398 -3.015 -23.928 1.00 98.50 326 PRO A O 1
ATOM 2604 N N . PHE A 1 327 ? -2.031 -3.007 -22.369 1.00 98.81 327 PHE A N 1
ATOM 2605 C CA . PHE A 1 327 ? -1.203 -2.523 -21.271 1.00 98.81 327 PHE A CA 1
ATOM 2606 C C . PHE A 1 327 ? -1.171 -3.506 -20.099 1.00 98.81 327 PHE A C 1
ATOM 2608 O O . PHE A 1 327 ? -2.193 -3.772 -19.461 1.00 98.81 327 PHE A O 1
ATOM 2615 N N . VAL A 1 328 ? 0.029 -3.975 -19.753 1.00 98.50 328 VAL A N 1
ATOM 2616 C CA . VAL A 1 328 ? 0.265 -4.796 -18.558 1.00 98.50 328 VAL A CA 1
ATOM 2617 C C . VAL A 1 328 ? 0.972 -3.959 -17.497 1.00 98.50 328 VAL A C 1
ATOM 2619 O O . VAL A 1 328 ? 2.045 -3.397 -17.727 1.00 98.50 328 VAL A O 1
ATOM 2622 N N . ALA A 1 329 ? 0.376 -3.888 -16.310 1.00 98.44 329 ALA A N 1
ATOM 2623 C CA . ALA A 1 329 ? 0.976 -3.238 -15.157 1.00 98.44 329 ALA A CA 1
ATOM 2624 C C . ALA A 1 329 ? 1.761 -4.258 -14.325 1.00 98.44 329 ALA A C 1
ATOM 2626 O O . ALA A 1 329 ? 1.207 -5.249 -13.854 1.00 98.44 329 ALA A O 1
ATOM 2627 N N . VAL A 1 330 ? 3.031 -3.957 -14.070 1.00 97.38 330 VAL A N 1
ATOM 2628 C CA . VAL A 1 330 ? 3.914 -4.686 -13.150 1.00 97.38 330 VAL A CA 1
ATOM 2629 C C . VAL A 1 330 ? 4.277 -3.743 -11.995 1.00 97.38 330 VAL A C 1
ATOM 2631 O O . VAL A 1 330 ? 5.393 -3.219 -11.914 1.00 97.38 330 VAL A O 1
ATOM 2634 N N . PRO A 1 331 ? 3.306 -3.406 -11.124 1.00 96.25 331 PRO A N 1
ATOM 2635 C CA . PRO A 1 331 ? 3.473 -2.352 -10.132 1.00 96.25 331 PRO A CA 1
ATOM 2636 C C . PRO A 1 331 ? 4.503 -2.693 -9.057 1.00 96.25 331 PRO A C 1
ATOM 2638 O O . PRO A 1 331 ? 5.009 -1.766 -8.433 1.00 96.25 331 PRO A O 1
ATOM 2641 N N . LEU A 1 332 ? 4.791 -3.979 -8.812 1.00 93.88 332 LEU A N 1
ATOM 2642 C CA . LEU A 1 332 ? 5.539 -4.421 -7.628 1.00 93.88 332 LEU A CA 1
ATOM 2643 C C . LEU A 1 332 ? 4.936 -3.787 -6.366 1.00 93.88 332 LEU A C 1
ATOM 2645 O O . LEU A 1 332 ? 5.569 -3.032 -5.629 1.00 93.88 332 LEU A O 1
ATOM 2649 N N . PHE A 1 333 ? 3.629 -4.004 -6.219 1.00 94.56 333 PHE A N 1
ATOM 2650 C CA . PHE A 1 333 ? 2.781 -3.261 -5.304 1.00 94.56 333 PHE A CA 1
ATOM 2651 C C . PHE A 1 333 ? 3.146 -3.538 -3.839 1.00 94.56 333 PHE A C 1
ATOM 2653 O O . PHE A 1 333 ? 3.164 -4.689 -3.411 1.00 94.56 333 PHE A O 1
ATOM 2660 N N . HIS A 1 334 ? 3.393 -2.479 -3.064 1.00 92.69 334 HIS A N 1
ATOM 2661 C CA . HIS A 1 334 ? 3.563 -2.548 -1.617 1.00 92.69 334 HIS A CA 1
ATOM 2662 C C . HIS A 1 334 ? 2.261 -2.096 -0.944 1.00 92.69 334 HIS A C 1
ATOM 2664 O O . HIS A 1 334 ? 2.030 -0.892 -0.814 1.00 92.69 334 HIS A O 1
ATOM 2670 N N . PRO A 1 335 ? 1.397 -3.026 -0.498 1.00 92.25 335 PRO A N 1
ATOM 2671 C CA . PRO A 1 335 ? 0.088 -2.682 0.063 1.00 92.25 335 PRO A CA 1
ATOM 2672 C C . PRO A 1 335 ? 0.186 -1.854 1.349 1.00 92.25 335 PRO A C 1
ATOM 2674 O O . PRO A 1 335 ? -0.755 -1.140 1.689 1.00 92.25 335 PRO A O 1
ATOM 2677 N N . ARG A 1 336 ? 1.331 -1.919 2.033 1.00 92.06 336 ARG A N 1
ATOM 2678 C CA . ARG A 1 336 ? 1.603 -1.225 3.295 1.00 92.06 336 ARG A CA 1
ATOM 2679 C C . ARG A 1 336 ? 2.305 0.124 3.135 1.00 92.06 336 ARG A C 1
ATOM 2681 O O . ARG A 1 336 ? 2.528 0.800 4.130 1.00 92.06 336 ARG A O 1
ATOM 2688 N N . ASP A 1 337 ? 2.647 0.535 1.912 1.00 90.81 337 ASP A N 1
ATOM 2689 C CA . ASP A 1 337 ? 3.215 1.863 1.656 1.00 90.81 337 ASP A CA 1
ATOM 2690 C C . ASP A 1 337 ? 2.114 2.828 1.173 1.00 90.81 337 ASP A C 1
ATOM 2692 O O . ASP A 1 337 ? 1.630 2.700 0.043 1.00 90.81 337 ASP A O 1
ATOM 2696 N N . PRO A 1 338 ? 1.736 3.850 1.966 1.00 88.88 338 PRO A N 1
ATOM 2697 C CA . PRO A 1 338 ? 0.724 4.832 1.576 1.00 88.88 338 PRO A CA 1
ATOM 2698 C C . PRO A 1 338 ? 1.039 5.594 0.279 1.00 88.88 338 PRO A C 1
ATOM 2700 O O . PRO A 1 338 ? 0.122 6.135 -0.346 1.00 88.88 338 PRO A O 1
ATOM 2703 N N . ASN A 1 339 ? 2.304 5.655 -0.148 1.00 90.50 339 ASN A N 1
ATOM 2704 C CA . ASN A 1 339 ? 2.689 6.301 -1.405 1.00 90.50 339 ASN A CA 1
ATOM 2705 C C . ASN A 1 339 ? 2.241 5.506 -2.636 1.00 90.50 339 ASN A C 1
ATOM 2707 O O . ASN A 1 339 ? 2.092 6.079 -3.710 1.00 90.50 339 ASN A O 1
ATOM 2711 N N . HIS A 1 340 ? 1.949 4.212 -2.502 1.00 94.88 340 HIS A N 1
ATOM 2712 C CA . HIS A 1 340 ? 1.375 3.422 -3.592 1.00 94.88 340 HIS A CA 1
ATOM 2713 C C . HIS A 1 340 ? -0.098 3.784 -3.867 1.00 94.88 340 HIS A C 1
ATOM 2715 O O . HIS A 1 340 ? -0.646 3.419 -4.910 1.00 94.88 340 HIS A O 1
ATOM 2721 N N . TYR A 1 341 ? -0.724 4.562 -2.976 1.00 94.75 341 TYR A N 1
ATOM 2722 C CA . TYR A 1 341 ? -2.128 4.943 -3.052 1.00 94.75 341 TYR A CA 1
ATOM 2723 C C . TYR A 1 341 ? -2.286 6.395 -3.488 1.00 94.75 341 TYR A C 1
ATOM 2725 O O . TYR A 1 341 ? -2.207 7.365 -2.722 1.00 94.75 341 TYR A O 1
ATOM 2733 N N . SER A 1 342 ? -2.616 6.555 -4.762 1.00 94.44 342 SER A N 1
ATOM 2734 C CA . SER A 1 342 ? -3.050 7.830 -5.309 1.00 94.44 342 SER A CA 1
ATOM 2735 C C . SER A 1 342 ? -4.025 7.615 -6.457 1.00 94.44 342 SER A C 1
ATOM 2737 O O . SER A 1 342 ? -4.008 6.585 -7.127 1.00 94.44 342 SER A O 1
ATOM 2739 N N . ARG A 1 343 ? -4.876 8.613 -6.712 1.00 94.38 343 ARG A N 1
ATOM 2740 C CA . ARG A 1 343 ? -5.939 8.500 -7.716 1.00 94.38 343 ARG A CA 1
ATOM 2741 C C . ARG A 1 343 ? -5.411 8.145 -9.109 1.00 94.38 343 ARG A C 1
ATOM 2743 O O . ARG A 1 343 ? -5.951 7.261 -9.751 1.00 94.38 343 ARG A O 1
ATOM 2750 N N . HIS A 1 344 ? -4.327 8.787 -9.548 1.00 94.50 344 HIS A N 1
ATOM 2751 C CA . HIS A 1 344 ? -3.738 8.480 -10.857 1.00 94.50 344 HIS A CA 1
ATOM 2752 C C . HIS A 1 344 ? -3.103 7.089 -10.945 1.00 94.50 344 HIS A C 1
ATOM 2754 O O . HIS A 1 344 ? -3.142 6.489 -12.009 1.00 94.50 344 HIS A O 1
ATOM 2760 N N . LEU A 1 345 ? -2.554 6.554 -9.850 1.00 96.56 345 LEU A N 1
ATOM 2761 C CA . LEU A 1 345 ? -2.061 5.177 -9.827 1.00 96.56 345 LEU A CA 1
ATOM 2762 C C . LEU A 1 345 ? -3.225 4.174 -9.832 1.00 96.56 345 LEU A C 1
ATOM 2764 O O . LEU A 1 345 ? -3.149 3.172 -10.534 1.00 96.56 345 LEU A O 1
ATOM 2768 N N . LYS A 1 346 ? -4.340 4.475 -9.146 1.00 96.56 346 LYS A N 1
ATOM 2769 C CA . LYS A 1 346 ? -5.569 3.667 -9.244 1.00 96.56 346 LYS A CA 1
ATOM 2770 C C . LYS A 1 346 ? -6.082 3.613 -10.684 1.00 96.56 346 LYS A C 1
ATOM 2772 O O . LYS A 1 346 ? -6.373 2.536 -11.186 1.00 96.56 346 LYS A O 1
ATOM 2777 N N . GLU A 1 347 ? -6.143 4.764 -11.358 1.00 95.75 347 GLU A N 1
ATOM 2778 C CA . GLU A 1 347 ? -6.560 4.866 -12.765 1.00 95.75 347 GLU A CA 1
ATOM 2779 C C . GLU A 1 347 ? -5.702 3.988 -13.688 1.00 95.75 347 GLU A C 1
ATOM 2781 O O . GLU A 1 347 ? -6.236 3.383 -14.615 1.00 95.75 347 GLU A O 1
ATOM 2786 N N . VAL A 1 348 ? -4.397 3.872 -13.413 1.00 97.75 348 VAL A N 1
ATOM 2787 C CA . VAL A 1 348 ? -3.503 2.969 -14.148 1.00 97.75 348 VAL A CA 1
ATOM 2788 C C . VAL A 1 348 ? -3.909 1.508 -13.967 1.00 97.75 348 VAL A C 1
ATOM 2790 O O . VAL A 1 348 ? -4.043 0.799 -14.960 1.00 97.75 348 VAL A O 1
ATOM 2793 N N . LEU A 1 349 ? -4.137 1.065 -12.725 1.00 98.06 349 LEU A N 1
ATOM 2794 C CA . LEU A 1 349 ? -4.501 -0.329 -12.439 1.00 98.06 349 LEU A CA 1
ATOM 2795 C C . LEU A 1 349 ? -5.882 -0.701 -12.990 1.00 98.06 349 LEU A C 1
ATOM 2797 O O . LEU A 1 349 ? -6.055 -1.802 -13.500 1.00 98.06 349 LEU A O 1
ATOM 2801 N N . VAL A 1 350 ? -6.853 0.217 -12.921 1.00 97.44 350 VAL A N 1
ATOM 2802 C CA . VAL A 1 350 ? -8.208 0.007 -13.467 1.00 97.44 350 VAL A CA 1
ATOM 2803 C C . VAL A 1 350 ? -8.180 -0.170 -14.985 1.00 97.44 350 VAL A C 1
ATOM 2805 O O . VAL A 1 350 ? -8.941 -0.967 -15.528 1.00 97.44 350 VAL A O 1
ATOM 2808 N N . ARG A 1 351 ? -7.320 0.582 -15.678 1.00 97.81 351 ARG A N 1
ATOM 2809 C CA . ARG A 1 351 ? -7.224 0.553 -17.144 1.00 97.81 351 ARG A CA 1
ATOM 2810 C C . ARG A 1 351 ? -6.289 -0.521 -17.685 1.00 97.81 351 ARG A C 1
ATOM 2812 O O . ARG A 1 351 ? -6.253 -0.697 -18.895 1.00 97.81 351 ARG A O 1
ATOM 2819 N N . ALA A 1 352 ? -5.515 -1.184 -16.833 1.00 98.62 352 ALA A N 1
ATOM 2820 C CA . ALA A 1 352 ? -4.638 -2.254 -17.273 1.00 98.62 352 ALA A CA 1
ATOM 2821 C C . ALA A 1 352 ? -5.442 -3.464 -17.760 1.00 98.62 352 ALA A C 1
ATOM 2823 O O . ALA A 1 352 ? -6.501 -3.796 -17.220 1.00 98.62 352 ALA A O 1
ATOM 2824 N N . ASP A 1 353 ? -4.914 -4.138 -18.775 1.00 98.56 353 ASP A N 1
ATOM 2825 C CA . ASP A 1 353 ? -5.444 -5.407 -19.270 1.00 98.56 353 ASP A CA 1
ATOM 2826 C C . ASP A 1 353 ? -5.034 -6.566 -18.359 1.00 98.56 353 ASP A C 1
ATOM 2828 O O . ASP A 1 353 ? -5.782 -7.531 -18.213 1.00 98.56 353 ASP A O 1
ATOM 2832 N N . GLY A 1 354 ? -3.911 -6.411 -17.653 1.00 98.31 354 GLY A N 1
ATOM 2833 C CA . GLY A 1 354 ? -3.496 -7.278 -16.557 1.00 98.31 354 GLY A CA 1
ATOM 2834 C C . GLY A 1 354 ? -2.634 -6.536 -15.534 1.00 98.31 354 GLY A C 1
ATOM 2835 O O . GLY A 1 354 ? -1.827 -5.679 -15.895 1.00 98.31 354 GLY A O 1
ATOM 2836 N N . VAL A 1 355 ? -2.795 -6.881 -14.256 1.00 98.50 355 VAL A N 1
ATOM 2837 C CA . VAL A 1 355 ? -1.985 -6.371 -13.140 1.00 98.50 355 VAL A CA 1
ATOM 2838 C C . VAL A 1 355 ? -1.244 -7.529 -12.474 1.00 98.50 355 VAL A C 1
ATOM 2840 O O . VAL A 1 355 ? -1.864 -8.380 -11.840 1.00 98.50 355 VAL A O 1
ATOM 2843 N N . GLU A 1 356 ? 0.078 -7.563 -12.599 1.00 96.69 356 GLU A N 1
ATOM 2844 C CA . GLU A 1 356 ? 0.913 -8.558 -11.924 1.00 96.69 356 GLU A CA 1
ATOM 2845 C C . GLU A 1 356 ? 1.006 -8.221 -10.421 1.00 96.69 356 GLU A C 1
ATOM 2847 O O . GLU A 1 356 ? 1.286 -7.080 -10.038 1.00 96.69 356 GLU A O 1
ATOM 2852 N N . ALA A 1 357 ? 0.708 -9.201 -9.565 1.00 95.88 357 ALA A N 1
ATOM 2853 C CA . ALA A 1 357 ? 0.588 -9.029 -8.117 1.00 95.88 357 ALA A CA 1
ATOM 2854 C C . ALA A 1 357 ? 1.674 -9.751 -7.291 1.00 95.88 357 ALA A C 1
ATOM 2856 O O . ALA A 1 357 ? 1.562 -9.828 -6.069 1.00 95.88 357 ALA A O 1
ATOM 2857 N N . ASN A 1 358 ? 2.714 -10.292 -7.922 1.00 91.75 358 ASN A N 1
ATOM 2858 C CA . ASN A 1 358 ? 3.795 -11.132 -7.396 1.00 91.75 358 ASN A CA 1
ATOM 2859 C C . ASN A 1 358 ? 3.367 -12.473 -6.772 1.00 91.75 358 ASN A C 1
ATOM 2861 O O . ASN A 1 358 ? 4.093 -13.457 -6.871 1.00 91.75 358 ASN A O 1
ATOM 2865 N N . THR A 1 359 ? 2.229 -12.537 -6.083 1.00 93.75 359 THR A N 1
ATOM 2866 C CA . THR A 1 359 ? 1.763 -13.736 -5.374 1.00 93.75 359 THR A CA 1
ATOM 2867 C C . THR A 1 359 ? 0.279 -13.973 -5.616 1.00 93.75 359 THR A C 1
ATOM 2869 O O . THR A 1 359 ? -0.497 -13.033 -5.801 1.00 93.75 359 THR A O 1
ATOM 2872 N N . ALA A 1 360 ? -0.143 -15.240 -5.582 1.00 95.75 360 ALA A N 1
ATOM 2873 C CA . ALA A 1 360 ? -1.551 -15.603 -5.745 1.00 95.75 360 ALA A CA 1
ATOM 2874 C C . ALA A 1 360 ? -2.448 -14.964 -4.667 1.00 95.75 360 ALA A C 1
ATOM 2876 O O . ALA A 1 360 ? -3.562 -14.536 -4.964 1.00 95.75 360 ALA A O 1
ATOM 2877 N N . TYR A 1 361 ? -1.933 -14.842 -3.440 1.00 95.50 361 TYR A N 1
ATOM 2878 C CA . TYR A 1 361 ? -2.606 -14.172 -2.329 1.00 95.50 361 TYR A CA 1
ATOM 2879 C C . TYR A 1 361 ? -2.859 -12.684 -2.626 1.00 95.50 361 TYR A C 1
ATOM 2881 O O . TYR A 1 361 ? -4.000 -12.223 -2.552 1.00 95.50 361 TYR A O 1
ATOM 2889 N N . MET A 1 362 ? -1.837 -11.946 -3.070 1.00 96.25 362 MET A N 1
ATOM 2890 C CA . MET A 1 362 ? -2.005 -10.536 -3.427 1.00 96.25 362 MET A CA 1
ATOM 2891 C C . MET A 1 362 ? -2.887 -10.360 -4.670 1.00 96.25 362 MET A C 1
ATOM 2893 O O . MET A 1 362 ? -3.707 -9.446 -4.711 1.00 96.25 362 MET A O 1
ATOM 2897 N N . ALA A 1 363 ? -2.809 -11.265 -5.655 1.00 97.56 363 ALA A N 1
ATOM 2898 C CA . ALA A 1 363 ? -3.718 -11.250 -6.802 1.00 97.56 363 ALA A CA 1
ATOM 2899 C C . ALA A 1 363 ? -5.184 -11.409 -6.370 1.00 97.56 363 ALA A C 1
ATOM 2901 O O . ALA A 1 363 ? -6.053 -10.705 -6.883 1.00 97.56 363 ALA A O 1
ATOM 2902 N N . ALA A 1 364 ? -5.471 -12.296 -5.411 1.00 97.62 364 ALA A N 1
ATOM 2903 C CA . ALA A 1 364 ? -6.815 -12.459 -4.863 1.00 97.62 364 ALA A CA 1
ATOM 2904 C C . ALA A 1 364 ? -7.312 -11.172 -4.183 1.00 97.62 364 ALA A C 1
ATOM 2906 O O . ALA A 1 364 ? -8.436 -10.739 -4.441 1.00 97.62 364 ALA A O 1
ATOM 2907 N N . ILE A 1 365 ? -6.463 -10.512 -3.388 1.00 96.88 365 ILE A N 1
ATOM 2908 C CA . ILE A 1 365 ? -6.786 -9.221 -2.762 1.00 96.88 365 ILE A CA 1
ATOM 2909 C C . ILE A 1 365 ? -7.036 -8.135 -3.816 1.00 96.88 365 ILE A C 1
ATOM 2911 O O . ILE A 1 365 ? -8.068 -7.464 -3.782 1.00 96.88 365 ILE A O 1
ATOM 2915 N N . MET A 1 366 ? -6.141 -7.987 -4.793 1.00 97.81 366 MET A N 1
ATOM 2916 C CA . MET A 1 366 ? -6.262 -6.972 -5.841 1.00 97.81 366 MET A CA 1
ATOM 2917 C C . MET A 1 366 ? -7.512 -7.167 -6.713 1.00 97.81 366 MET A C 1
ATOM 2919 O O . MET A 1 366 ? -8.129 -6.179 -7.111 1.00 97.81 366 MET A O 1
ATOM 2923 N N . ARG A 1 367 ? -7.944 -8.414 -6.953 1.00 98.06 367 ARG A N 1
ATOM 2924 C CA . ARG A 1 367 ? -9.232 -8.709 -7.611 1.00 98.06 367 ARG A CA 1
ATOM 2925 C C . ARG A 1 367 ? -10.423 -8.250 -6.779 1.00 98.06 367 ARG A C 1
ATOM 2927 O O . ARG A 1 367 ? -11.357 -7.688 -7.340 1.00 98.06 367 ARG A O 1
ATOM 2934 N N . ARG A 1 368 ? -10.383 -8.422 -5.452 1.00 96.06 368 ARG A N 1
ATOM 2935 C CA . ARG A 1 368 ? -11.431 -7.904 -4.552 1.00 96.06 368 ARG A CA 1
ATOM 2936 C C . ARG A 1 368 ? -11.488 -6.372 -4.546 1.00 96.06 368 ARG A C 1
ATOM 2938 O O . ARG A 1 368 ? -12.552 -5.816 -4.308 1.00 96.06 368 ARG A O 1
ATOM 2945 N N . TRP A 1 369 ? -10.386 -5.688 -4.858 1.00 95.50 369 TRP A N 1
ATOM 2946 C CA . TRP A 1 369 ? -10.377 -4.239 -5.113 1.00 95.50 369 TRP A CA 1
ATOM 2947 C C . TRP A 1 369 ? -10.834 -3.844 -6.528 1.00 95.50 369 TRP A C 1
ATOM 2949 O O . TRP A 1 369 ? -10.880 -2.653 -6.838 1.00 95.50 369 TRP A O 1
ATOM 2959 N N . GLY A 1 370 ? -11.174 -4.815 -7.380 1.00 95.94 370 GLY A N 1
ATOM 2960 C CA . GLY A 1 370 ? -11.685 -4.596 -8.734 1.00 95.94 370 GLY A CA 1
ATOM 2961 C C . GLY A 1 370 ? -10.618 -4.531 -9.830 1.00 95.94 370 GLY A C 1
ATOM 2962 O O . GLY A 1 370 ? -10.923 -4.100 -10.940 1.00 95.94 370 GLY A O 1
ATOM 2963 N N . PHE A 1 371 ? -9.373 -4.932 -9.559 1.00 97.94 371 PHE A N 1
ATOM 2964 C CA . PHE A 1 371 ? -8.314 -4.949 -10.573 1.00 97.94 371 PHE A CA 1
ATOM 2965 C C . PHE A 1 371 ? -8.261 -6.283 -11.327 1.00 97.94 371 PHE A C 1
ATOM 2967 O O . PHE A 1 371 ? -8.501 -7.349 -10.755 1.00 97.94 371 PHE A O 1
ATOM 2974 N N . LYS A 1 372 ? -7.861 -6.242 -12.606 1.00 98.50 372 LYS A N 1
ATOM 2975 C CA . LYS A 1 372 ? -7.607 -7.434 -13.437 1.00 98.50 372 LYS A CA 1
ATOM 2976 C C . LYS A 1 372 ? -6.281 -8.101 -13.045 1.00 98.50 372 LYS A C 1
ATOM 2978 O O . LYS A 1 372 ? -5.319 -8.095 -13.808 1.00 98.50 372 LYS A O 1
ATOM 2983 N N . ALA A 1 373 ? -6.191 -8.601 -11.814 1.00 98.19 373 ALA A N 1
ATOM 2984 C CA . ALA A 1 373 ? -4.927 -9.069 -11.259 1.00 98.19 373 ALA A CA 1
ATOM 2985 C C . ALA A 1 373 ? -4.621 -10.539 -11.584 1.00 98.19 373 ALA A C 1
ATOM 2987 O O . ALA A 1 373 ? -5.511 -11.396 -11.619 1.00 98.19 373 ALA A O 1
ATOM 2988 N N . PHE A 1 374 ? -3.339 -10.839 -11.760 1.00 97.50 374 PHE A N 1
ATOM 2989 C CA . PHE A 1 374 ? -2.784 -12.181 -11.916 1.00 97.50 374 PHE A CA 1
ATOM 2990 C C . PHE A 1 374 ? -1.457 -12.286 -11.154 1.00 97.50 374 PHE A C 1
ATOM 2992 O O . PHE A 1 374 ? -0.917 -11.282 -10.693 1.00 97.50 374 PHE A O 1
ATOM 2999 N N . ALA A 1 375 ? -0.947 -13.502 -10.980 1.00 95.44 375 ALA A N 1
ATOM 3000 C CA . ALA A 1 375 ? 0.327 -13.727 -10.311 1.00 95.44 375 ALA A CA 1
ATOM 3001 C C . ALA A 1 375 ? 1.148 -14.746 -11.088 1.00 95.44 375 ALA A C 1
ATOM 3003 O O . ALA A 1 375 ? 0.681 -15.859 -11.331 1.00 95.44 375 ALA A O 1
ATOM 3004 N N . VAL A 1 376 ? 2.3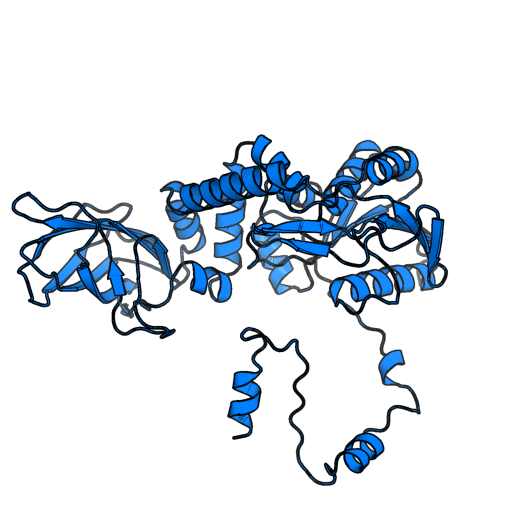63 -14.343 -11.443 1.00 88.19 376 VAL A N 1
ATOM 3005 C CA . VAL A 1 376 ? 3.410 -15.244 -11.947 1.00 88.19 376 VAL A CA 1
ATOM 3006 C C . VAL A 1 376 ? 4.583 -15.250 -10.970 1.00 88.19 376 VAL A C 1
ATOM 3008 O O . VAL A 1 376 ? 5.214 -16.286 -10.775 1.00 88.19 376 VAL A O 1
ATOM 3011 N N . GLY A 1 377 ? 4.812 -14.120 -10.294 1.00 80.44 377 GLY A N 1
ATOM 3012 C CA . GLY A 1 377 ? 5.868 -13.960 -9.310 1.00 80.44 377 GLY A CA 1
ATOM 3013 C C . GLY A 1 377 ? 7.244 -13.691 -9.916 1.00 80.44 377 GLY A C 1
ATOM 3014 O O . GLY A 1 377 ? 7.457 -13.845 -11.125 1.00 80.44 377 GLY A O 1
ATOM 3015 N N . PRO A 1 378 ? 8.197 -13.252 -9.077 1.00 76.44 378 PRO A N 1
ATOM 3016 C CA . PRO A 1 378 ? 9.568 -13.050 -9.501 1.00 76.44 378 PRO A CA 1
ATOM 3017 C C . PRO A 1 378 ? 10.252 -14.409 -9.669 1.00 76.44 378 PRO A C 1
ATOM 3019 O O . PRO A 1 378 ? 10.686 -15.027 -8.699 1.00 76.44 378 PRO A O 1
ATOM 3022 N N . GLY A 1 379 ? 10.324 -14.891 -10.909 1.00 77.00 379 GLY A N 1
ATOM 3023 C CA . GLY A 1 379 ? 11.210 -16.000 -11.258 1.00 77.00 379 GLY A CA 1
ATOM 3024 C C . GLY A 1 379 ? 12.679 -15.619 -11.043 1.00 77.00 379 GLY A C 1
ATOM 3025 O O . GLY A 1 379 ? 13.021 -14.439 -10.997 1.00 77.00 379 GLY A O 1
ATOM 3026 N N . PHE A 1 380 ? 13.549 -16.618 -10.927 1.00 75.62 380 PHE A N 1
ATOM 3027 C CA . PHE A 1 380 ? 15.001 -16.445 -10.887 1.00 75.62 380 PHE A CA 1
ATOM 3028 C C . PHE A 1 380 ? 15.662 -17.440 -11.840 1.00 75.62 380 PHE A C 1
ATOM 3030 O O . PHE A 1 380 ? 15.091 -18.483 -12.158 1.00 75.62 380 PHE A O 1
ATOM 3037 N N . ASP A 1 381 ? 16.860 -17.108 -12.310 1.00 77.00 381 ASP A N 1
ATOM 3038 C CA . ASP A 1 381 ? 17.642 -17.993 -13.168 1.00 77.00 381 ASP A CA 1
ATOM 3039 C C . ASP A 1 381 ? 18.396 -19.014 -12.307 1.00 77.00 381 ASP A C 1
ATOM 3041 O O . ASP A 1 381 ? 19.278 -18.645 -11.530 1.00 77.00 381 ASP A O 1
ATOM 3045 N N . THR A 1 382 ? 18.048 -20.299 -12.419 1.00 80.56 382 THR A N 1
ATOM 3046 C CA . THR A 1 382 ? 18.673 -21.359 -11.608 1.00 80.56 382 THR A CA 1
ATOM 3047 C C . THR A 1 382 ? 20.149 -21.547 -11.942 1.00 80.56 382 THR A C 1
ATOM 3049 O O . THR A 1 382 ? 20.924 -21.915 -11.062 1.00 80.56 382 THR A O 1
ATOM 3052 N N . ARG A 1 383 ? 20.572 -21.192 -13.163 1.00 80.88 383 ARG A N 1
ATOM 3053 C CA . ARG A 1 383 ? 21.964 -21.321 -13.621 1.00 80.88 383 ARG A CA 1
ATOM 3054 C C . ARG A 1 383 ? 22.927 -20.466 -12.801 1.00 80.88 383 ARG A C 1
ATOM 3056 O O . ARG A 1 383 ? 24.092 -20.825 -12.654 1.00 80.88 383 ARG A O 1
ATOM 3063 N N . GLU A 1 384 ? 22.443 -19.368 -12.213 1.00 77.75 384 GLU A N 1
ATOM 3064 C CA . GLU A 1 384 ? 23.226 -18.545 -11.282 1.00 77.75 384 GLU A CA 1
ATOM 3065 C C . GLU A 1 384 ? 23.659 -19.316 -10.020 1.00 77.75 384 GLU A C 1
ATOM 3067 O O . GLU A 1 384 ? 24.613 -18.912 -9.355 1.00 77.75 384 GLU A O 1
ATOM 3072 N N . PHE A 1 385 ? 22.985 -20.425 -9.700 1.00 80.88 385 PHE A N 1
ATOM 3073 C CA . PHE A 1 385 ? 23.217 -21.255 -8.516 1.00 80.88 385 PHE A CA 1
ATOM 3074 C C . PHE A 1 385 ? 23.849 -22.620 -8.841 1.00 80.88 385 PHE A C 1
ATOM 3076 O O . PHE A 1 385 ? 24.061 -23.427 -7.939 1.00 80.88 385 PHE A O 1
ATOM 3083 N N . GLU A 1 386 ? 24.183 -22.873 -10.109 1.00 80.56 386 GLU A N 1
ATOM 3084 C CA . GLU A 1 386 ? 24.713 -24.157 -10.599 1.00 80.56 386 GLU A CA 1
ATOM 3085 C C . GLU A 1 386 ? 26.207 -24.085 -10.985 1.00 80.56 386 GLU A C 1
ATOM 3087 O O . GLU A 1 386 ? 26.794 -25.061 -11.454 1.00 80.56 386 GLU A O 1
ATOM 3092 N N . GLY A 1 387 ? 26.853 -22.928 -10.796 1.00 77.50 387 GLY A N 1
ATOM 3093 C CA . GLY A 1 387 ? 28.254 -22.717 -11.161 1.00 77.50 387 GLY A CA 1
ATOM 3094 C C . GLY A 1 387 ? 29.230 -23.587 -10.361 1.00 77.50 387 GLY A C 1
ATOM 3095 O O . GLY A 1 387 ? 29.145 -23.665 -9.138 1.00 77.50 387 GLY A O 1
ATOM 3096 N N . LYS A 1 388 ? 30.229 -24.173 -11.038 1.00 75.56 388 LYS A N 1
ATOM 3097 C CA . LYS A 1 388 ? 31.286 -25.000 -10.411 1.00 75.56 388 LYS A CA 1
ATOM 3098 C C . LYS A 1 388 ? 32.109 -24.255 -9.350 1.00 75.56 388 LYS A C 1
ATOM 3100 O O . LYS A 1 388 ? 32.707 -24.889 -8.488 1.00 75.56 388 LYS A O 1
ATOM 3105 N N . ASP A 1 389 ? 32.111 -22.924 -9.393 1.00 79.56 389 ASP A N 1
ATOM 3106 C CA . ASP A 1 389 ? 32.800 -22.070 -8.421 1.00 79.56 389 ASP A CA 1
ATOM 3107 C C . ASP A 1 389 ? 32.014 -21.871 -7.111 1.00 79.56 389 ASP A C 1
ATOM 3109 O O . ASP A 1 389 ? 32.542 -21.283 -6.158 1.00 79.56 389 ASP A O 1
ATOM 3113 N N . LEU A 1 390 ? 30.761 -22.337 -7.043 1.00 83.56 390 LEU A N 1
ATOM 3114 C CA . LEU A 1 390 ? 29.926 -22.297 -5.845 1.00 83.56 390 LEU A CA 1
ATOM 3115 C C . LEU A 1 390 ? 30.264 -23.481 -4.933 1.00 83.56 390 LEU A C 1
ATOM 3117 O O . LEU A 1 390 ? 29.695 -24.563 -5.037 1.00 83.56 390 LEU A O 1
ATOM 3121 N N . ASP A 1 391 ? 31.191 -23.257 -4.003 1.00 85.88 391 ASP A N 1
ATOM 3122 C CA . ASP A 1 391 ? 31.611 -24.259 -3.022 1.00 85.88 391 ASP A CA 1
ATOM 3123 C C . ASP A 1 391 ? 31.320 -23.804 -1.582 1.00 85.88 391 ASP A C 1
ATOM 3125 O O . ASP A 1 391 ? 32.009 -22.951 -1.005 1.00 85.88 391 ASP A O 1
ATOM 3129 N N . GLY A 1 392 ? 30.297 -24.416 -0.978 1.00 87.81 392 GLY A N 1
ATOM 3130 C CA . GLY A 1 392 ? 29.929 -24.191 0.419 1.00 87.81 392 GLY A CA 1
ATOM 3131 C C . GLY A 1 392 ? 30.980 -24.682 1.424 1.00 87.81 392 GLY A C 1
ATOM 3132 O O . GLY A 1 392 ? 31.078 -24.115 2.515 1.00 87.81 392 GLY A O 1
ATOM 3133 N N . ARG A 1 393 ? 31.800 -25.687 1.075 1.00 89.69 393 ARG A N 1
ATOM 3134 C CA . ARG A 1 393 ? 32.909 -26.160 1.925 1.00 89.69 393 ARG A CA 1
ATOM 3135 C C . ARG A 1 393 ? 34.005 -25.109 1.987 1.00 89.69 393 ARG A C 1
ATOM 3137 O O . ARG A 1 393 ? 34.439 -24.764 3.082 1.00 89.69 393 ARG A O 1
ATOM 3144 N N . ARG A 1 394 ? 34.370 -24.528 0.839 1.00 90.88 394 ARG A N 1
ATOM 3145 C CA . ARG A 1 394 ? 35.310 -23.398 0.774 1.00 90.88 394 ARG A CA 1
ATOM 3146 C C . ARG A 1 394 ? 34.829 -22.206 1.601 1.00 90.88 394 ARG A C 1
ATOM 3148 O O . ARG A 1 394 ? 35.628 -21.613 2.322 1.00 90.88 394 ARG A O 1
ATOM 3155 N N . PHE A 1 395 ? 33.540 -21.856 1.525 1.00 90.06 395 PHE A N 1
ATOM 3156 C CA . PHE A 1 395 ? 32.965 -20.802 2.370 1.00 90.06 395 PHE A CA 1
ATOM 3157 C C . PHE A 1 395 ? 33.112 -21.139 3.860 1.00 90.06 395 PHE A C 1
ATOM 3159 O O . PHE A 1 395 ? 33.626 -20.321 4.618 1.00 90.06 395 PHE A O 1
ATOM 3166 N N . ARG A 1 396 ? 32.722 -22.349 4.277 1.00 92.62 396 ARG A N 1
ATOM 3167 C CA . ARG A 1 396 ? 32.827 -22.773 5.681 1.00 92.62 396 ARG A CA 1
ATOM 3168 C C . ARG A 1 396 ? 34.263 -22.731 6.188 1.00 92.62 396 ARG A C 1
ATOM 31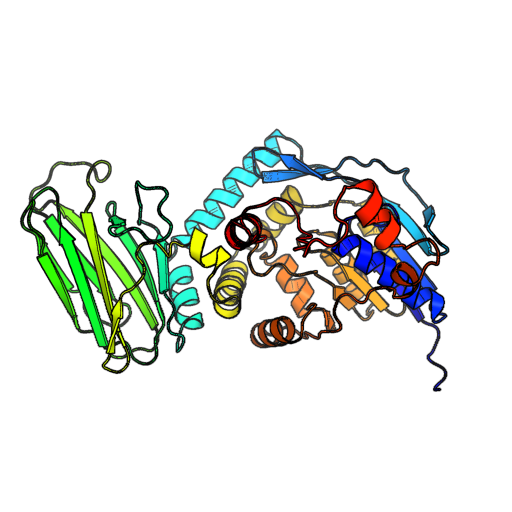70 O O . ARG A 1 396 ? 34.487 -22.138 7.237 1.00 92.62 396 ARG A O 1
ATOM 3177 N N . ALA A 1 397 ? 35.206 -23.266 5.415 1.00 93.69 397 ALA A N 1
ATOM 3178 C CA . ALA A 1 397 ? 36.617 -23.287 5.779 1.00 93.69 397 ALA A CA 1
ATOM 3179 C C . ALA A 1 397 ? 37.211 -21.888 5.944 1.00 93.69 397 ALA A C 1
ATOM 3181 O O . ALA A 1 397 ? 37.896 -21.592 6.919 1.00 93.69 397 ALA A O 1
ATOM 3182 N N . ARG A 1 398 ? 36.874 -20.974 5.030 1.00 93.56 398 ARG A N 1
ATOM 3183 C CA . ARG A 1 398 ? 37.323 -19.580 5.101 1.00 93.56 398 ARG A CA 1
ATOM 3184 C C . ARG A 1 398 ? 36.886 -18.868 6.386 1.00 93.56 398 ARG A C 1
ATOM 3186 O O . ARG A 1 398 ? 37.586 -17.962 6.831 1.00 93.56 398 ARG A O 1
ATOM 3193 N N . PHE A 1 399 ? 35.729 -19.226 6.940 1.00 92.56 399 PHE A N 1
ATOM 3194 C CA . PHE A 1 399 ? 35.137 -18.545 8.094 1.00 92.56 399 PHE A CA 1
ATOM 3195 C C . PHE A 1 399 ? 35.175 -19.373 9.392 1.00 92.56 399 PHE A C 1
ATOM 3197 O O . PHE A 1 399 ? 34.583 -18.944 10.381 1.00 92.56 399 PHE A O 1
ATOM 3204 N N . GLY A 1 400 ? 35.855 -20.528 9.422 1.00 93.94 400 GLY A N 1
ATOM 3205 C CA . GLY A 1 400 ? 35.943 -21.374 10.622 1.00 93.94 400 GLY A CA 1
ATOM 3206 C C . GLY A 1 400 ? 34.600 -21.999 11.033 1.00 93.94 400 GLY A C 1
ATOM 3207 O O . GLY A 1 400 ? 34.305 -22.136 12.223 1.00 93.94 400 GLY A O 1
ATOM 3208 N N . LEU A 1 401 ? 33.733 -22.282 10.054 1.00 92.06 401 LEU A N 1
ATOM 3209 C CA . LEU A 1 401 ? 32.365 -22.791 10.241 1.00 92.06 401 LEU A CA 1
ATOM 3210 C C . LEU A 1 401 ? 32.243 -24.286 9.898 1.00 92.06 401 LEU A C 1
ATOM 3212 O O . LEU A 1 401 ? 31.142 -24.795 9.643 1.00 92.06 401 LEU A O 1
ATOM 3216 N N . GLU A 1 402 ? 33.363 -25.000 9.832 1.00 94.62 402 GLU A N 1
ATOM 3217 C CA . GLU A 1 402 ? 33.403 -26.442 9.614 1.00 94.62 402 GLU A CA 1
ATOM 3218 C C . GLU A 1 402 ? 32.707 -27.185 10.758 1.00 94.62 402 GLU A C 1
ATOM 3220 O O . GLU A 1 402 ? 32.857 -26.849 11.930 1.00 94.62 402 GLU A O 1
ATOM 3225 N N . GLY A 1 403 ? 31.889 -28.183 10.415 1.00 89.56 403 GLY A N 1
ATOM 3226 C CA . GLY A 1 403 ? 31.170 -29.010 11.391 1.00 89.56 403 GLY A CA 1
ATOM 3227 C C . GLY A 1 403 ? 30.083 -28.296 12.207 1.00 89.56 403 GLY A C 1
ATOM 3228 O O . GLY A 1 403 ? 29.354 -28.964 12.934 1.00 89.56 403 GLY A O 1
ATOM 3229 N N . ARG A 1 404 ? 29.923 -26.970 12.085 1.00 88.69 404 ARG A N 1
ATOM 3230 C CA . ARG A 1 404 ? 28.928 -26.198 12.845 1.00 88.69 404 ARG A CA 1
ATOM 3231 C C . ARG A 1 404 ? 27.585 -26.100 12.107 1.00 88.69 404 ARG A C 1
ATOM 3233 O O . ARG A 1 404 ? 27.578 -25.860 10.889 1.00 88.69 404 ARG A O 1
ATOM 3240 N N . PRO A 1 405 ? 26.442 -26.230 12.806 1.00 87.50 405 PRO A N 1
ATOM 3241 C CA . PRO A 1 405 ? 25.153 -25.852 12.238 1.00 87.50 405 PRO A CA 1
ATOM 3242 C C . PRO A 1 405 ? 25.167 -24.359 11.882 1.00 87.50 405 PRO A C 1
ATOM 3244 O O . PRO A 1 405 ? 25.779 -23.551 12.578 1.00 87.50 405 PRO A O 1
ATOM 3247 N N . LEU A 1 406 ? 24.531 -23.999 10.765 1.00 85.69 406 LEU A N 1
ATOM 3248 C CA . LEU A 1 406 ? 24.494 -22.624 10.268 1.00 85.69 406 LEU A CA 1
ATOM 3249 C C . LEU A 1 406 ? 23.043 -22.172 10.124 1.00 85.69 406 LEU A C 1
ATOM 3251 O O . LEU A 1 406 ? 22.296 -22.762 9.346 1.00 85.69 406 LEU A O 1
ATOM 3255 N N . LEU A 1 407 ? 22.688 -21.084 10.804 1.00 85.75 407 LEU A N 1
ATOM 3256 C CA . LEU A 1 407 ? 21.509 -20.294 10.472 1.00 85.75 407 LEU A CA 1
ATOM 3257 C C . LEU A 1 407 ? 21.937 -19.173 9.513 1.00 85.75 407 LEU A C 1
ATOM 3259 O O . LEU A 1 407 ? 22.672 -18.267 9.901 1.00 85.75 407 LEU A O 1
ATOM 3263 N N . LEU A 1 408 ? 21.494 -19.234 8.255 1.00 84.38 408 LEU A N 1
ATOM 3264 C CA . LEU A 1 408 ? 21.706 -18.157 7.289 1.00 84.38 408 LEU A CA 1
ATOM 3265 C C . LEU A 1 408 ? 20.467 -17.261 7.239 1.00 84.38 408 LEU A C 1
ATOM 3267 O O . LEU A 1 408 ? 19.392 -17.702 6.841 1.00 84.38 408 LEU A O 1
ATOM 3271 N N . TRP A 1 409 ? 20.643 -15.985 7.569 1.00 87.06 409 TRP A N 1
ATOM 3272 C CA . TRP A 1 409 ? 19.626 -14.959 7.368 1.00 87.06 409 TRP A CA 1
ATOM 3273 C C . TRP A 1 409 ? 20.066 -14.012 6.247 1.00 87.06 409 TRP A C 1
ATOM 3275 O O . TRP A 1 409 ? 21.134 -13.402 6.319 1.00 87.06 409 TRP A O 1
ATOM 3285 N N . VAL A 1 410 ? 19.244 -13.891 5.201 1.00 84.44 410 VAL A N 1
ATOM 3286 C CA . VAL A 1 410 ? 19.500 -13.005 4.055 1.00 84.44 410 VAL A CA 1
ATOM 3287 C C . VAL A 1 410 ? 18.372 -11.988 3.949 1.00 84.44 410 VAL A C 1
ATOM 3289 O O . VAL A 1 410 ? 17.282 -12.279 3.463 1.00 84.44 410 VAL A O 1
ATOM 3292 N N . GLY A 1 411 ? 18.642 -10.766 4.395 1.00 79.31 411 GLY A N 1
ATOM 3293 C CA . GLY A 1 411 ? 17.696 -9.661 4.340 1.00 79.31 411 GLY A CA 1
ATOM 3294 C C . GLY A 1 411 ? 18.390 -8.313 4.509 1.00 79.31 411 GLY A C 1
ATOM 3295 O O . GLY A 1 411 ? 19.546 -8.221 4.922 1.00 79.31 411 GLY A O 1
ATOM 3296 N N . ARG A 1 412 ? 17.686 -7.224 4.188 1.00 78.19 412 ARG A N 1
ATOM 3297 C CA . ARG A 1 412 ? 18.159 -5.881 4.560 1.00 78.19 412 ARG A CA 1
ATOM 3298 C C . ARG A 1 412 ? 18.063 -5.740 6.075 1.00 78.19 412 ARG A C 1
ATOM 3300 O O . ARG A 1 412 ? 17.021 -6.073 6.628 1.00 78.19 412 ARG A O 1
ATOM 3307 N N . LYS A 1 413 ? 19.105 -5.207 6.719 1.00 79.62 413 LYS A N 1
ATOM 3308 C CA . LYS A 1 413 ? 19.142 -4.940 8.168 1.00 79.62 413 LYS A CA 1
ATOM 3309 C C . LYS A 1 413 ? 18.158 -3.831 8.547 1.00 79.62 413 LYS A C 1
ATOM 3311 O O . LYS A 1 413 ? 18.533 -2.673 8.692 1.00 79.62 413 LYS A O 1
ATOM 3316 N N . ASN A 1 414 ? 16.886 -4.180 8.649 1.00 71.38 414 ASN A N 1
ATOM 3317 C CA . ASN A 1 414 ? 15.840 -3.327 9.183 1.00 71.38 414 ASN A CA 1
ATOM 3318 C C . ASN A 1 414 ? 14.895 -4.170 10.051 1.00 71.38 414 ASN A C 1
ATOM 3320 O O . ASN A 1 414 ? 14.832 -5.393 9.912 1.00 71.38 414 ASN A O 1
ATOM 3324 N N . VAL A 1 415 ? 14.190 -3.508 10.968 1.00 68.62 415 VAL A N 1
ATOM 3325 C CA . VAL A 1 415 ? 13.378 -4.168 12.003 1.00 68.62 415 VAL A CA 1
ATOM 3326 C C . VAL A 1 415 ? 12.298 -5.086 11.421 1.00 68.62 415 VAL A C 1
ATOM 3328 O O . VAL A 1 415 ? 12.061 -6.164 11.947 1.00 68.62 415 VAL A O 1
ATOM 3331 N N . HIS A 1 416 ? 11.728 -4.741 10.265 1.00 68.88 416 HIS A N 1
ATOM 3332 C CA . HIS A 1 416 ? 10.656 -5.519 9.633 1.00 68.88 416 HIS A CA 1
ATOM 3333 C C . HIS A 1 416 ? 11.139 -6.766 8.875 1.00 68.88 416 HIS A C 1
ATOM 3335 O O . HIS A 1 416 ? 10.327 -7.482 8.292 1.00 68.88 416 HIS A O 1
ATOM 3341 N N . LYS A 1 417 ? 12.451 -7.023 8.806 1.00 78.44 417 LYS A N 1
ATOM 3342 C CA . LYS A 1 417 ? 13.006 -8.197 8.108 1.00 78.44 417 LYS A CA 1
ATOM 3343 C C . LYS A 1 417 ? 13.355 -9.348 9.049 1.00 78.44 417 LYS A C 1
ATOM 3345 O O . LYS A 1 417 ? 13.940 -10.331 8.603 1.00 78.44 417 LYS A O 1
ATOM 3350 N N . GLY A 1 418 ? 12.973 -9.252 10.320 1.00 80.31 418 GLY A N 1
ATOM 3351 C CA . GLY A 1 418 ? 13.067 -10.374 11.248 1.00 80.31 418 GLY A CA 1
ATOM 3352 C C . GLY A 1 418 ? 14.492 -10.673 11.725 1.00 80.31 418 GLY A C 1
ATOM 3353 O O . GLY A 1 418 ? 14.785 -11.797 12.123 1.00 80.31 418 GLY A O 1
ATOM 3354 N N . TYR A 1 419 ? 15.428 -9.724 11.586 1.00 84.12 419 TYR A N 1
ATOM 3355 C CA . TYR A 1 419 ? 16.837 -9.998 11.892 1.00 84.12 419 TYR A CA 1
ATOM 3356 C C . TYR A 1 419 ? 17.074 -10.165 13.399 1.00 84.12 419 TYR A C 1
ATOM 3358 O O . TYR A 1 419 ? 17.942 -10.936 13.791 1.00 84.12 419 TYR A O 1
ATOM 3366 N N . LEU A 1 420 ? 16.304 -9.463 14.239 1.00 84.00 420 LEU A N 1
ATOM 3367 C CA . LEU A 1 420 ? 16.389 -9.588 15.697 1.00 84.00 420 LEU A CA 1
ATOM 3368 C C . LEU A 1 420 ? 15.861 -10.947 16.158 1.00 84.00 420 LEU A C 1
ATOM 3370 O O . LEU A 1 420 ? 16.426 -11.564 17.049 1.00 84.00 420 LEU A O 1
ATOM 3374 N N . GLU A 1 421 ? 14.797 -11.431 15.528 1.00 86.19 421 GLU A N 1
ATOM 3375 C CA . GLU A 1 421 ? 14.238 -12.764 15.728 1.00 86.19 421 GLU A CA 1
ATOM 3376 C C . GLU A 1 421 ? 15.248 -13.840 15.331 1.00 86.19 421 GLU A C 1
ATOM 3378 O O . GLU A 1 421 ? 15.439 -14.789 16.081 1.00 86.19 421 GLU A O 1
ATOM 3383 N N . ALA A 1 422 ? 15.941 -13.661 14.201 1.00 84.94 422 ALA A N 1
ATOM 3384 C CA . ALA A 1 422 ? 16.996 -14.576 13.777 1.00 84.94 422 ALA A CA 1
ATOM 3385 C C . ALA A 1 422 ? 18.168 -14.627 14.773 1.00 84.94 422 ALA A C 1
ATOM 3387 O O . ALA A 1 422 ? 18.696 -15.707 15.014 1.00 84.94 422 ALA A O 1
ATOM 3388 N N . VAL A 1 423 ? 18.552 -13.487 15.367 1.00 85.88 423 VAL A N 1
ATOM 3389 C CA . VAL A 1 423 ? 19.573 -13.434 16.431 1.00 85.88 423 VAL A CA 1
ATOM 3390 C C . VAL A 1 423 ? 19.077 -14.136 17.697 1.00 85.88 423 VAL A C 1
ATOM 3392 O O . VAL A 1 423 ? 19.755 -15.026 18.192 1.00 85.88 423 VAL A O 1
ATOM 3395 N N . ARG A 1 424 ? 17.863 -13.823 18.164 1.00 87.19 424 ARG A N 1
ATOM 3396 C CA . ARG A 1 424 ? 17.269 -14.458 19.355 1.00 87.19 424 ARG A CA 1
ATOM 3397 C C . ARG A 1 424 ? 17.058 -15.965 19.217 1.00 87.19 424 ARG A C 1
ATOM 3399 O O . ARG A 1 424 ? 16.944 -16.644 20.221 1.00 87.19 424 ARG A O 1
ATOM 3406 N N . ALA A 1 425 ? 16.954 -16.489 17.996 1.00 85.69 425 ALA A N 1
ATOM 3407 C CA . ALA A 1 425 ? 16.782 -17.924 17.768 1.00 85.69 425 ALA A CA 1
ATOM 3408 C C . ALA A 1 425 ? 18.083 -18.731 17.938 1.00 85.69 425 ALA A C 1
ATOM 3410 O O . ALA A 1 425 ? 18.028 -19.960 17.940 1.00 85.69 425 ALA A O 1
ATOM 3411 N N . VAL A 1 426 ? 19.240 -18.061 17.998 1.00 84.94 426 VAL A N 1
ATOM 3412 C CA . VAL A 1 426 ? 20.564 -18.693 18.141 1.00 84.94 426 VAL A CA 1
ATOM 3413 C C . VAL A 1 426 ? 21.281 -18.313 19.440 1.00 84.94 426 VAL A C 1
ATOM 3415 O O . VAL A 1 426 ? 22.377 -18.818 19.679 1.00 84.94 426 VAL A O 1
ATOM 3418 N N . GLU A 1 427 ? 20.679 -17.426 20.235 1.00 79.56 427 GLU A N 1
ATOM 3419 C CA . GLU A 1 427 ? 20.995 -17.190 21.652 1.00 79.56 427 GLU A CA 1
ATOM 3420 C C . GLU A 1 427 ? 20.335 -18.275 22.508 1.00 79.56 427 GLU A C 1
ATOM 3422 O O . GLU A 1 427 ? 21.017 -18.769 23.436 1.00 79.56 427 GLU A O 1
#